Protein AF-0000000066162170 (afdb_homodimer)

Foldseek 3Di:
DKKKWAAAFADDDQDPRAFGWIWIDDPLEIEIEFFAACSCVSCVVLVNDLLSYAEYEFFADPRSRHVRPLVSQQVNQVVPRAEEHEYEYDPCNVVVNVVVCVVVVHDHPYHYHYDQWDDDPFWIKHWFFAFFPDGGIKIKIKTAKDKDFQVVVCVVVVNDDVVVRVCLVVQHWDDDPNDIDGSVVGIDIQGIAMEMEGPFAEQDVRLLQVCAAHQEYEAFAAAQDDPCQVVRGHYHLLSQLQSCVSSVYNAYEYGNYYNVDPDCVSSQVNSCVSPVRYDYDGHRDMDDDDRDD/DKKKWAAAFADDDQDPRAFGWIWIDDPLEIEIEFFAACSCVSCVVLVNDLLSHAEYEFFADPRSRHVRPLVSQQVNQVVPRAEEHEYEYDPCNVVVNVVVCVVVVHDHPYHYHYDQWDDDPFWIKHWFFAFFPDGGIKIKIKTAKDKDFQVVVCVVVVNDDVVVRVCLVVQHWDDDPNDIDGSVVGIDIQGIAMEMEGPFAEQDPRLLVVCAAHQEYEAFAAAQDDPCQVVRGHYHLLSQLQSCVSSVYNAYEYGNYYNVDPDCVSSQVNSCVSPVRYDYDGHRDMDDDDRDD

InterPro domains:
  IPR001279 Metallo-beta-lactamase [PF12706] (186-257)
  IPR013471 Ribonuclease Z/BN [MF_01818] (2-289)
  IPR013471 Ribonuclease Z/BN [TIGR02651] (4-287)
  IPR013471 Ribonuclease Z/BN [cd07717] (4-282)
  IPR036866 Ribonuclease Z/Hydroxyacylglutathione hydrolase-like [G3DSA:3.60.15.10] (2-287)
  IPR036866 Ribonuclease Z/Hydroxyacylglutathione hydrolase-like [SSF56281] (4-283)

Organism: Sulfurisphaera tokodaii (strain DSM 16993 / JCM 10545 / NBRC 100140 / 7) (NCBI:txid273063)

Secondary structure (DSSP, 8-state):
-EEEEEEE-B-SS--TT-SSEEEEEETTEEEEE---TTHHHHHHHTT--GGGEEEEE-----HHHHTTHHHHHHHHHHTT--S-EEEE--TTHHHHHHHHHHHTT---SS-EEE-S-EE-SSEEEEEEE---SS--EEEEEEEPPEEEE-HHHHHHTT---HHHHHHHHTT--EEETTEEEPGGGGEEEEPPPEEEE--S--S-HHHHHHTTT-SEEEEE--BSS-THHHHTT--BHHHHHHHHHHHT-S-EEEESB-TT-S--HHHHHHHHHH-SSEEEPPTTEEEEE----/-EEEEEEE-B-SS--TT-SSEEEEEETTEEEEE---TTHHHHHHHTT--GGGEEEEE-----HHHHTTHHHHHHHHHHTT--S-EEEE--TTHHHHHHHHHHHTT---SS-EEE-S-EE-SSEEEEEEE---SS--EEEEEEEPPEEEE-HHHHHHTT---HHHHHHHHTT--EEETTEEEPGGGGEEEEPPPEEEE--S--S-HHHHHHTTT-SEEEEE--BSS-THHHHTT--BHHHHHHHHHHHT-S-EEEESB-TT-S--HHHHHHHHHH-SSEEEPPTTEEEEE----

Solvent-accessible surface area (backbone atoms only — not comparable to full-atom values): 29412 Å² total; per-residue (Å²): 105,36,38,37,34,30,58,12,23,12,33,74,47,84,47,99,34,28,23,29,22,36,34,42,36,43,94,82,44,29,35,31,40,29,26,4,58,44,45,63,56,54,28,55,76,64,74,41,69,73,83,56,42,42,32,40,36,33,32,33,51,43,50,34,26,38,54,19,41,64,60,45,53,51,39,39,36,77,70,60,42,62,67,58,35,37,34,31,55,51,90,59,48,61,60,52,49,52,52,50,27,60,65,27,73,52,75,72,70,38,50,75,43,81,46,83,61,47,73,63,95,54,38,36,39,40,66,43,61,40,39,37,84,54,81,34,28,19,41,36,43,31,37,47,66,39,80,38,68,33,59,65,61,34,48,74,72,67,50,75,55,64,70,58,53,50,38,29,68,70,64,33,72,44,78,51,98,89,42,75,44,52,26,78,79,36,51,38,78,42,71,39,58,29,39,32,36,35,46,61,19,21,87,39,72,62,41,31,65,70,43,48,58,20,50,33,37,39,29,25,18,36,31,60,83,50,80,61,29,57,80,66,15,27,12,24,22,43,51,36,18,46,40,38,52,76,15,52,36,62,30,35,31,40,25,35,32,38,73,87,53,89,66,60,61,69,34,47,53,54,13,29,75,68,25,67,56,50,48,73,56,46,50,72,36,73,48,80,47,64,69,80,129,104,36,39,38,33,29,58,12,25,12,33,75,45,85,48,97,33,27,22,28,22,37,35,42,37,43,94,82,45,28,35,33,40,28,26,4,57,45,46,62,56,54,28,54,76,66,75,42,67,74,82,56,44,42,32,40,35,34,32,33,51,42,51,35,27,37,54,19,41,63,60,45,51,50,39,38,36,76,69,61,40,64,68,58,36,36,34,33,54,50,87,59,48,62,60,52,50,52,54,48,28,60,65,28,73,50,75,72,71,37,52,74,44,81,46,82,62,47,74,62,94,53,38,37,38,39,68,43,60,40,40,36,83,52,80,33,28,20,40,36,44,32,36,49,66,39,80,38,68,34,58,64,61,34,48,76,71,67,51,75,55,64,72,56,55,51,37,29,66,72,63,33,72,43,77,52,100,89,42,75,45,53,25,77,80,34,52,38,79,43,71,39,58,29,37,32,36,35,46,60,18,22,85,40,72,61,40,30,66,69,42,49,59,19,52,34,35,38,30,26,18,37,31,59,83,50,80,62,29,56,81,66,15,27,12,24,21,43,50,37,18,47,41,35,53,77,16,51,36,65,28,36,31,38,26,35,32,37,74,87,52,90,65,60,60,67,34,47,53,54,13,29,75,66,24,66,57,51,48,72,55,46,51,70,35,71,48,80,50,66,69,81,128

Nearest PDB structures (foldseek):
  2fk6-assembly1_A-2  TM=8.852E-01  e=1.004E-33  Bacillus subtilis
  4gcw-assembly1_A  TM=8.892E-01  e=8.182E-33  Bacillus subtilis subsp. subtilis str. 168
  1y44-assembly1_A  TM=8.952E-01  e=1.155E-29  Bacillus subtilis
  1y44-assembly1_B  TM=8.238E-01  e=4.067E-29  Bacillus subtilis
  3zwf-assembly1_A  TM=8.082E-01  e=4.341E-22  Homo sapiens

Structure (mmCIF, N/CA/C/O backbone):
data_AF-0000000066162170-model_v1
#
loop_
_entity.id
_entity.type
_entity.pdbx_description
1 polymer 'Ribonuclease Z'
#
loop_
_atom_site.group_PDB
_atom_site.id
_atom_site.type_symbol
_atom_site.label_atom_id
_atom_site.label_alt_id
_atom_site.label_comp_id
_atom_site.label_asym_id
_atom_site.label_entity_id
_atom_site.label_seq_id
_atom_site.pdbx_PDB_ins_code
_atom_site.Cartn_x
_atom_site.Cartn_y
_atom_site.Cartn_z
_atom_site.occupancy
_atom_site.B_iso_or_equiv
_atom_site.auth_seq_id
_atom_site.auth_comp_id
_atom_site.auth_asym_id
_atom_site.auth_atom_id
_atom_site.pdbx_PDB_model_num
ATOM 1 N N . MET A 1 1 ? 10.641 -29.281 -6.016 1 90 1 MET A N 1
ATOM 2 C CA . MET A 1 1 ? 9.812 -28.734 -4.941 1 90 1 MET A CA 1
ATOM 3 C C . MET A 1 1 ? 9.352 -27.328 -5.266 1 90 1 MET A C 1
ATOM 5 O O . MET A 1 1 ? 10.141 -26.5 -5.75 1 90 1 MET A O 1
ATOM 9 N N . ILE A 1 2 ? 8.055 -27.125 -5.074 1 96.69 2 ILE A N 1
ATOM 10 C CA . ILE A 1 2 ? 7.473 -25.797 -5.32 1 96.69 2 ILE A CA 1
ATOM 11 C C . ILE A 1 2 ? 6.809 -25.281 -4.043 1 96.69 2 ILE A C 1
ATOM 13 O O . ILE A 1 2 ? 6.137 -26.047 -3.338 1 96.69 2 ILE A O 1
ATOM 17 N N . THR A 1 3 ? 7.141 -24.047 -3.707 1 97.62 3 THR A N 1
ATOM 18 C CA . THR A 1 3 ? 6.516 -23.422 -2.547 1 97.62 3 THR A CA 1
ATOM 19 C C . THR A 1 3 ? 5.59 -22.281 -2.98 1 97.62 3 THR A C 1
ATOM 21 O O . THR A 1 3 ? 5.98 -21.422 -3.768 1 97.62 3 THR A O 1
ATOM 24 N N . VAL A 1 4 ? 4.367 -22.328 -2.492 1 98.56 4 VAL A N 1
ATOM 25 C CA . VAL A 1 4 ? 3.412 -21.234 -2.713 1 98.56 4 VAL A CA 1
ATOM 26 C C . VAL A 1 4 ? 3.293 -20.391 -1.45 1 98.56 4 VAL A C 1
ATOM 28 O O . VAL A 1 4 ? 2.904 -20.891 -0.392 1 98.56 4 VAL A O 1
ATOM 31 N N . TYR A 1 5 ? 3.635 -19.109 -1.579 1 98.31 5 TYR A N 1
ATOM 32 C CA . TYR A 1 5 ? 3.49 -18.156 -0.477 1 98.31 5 TYR A CA 1
ATOM 33 C C . TYR A 1 5 ? 2.211 -17.344 -0.621 1 98.31 5 TYR A C 1
ATOM 35 O O . TYR A 1 5 ? 2.01 -16.656 -1.631 1 98.31 5 TYR A O 1
ATOM 43 N N . PHE A 1 6 ? 1.352 -17.484 0.378 1 98.62 6 PHE A N 1
ATOM 44 C CA . PHE A 1 6 ? 0.149 -16.656 0.422 1 98.62 6 PHE A CA 1
ATOM 45 C C . PHE A 1 6 ? 0.415 -15.344 1.155 1 98.62 6 PHE A C 1
ATOM 47 O O . PHE A 1 6 ? 0.161 -15.242 2.357 1 98.62 6 PHE A O 1
ATOM 54 N N . ILE A 1 7 ? 0.792 -14.305 0.428 1 98.38 7 ILE A N 1
ATOM 55 C CA . ILE A 1 7 ? 1.204 -13.039 1.021 1 98.38 7 ILE A CA 1
ATOM 56 C C . ILE A 1 7 ? -0.023 -12.281 1.521 1 98.38 7 ILE A C 1
ATOM 58 O O . ILE A 1 7 ? -0.054 -11.828 2.668 1 98.38 7 ILE A O 1
ATOM 62 N N . GLY A 1 8 ? -0.968 -12.117 0.676 1 98.31 8 GLY A N 1
ATOM 63 C CA . GLY A 1 8 ? -2.279 -11.586 1.015 1 98.31 8 GLY A CA 1
ATOM 64 C C . GLY A 1 8 ? -3.42 -12.406 0.435 1 98.31 8 GLY A C 1
ATOM 65 O O . GLY A 1 8 ? -3.393 -12.773 -0.742 1 98.31 8 GLY A O 1
ATOM 66 N N . THR A 1 9 ? -4.473 -12.719 1.29 1 98.44 9 THR A N 1
ATOM 67 C CA . THR A 1 9 ? -5.48 -13.688 0.877 1 98.44 9 THR A CA 1
ATOM 68 C C . THR A 1 9 ? -6.875 -13.078 0.924 1 98.44 9 THR A C 1
ATOM 70 O O . THR A 1 9 ? -7.867 -13.758 0.64 1 98.44 9 THR A O 1
ATOM 73 N N . GLY A 1 10 ? -6.938 -11.805 1.313 1 97.44 10 GLY A N 1
ATOM 74 C CA . GLY A 1 10 ? -8.211 -11.102 1.324 1 97.44 10 GLY A CA 1
ATOM 75 C C . GLY A 1 10 ? -8.508 -10.391 0.019 1 97.44 10 GLY A C 1
ATOM 76 O O . GLY A 1 10 ? -7.781 -10.547 -0.962 1 97.44 10 GLY A O 1
ATOM 77 N N . GLY A 1 11 ? -9.625 -9.695 0.005 1 95.81 11 GLY A N 1
ATOM 78 C CA . GLY A 1 11 ? -10.008 -8.953 -1.184 1 95.81 11 GLY A CA 1
ATOM 79 C C . GLY A 1 11 ? -10.781 -7.688 -0.871 1 95.81 11 GLY A C 1
ATOM 80 O O . GLY A 1 11 ? -11.18 -7.461 0.275 1 95.81 11 GLY A O 1
ATOM 81 N N . GLY A 1 12 ? -10.891 -6.879 -1.89 1 93.31 12 GLY A N 1
ATOM 82 C CA . GLY A 1 12 ? -11.633 -5.637 -1.741 1 93.31 12 GLY A CA 1
ATOM 83 C C . GLY A 1 12 ? -10.805 -4.508 -1.165 1 93.31 12 GLY A C 1
ATOM 84 O O . GLY A 1 12 ? -10.039 -3.865 -1.885 1 93.31 12 GLY A O 1
ATOM 85 N N . ALA A 1 13 ? -10.953 -4.332 0.134 1 91.19 13 ALA A N 1
ATOM 86 C CA . ALA A 1 13 ? -10.195 -3.316 0.859 1 91.19 13 ALA A CA 1
ATOM 87 C C . ALA A 1 13 ? -9.234 -3.959 1.853 1 91.19 13 ALA A C 1
ATOM 89 O O . ALA A 1 13 ? -9.453 -5.086 2.303 1 91.19 13 ALA A O 1
ATOM 90 N N . PRO A 1 14 ? -8.195 -3.225 2.08 1 89.75 14 PRO A N 1
ATOM 91 C CA . PRO A 1 14 ? -7.23 -3.775 3.037 1 89.75 14 PRO A CA 1
ATOM 92 C C . PRO A 1 14 ? -7.887 -4.238 4.336 1 89.75 14 PRO A C 1
ATOM 94 O O . PRO A 1 14 ? -8.789 -3.568 4.848 1 89.75 14 PRO A O 1
ATOM 97 N N . ASN A 1 15 ? -7.473 -5.395 4.805 1 90.25 15 ASN A N 1
ATOM 98 C CA . ASN A 1 15 ? -7.945 -6.023 6.035 1 90.25 15 ASN A CA 1
ATOM 99 C C . ASN A 1 15 ? -6.883 -6.945 6.633 1 90.25 15 ASN A C 1
ATOM 101 O O . ASN A 1 15 ? -5.738 -6.953 6.184 1 90.25 15 ASN A O 1
ATOM 105 N N . LYS A 1 16 ? -7.215 -7.656 7.609 1 91.31 16 LYS A N 1
ATOM 106 C CA . LYS A 1 16 ? -6.238 -8.461 8.336 1 91.31 16 LYS A CA 1
ATOM 107 C C . LYS A 1 16 ? -5.637 -9.539 7.434 1 91.31 16 LYS A C 1
ATOM 109 O O . LYS A 1 16 ? -4.531 -10.023 7.688 1 91.31 16 LYS A O 1
ATOM 114 N N . ARG A 1 17 ? -6.254 -9.883 6.348 1 95.94 17 ARG A N 1
ATOM 115 C CA . ARG A 1 17 ? -5.773 -10.93 5.449 1 95.94 17 ARG A CA 1
ATOM 116 C C . ARG A 1 17 ? -4.906 -10.336 4.336 1 95.94 17 ARG A C 1
ATOM 118 O O . ARG A 1 17 ? -4.301 -11.078 3.559 1 95.94 17 ARG A O 1
ATOM 125 N N . GLY A 1 18 ? -4.852 -8.961 4.297 1 96.06 18 GLY A N 1
ATOM 126 C CA . GLY A 1 18 ? -4.133 -8.336 3.197 1 96.06 18 GLY A CA 1
ATOM 127 C C . GLY A 1 18 ? -4.922 -8.32 1.9 1 96.06 18 GLY A C 1
ATOM 128 O O . GLY A 1 18 ? -6.121 -8.609 1.893 1 96.06 18 GLY A O 1
ATOM 129 N N . LEU A 1 19 ? -4.262 -7.879 0.896 1 98.38 19 LEU A N 1
ATOM 130 C CA . LEU A 1 19 ? -4.848 -7.875 -0.441 1 98.38 19 LEU A CA 1
ATOM 131 C C . LEU A 1 19 ? -4.211 -8.953 -1.312 1 98.38 19 LEU A C 1
ATOM 133 O O . LEU A 1 19 ? -3.18 -9.523 -0.95 1 98.38 19 LEU A O 1
ATOM 137 N N . PRO A 1 20 ? -4.805 -9.289 -2.383 1 98.81 20 PRO A N 1
ATOM 138 C CA . PRO A 1 20 ? -4.391 -10.453 -3.164 1 98.81 20 PRO A CA 1
ATOM 139 C C . PRO A 1 20 ? -2.938 -10.367 -3.627 1 98.81 20 PRO A C 1
ATOM 141 O O . PRO A 1 20 ? -2.555 -9.406 -4.297 1 98.81 20 PRO A O 1
ATOM 144 N N . ALA A 1 21 ? -2.189 -11.297 -3.264 1 98.88 21 ALA A N 1
ATOM 145 C CA . ALA A 1 21 ? -0.8 -11.5 -3.668 1 98.88 21 ALA A CA 1
ATOM 146 C C . ALA A 1 21 ? -0.321 -12.906 -3.32 1 98.88 21 ALA A C 1
ATOM 148 O O . ALA A 1 21 ? -0.288 -13.281 -2.146 1 98.88 21 ALA A O 1
ATOM 149 N N . ILE A 1 22 ? 0.084 -13.695 -4.316 1 98.62 22 ILE A N 1
ATOM 150 C CA . ILE A 1 22 ? 0.612 -15.039 -4.129 1 98.62 22 ILE A CA 1
ATOM 151 C C . ILE A 1 22 ? 1.953 -15.172 -4.848 1 98.62 22 ILE A C 1
ATOM 153 O O . ILE A 1 22 ? 2.102 -14.719 -5.988 1 98.62 22 ILE A O 1
ATOM 157 N N . MET A 1 23 ? 2.9 -15.75 -4.199 1 98.69 23 MET A N 1
ATOM 158 C CA . MET A 1 23 ? 4.203 -15.961 -4.828 1 98.69 23 MET A CA 1
ATOM 159 C C . MET A 1 23 ? 4.504 -17.453 -4.965 1 98.69 23 MET A C 1
ATOM 161 O O . MET A 1 23 ? 4.371 -18.203 -4.004 1 98.69 23 MET A O 1
ATOM 165 N N . VAL A 1 24 ? 4.746 -17.891 -6.141 1 98.69 24 VAL A N 1
ATOM 166 C CA . VAL A 1 24 ? 5.172 -19.266 -6.41 1 98.69 24 VAL A CA 1
ATOM 167 C C . VAL A 1 24 ? 6.684 -19.297 -6.605 1 98.69 24 VAL A C 1
ATOM 169 O O . VAL A 1 24 ? 7.223 -18.641 -7.492 1 98.69 24 VAL A O 1
ATOM 172 N N . ARG A 1 25 ? 7.355 -20.109 -5.801 1 97.69 25 ARG A N 1
ATOM 173 C CA . ARG A 1 25 ? 8.812 -20.219 -5.848 1 97.69 25 ARG A CA 1
ATOM 174 C C . ARG A 1 25 ? 9.227 -21.625 -6.281 1 97.69 25 ARG A C 1
ATOM 176 O O . ARG A 1 25 ? 8.82 -22.625 -5.672 1 97.69 25 ARG A O 1
ATOM 183 N N . ARG A 1 26 ? 9.938 -21.656 -7.344 1 95.69 26 ARG A N 1
ATOM 184 C CA . ARG A 1 26 ? 10.578 -22.875 -7.793 1 95.69 26 ARG A CA 1
ATOM 185 C C . ARG A 1 26 ? 12.078 -22.672 -8.008 1 95.69 26 ARG A C 1
ATOM 187 O O . ARG A 1 26 ? 12.484 -22 -8.961 1 95.69 26 ARG A O 1
ATOM 194 N N . GLU A 1 27 ? 12.969 -23.328 -7.258 1 89.44 27 GLU A N 1
ATOM 195 C CA . GLU A 1 27 ? 14.422 -23.359 -7.418 1 89.44 27 GLU A CA 1
ATOM 196 C C . GLU A 1 27 ? 14.969 -21.984 -7.746 1 89.44 27 GLU A C 1
ATOM 198 O O . GLU A 1 27 ? 15.734 -21.812 -8.703 1 89.44 27 GLU A O 1
ATOM 203 N N . GLY A 1 28 ? 14.539 -20.891 -7.129 1 87.12 28 GLY A N 1
ATOM 204 C CA . GLY A 1 28 ? 15.086 -19.547 -7.289 1 87.12 28 GLY A CA 1
ATOM 205 C C . GLY A 1 28 ? 14.25 -18.672 -8.211 1 87.12 28 GLY A C 1
ATOM 206 O O . GLY A 1 28 ? 14.594 -17.516 -8.445 1 87.12 28 GLY A O 1
ATOM 207 N N . PHE A 1 29 ? 13.32 -19.328 -8.914 1 95.62 29 PHE A N 1
ATOM 208 C CA . PHE A 1 29 ? 12.375 -18.562 -9.719 1 95.62 29 PHE A CA 1
ATOM 209 C C . PHE A 1 29 ? 11.156 -18.172 -8.883 1 95.62 29 PHE A C 1
ATOM 211 O O . PHE A 1 29 ? 10.422 -19.031 -8.398 1 95.62 29 PHE A O 1
ATOM 218 N N . ASP A 1 30 ? 10.992 -16.844 -8.727 1 98 30 ASP A N 1
ATOM 219 C CA . ASP A 1 30 ? 9.836 -16.328 -8.008 1 98 30 ASP A CA 1
ATOM 220 C C . ASP A 1 30 ? 8.859 -15.633 -8.953 1 98 30 ASP A C 1
ATOM 222 O O . ASP A 1 30 ? 9.234 -14.711 -9.68 1 98 30 ASP A O 1
ATOM 226 N N . ALA A 1 31 ? 7.656 -16.141 -8.984 1 98.81 31 ALA A N 1
ATOM 227 C CA . ALA A 1 31 ? 6.559 -15.5 -9.703 1 98.81 31 ALA A CA 1
ATOM 228 C C . ALA A 1 31 ? 5.488 -15 -8.734 1 98.81 31 ALA A C 1
ATOM 230 O O . ALA A 1 31 ? 5.008 -15.758 -7.891 1 98.81 31 ALA A O 1
ATOM 231 N N . LEU A 1 32 ? 5.219 -13.727 -8.875 1 98.94 32 LEU A N 1
ATOM 232 C CA . LEU A 1 32 ? 4.168 -13.117 -8.062 1 98.94 32 LEU A CA 1
ATOM 233 C C . LEU A 1 32 ? 2.893 -12.938 -8.883 1 98.94 32 LEU A C 1
ATOM 235 O O . LEU A 1 32 ? 2.938 -12.445 -10.008 1 98.94 32 LEU A O 1
ATOM 239 N N . PHE A 1 33 ? 1.771 -13.398 -8.305 1 98.94 33 PHE A N 1
ATOM 240 C CA . PHE A 1 33 ? 0.484 -13.195 -8.961 1 98.94 33 PHE A CA 1
ATOM 241 C C . PHE A 1 33 ? -0.388 -12.234 -8.156 1 98.94 33 PHE A C 1
ATOM 243 O O . PHE A 1 33 ? -0.737 -12.523 -7.012 1 98.94 33 PHE A O 1
ATOM 250 N N . ASP A 1 34 ? -0.756 -11.102 -8.82 1 98.94 34 ASP A N 1
ATOM 251 C CA . ASP A 1 34 ? -1.429 -9.938 -8.258 1 98.94 34 ASP A CA 1
ATOM 252 C C . ASP A 1 34 ? -0.542 -9.227 -7.238 1 98.94 34 ASP A C 1
ATOM 254 O O . ASP A 1 34 ? 0.43 -9.805 -6.746 1 98.94 34 ASP A O 1
ATOM 258 N N . CYS A 1 35 ? -0.83 -8.008 -7.074 1 98.88 35 CYS A N 1
ATOM 259 C CA . CYS A 1 35 ? -0.04 -7.125 -6.223 1 98.88 35 CYS A CA 1
ATOM 260 C C . CYS A 1 35 ? -0.904 -6.016 -5.637 1 98.88 35 CYS A C 1
ATOM 262 O O . CYS A 1 35 ? -0.89 -4.887 -6.129 1 98.88 35 CYS A O 1
ATOM 264 N N . GLY A 1 36 ? -1.625 -6.359 -4.609 1 98.56 36 GLY A N 1
ATOM 265 C CA . GLY A 1 36 ? -2.41 -5.348 -3.926 1 98.56 36 GLY A CA 1
ATOM 266 C C . GLY A 1 36 ? -1.569 -4.41 -3.08 1 98.56 36 GLY A C 1
ATOM 267 O O . GLY A 1 36 ? -0.412 -4.707 -2.777 1 98.56 36 GLY A O 1
ATOM 268 N N . GLU A 1 37 ? -2.129 -3.318 -2.779 1 97.75 37 GLU A N 1
ATOM 269 C CA . GLU A 1 37 ? -1.44 -2.355 -1.925 1 97.75 37 GLU A CA 1
ATOM 270 C C . GLU A 1 37 ? -0.89 -3.027 -0.669 1 97.75 37 GLU A C 1
ATOM 272 O O . GLU A 1 37 ? -1.595 -3.795 -0.009 1 97.75 37 GLU A O 1
ATOM 277 N N . GLY A 1 38 ? 0.395 -2.715 -0.35 1 95.88 38 GLY A N 1
ATOM 278 C CA . GLY A 1 38 ? 0.985 -3.229 0.875 1 95.88 38 GLY A CA 1
ATOM 279 C C . GLY A 1 38 ? 1.703 -4.551 0.681 1 95.88 38 GLY A C 1
ATOM 280 O O . GLY A 1 38 ? 2.33 -5.066 1.609 1 95.88 38 GLY A O 1
ATOM 281 N N . THR A 1 39 ? 1.675 -5.113 -0.534 1 97.81 39 THR A N 1
ATOM 282 C CA . THR A 1 39 ? 2.305 -6.402 -0.806 1 97.81 39 THR A CA 1
ATOM 283 C C . THR A 1 39 ? 3.791 -6.363 -0.459 1 97.81 39 THR A C 1
ATOM 285 O O . THR A 1 39 ? 4.297 -7.246 0.236 1 97.81 39 THR A O 1
ATOM 288 N N . GLN A 1 40 ? 4.465 -5.281 -0.9 1 97 40 GLN A N 1
ATOM 289 C CA . GLN A 1 40 ? 5.902 -5.227 -0.649 1 97 40 GLN A CA 1
ATOM 290 C C . GLN A 1 40 ? 6.195 -5.113 0.845 1 97 40 GLN A C 1
ATOM 292 O O . GLN A 1 40 ? 7.195 -5.648 1.328 1 97 40 GLN A O 1
ATOM 297 N N . TRP A 1 41 ? 5.324 -4.453 1.588 1 93.62 41 TRP A N 1
ATOM 298 C CA . TRP A 1 41 ? 5.488 -4.34 3.033 1 93.62 41 TRP A CA 1
ATOM 299 C C . TRP A 1 41 ? 5.395 -5.707 3.699 1 93.62 41 TRP A C 1
ATOM 301 O O . TRP A 1 41 ? 6.223 -6.051 4.547 1 93.62 41 TRP A O 1
ATOM 311 N N . ARG A 1 42 ? 4.438 -6.43 3.301 1 94.88 42 ARG A N 1
ATOM 312 C CA . ARG A 1 42 ? 4.227 -7.758 3.869 1 94.88 42 ARG A CA 1
ATOM 313 C C . ARG A 1 42 ? 5.383 -8.688 3.525 1 94.88 42 ARG A C 1
ATOM 315 O O . ARG A 1 42 ? 5.824 -9.477 4.367 1 94.88 42 ARG A O 1
ATOM 322 N N . MET A 1 43 ? 5.84 -8.562 2.316 1 96.75 43 MET A N 1
ATOM 323 C CA . MET A 1 43 ? 6.984 -9.367 1.909 1 96.75 43 MET A CA 1
ATOM 324 C C . MET A 1 43 ? 8.211 -9.031 2.752 1 96.75 43 MET A C 1
ATOM 326 O O . MET A 1 43 ? 8.891 -9.93 3.252 1 96.75 43 MET A O 1
ATOM 330 N N . MET A 1 44 ? 8.422 -7.727 2.951 1 92.31 44 MET A N 1
ATOM 331 C CA . MET A 1 44 ? 9.57 -7.277 3.74 1 92.31 44 MET A CA 1
ATOM 332 C C . MET A 1 44 ? 9.469 -7.781 5.176 1 92.31 44 MET A C 1
ATOM 334 O O . MET A 1 44 ? 10.445 -8.297 5.727 1 92.31 44 MET A O 1
ATOM 338 N N . GLU A 1 45 ? 8.336 -7.66 5.695 1 89.12 45 GLU A N 1
ATOM 339 C CA . GLU A 1 45 ? 8.125 -8.039 7.09 1 89.12 45 GLU A CA 1
ATOM 340 C C . GLU A 1 45 ? 8.281 -9.539 7.289 1 89.12 45 GLU A C 1
ATOM 342 O O . GLU A 1 45 ? 8.57 -10 8.398 1 89.12 45 GLU A O 1
ATOM 347 N N . HIS A 1 46 ? 8.164 -10.266 6.219 1 92.31 46 HIS A N 1
ATOM 348 C CA . HIS A 1 46 ? 8.219 -11.719 6.332 1 92.31 46 HIS A CA 1
ATOM 349 C C . HIS A 1 46 ? 9.461 -12.273 5.637 1 92.31 46 HIS A C 1
ATOM 351 O O . HIS A 1 46 ? 9.484 -13.453 5.262 1 92.31 46 HIS A O 1
ATOM 357 N N . ASN A 1 47 ? 10.375 -11.438 5.336 1 93.12 47 ASN A N 1
ATOM 358 C CA . ASN A 1 47 ? 11.688 -11.781 4.809 1 93.12 47 ASN A CA 1
ATOM 359 C C . ASN A 1 47 ? 11.594 -12.453 3.441 1 93.12 47 ASN A C 1
ATOM 361 O O . ASN A 1 47 ? 12.297 -13.422 3.17 1 93.12 47 ASN A O 1
ATOM 365 N N . LEU A 1 48 ? 10.586 -12.094 2.693 1 94.88 48 LEU A N 1
ATOM 366 C CA . LEU A 1 48 ? 10.484 -12.438 1.28 1 94.88 48 LEU A CA 1
ATOM 367 C C . LEU A 1 48 ? 11.016 -11.312 0.403 1 94.88 48 LEU A C 1
ATOM 369 O O . LEU A 1 48 ? 10.531 -10.18 0.474 1 94.88 48 LEU A O 1
ATOM 373 N N . SER A 1 49 ? 11.984 -11.578 -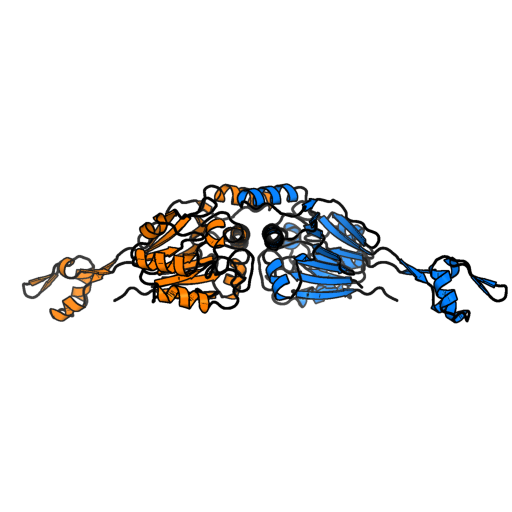0.343 1 93.38 49 SER A N 1
ATOM 374 C CA . SER A 1 49 ? 12.617 -10.523 -1.136 1 93.38 49 SER A CA 1
ATOM 375 C C . SER A 1 49 ? 11.836 -10.25 -2.414 1 93.38 49 SER A C 1
ATOM 377 O O . SER A 1 49 ? 11.641 -11.148 -3.234 1 93.38 49 SER A O 1
ATOM 379 N N . PHE A 1 50 ? 11.469 -9.062 -2.557 1 94.31 50 PHE A N 1
ATOM 380 C CA . PHE A 1 50 ? 10.82 -8.68 -3.807 1 94.31 50 PHE A CA 1
ATOM 381 C C . PHE A 1 50 ? 11.844 -8.453 -4.906 1 94.31 50 PHE A C 1
ATOM 383 O O . PHE A 1 50 ? 11.5 -8.398 -6.086 1 94.31 50 PHE A O 1
ATOM 390 N N . MET A 1 51 ? 13.141 -8.375 -4.559 1 95.19 51 MET A N 1
ATOM 391 C CA . MET A 1 51 ? 14.203 -8.156 -5.539 1 95.19 51 MET A CA 1
ATOM 392 C C . MET A 1 51 ? 14.438 -9.406 -6.375 1 95.19 51 MET A C 1
ATOM 394 O O . MET A 1 51 ? 15.008 -9.336 -7.465 1 95.19 51 MET A O 1
ATOM 398 N N . LYS A 1 52 ? 13.961 -10.555 -5.914 1 94.81 52 LYS A N 1
ATOM 399 C CA . LYS A 1 52 ? 14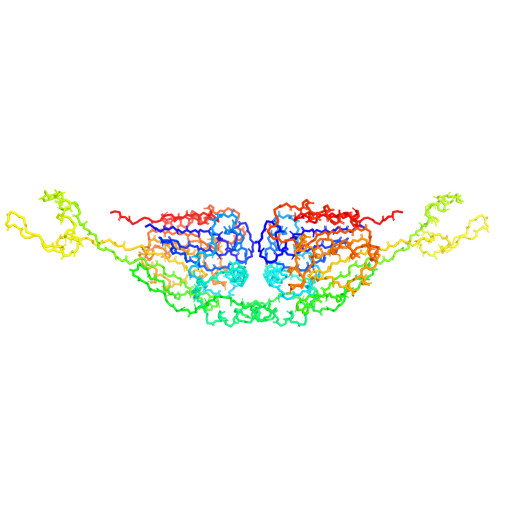.203 -11.836 -6.578 1 94.81 52 LYS A CA 1
ATOM 400 C C . LYS A 1 52 ? 13.062 -12.188 -7.523 1 94.81 52 LYS A C 1
ATOM 402 O O . LYS A 1 52 ? 13.164 -13.141 -8.305 1 94.81 52 LYS A O 1
ATOM 407 N N . ILE A 1 53 ? 12.031 -11.43 -7.504 1 98.38 53 ILE A N 1
ATOM 408 C CA . ILE A 1 53 ? 10.875 -11.719 -8.344 1 98.38 53 ILE A CA 1
ATOM 409 C C . ILE A 1 53 ? 11.25 -11.57 -9.812 1 98.38 53 ILE A C 1
ATOM 411 O O . ILE A 1 53 ? 11.766 -10.531 -10.227 1 98.38 53 ILE A O 1
ATOM 415 N N . LYS A 1 54 ? 11 -12.609 -10.531 1 98.38 54 LYS A N 1
ATOM 416 C CA . LYS A 1 54 ? 11.32 -12.594 -11.961 1 98.38 54 LYS A CA 1
ATOM 417 C C . LYS A 1 54 ? 10.109 -12.18 -12.789 1 98.38 54 LYS A C 1
ATOM 419 O O . LYS A 1 54 ? 10.25 -11.562 -13.852 1 98.38 54 LYS A O 1
ATOM 424 N N . LEU A 1 55 ? 8.961 -12.57 -12.328 1 98.88 55 LEU A N 1
ATOM 425 C CA . LEU A 1 55 ? 7.727 -12.367 -13.086 1 98.88 55 LEU A CA 1
ATOM 426 C C . LEU A 1 55 ? 6.59 -11.945 -12.156 1 98.88 55 LEU A C 1
ATOM 428 O O . LEU A 1 55 ? 6.438 -12.5 -11.062 1 98.88 55 LEU A O 1
ATOM 432 N N . ILE A 1 56 ? 5.855 -10.914 -12.562 1 98.94 56 ILE A N 1
ATOM 433 C CA . ILE A 1 56 ? 4.613 -10.555 -11.891 1 98.94 56 ILE A CA 1
ATOM 434 C C . ILE A 1 56 ? 3.445 -10.664 -12.867 1 98.94 56 ILE A C 1
ATOM 436 O O . ILE A 1 56 ? 3.494 -10.109 -13.969 1 98.94 56 ILE A O 1
ATOM 440 N N . GLY A 1 57 ? 2.467 -11.461 -12.516 1 98.94 57 GLY A N 1
ATOM 441 C CA . GLY A 1 57 ? 1.244 -11.57 -13.297 1 98.94 57 GLY A CA 1
ATOM 442 C C . GLY A 1 57 ? 0.043 -10.945 -12.609 1 98.94 57 GLY A C 1
ATOM 443 O O . GLY A 1 57 ? -0.301 -11.312 -11.484 1 98.94 57 GLY A O 1
ATOM 444 N N . ILE A 1 58 ? -0.622 -9.992 -13.273 1 98.94 58 ILE A N 1
ATOM 445 C CA . ILE A 1 58 ? -1.812 -9.336 -12.758 1 98.94 58 ILE A CA 1
ATOM 446 C C . ILE A 1 58 ? -3.061 -9.938 -13.391 1 98.94 58 ILE A C 1
ATOM 448 O O . ILE A 1 58 ? -3.168 -10.008 -14.617 1 98.94 58 ILE A O 1
ATOM 452 N N . THR A 1 59 ? -3.992 -10.344 -12.555 1 98.88 59 THR A N 1
ATOM 453 C CA . THR A 1 59 ? -5.176 -11.023 -13.07 1 98.88 59 THR A CA 1
ATOM 454 C C . THR A 1 59 ? -6.113 -10.039 -13.758 1 98.88 59 THR A C 1
ATOM 456 O O . THR A 1 59 ? -6.625 -10.32 -14.844 1 98.88 59 THR A O 1
ATOM 459 N N . HIS A 1 60 ? -6.375 -8.953 -13.102 1 98.88 60 HIS A N 1
ATOM 460 C CA . HIS A 1 60 ? -7.25 -7.922 -13.656 1 98.88 60 HIS A CA 1
ATOM 461 C C . HIS A 1 60 ? -7 -6.57 -12.992 1 98.88 60 HIS A C 1
ATOM 463 O O . HIS A 1 60 ? -6.191 -6.473 -12.07 1 98.88 60 HIS A O 1
ATOM 469 N N . MET A 1 61 ? -7.75 -5.527 -13.422 1 98.81 61 MET A N 1
ATOM 470 C CA . MET A 1 61 ? -7.289 -4.168 -13.148 1 98.81 61 MET A CA 1
ATOM 471 C C . MET A 1 61 ? -7.969 -3.607 -11.898 1 98.81 61 MET A C 1
ATOM 473 O O . MET A 1 61 ? -7.695 -2.475 -11.5 1 98.81 61 MET A O 1
ATOM 477 N N . HIS A 1 62 ? -8.797 -4.387 -11.195 1 98.75 62 HIS A N 1
ATOM 478 C CA . HIS A 1 62 ? -9.336 -3.844 -9.953 1 98.75 62 HIS A CA 1
ATOM 479 C C . HIS A 1 62 ? -8.227 -3.469 -8.984 1 98.75 62 HIS A C 1
ATOM 481 O O . HIS A 1 62 ? -7.188 -4.137 -8.938 1 98.75 62 HIS A O 1
ATOM 487 N N . GLY A 1 63 ? -8.5 -2.479 -8.219 1 98.56 63 GLY A N 1
ATOM 488 C CA . GLY A 1 63 ? -7.484 -1.837 -7.395 1 98.56 63 GLY A CA 1
ATOM 489 C C . GLY A 1 63 ? -6.828 -2.783 -6.41 1 98.56 63 GLY A C 1
ATOM 490 O O . GLY A 1 63 ? -5.617 -2.721 -6.191 1 98.56 63 GLY A O 1
ATOM 491 N N . ASP A 1 64 ? -7.617 -3.666 -5.816 1 98.44 64 ASP A N 1
ATOM 492 C CA . ASP A 1 64 ? -7.07 -4.539 -4.781 1 98.44 64 ASP A CA 1
ATOM 493 C C . ASP A 1 64 ? -6.133 -5.586 -5.387 1 98.44 64 ASP A C 1
ATOM 495 O O . ASP A 1 64 ? -5.445 -6.301 -4.66 1 98.44 64 ASP A O 1
ATOM 499 N N . HIS A 1 65 ? -5.992 -5.629 -6.699 1 98.88 65 HIS A N 1
ATOM 500 C CA . HIS A 1 65 ? -5.105 -6.586 -7.352 1 98.88 65 HIS A CA 1
ATOM 501 C C . HIS A 1 65 ? -3.902 -5.891 -7.973 1 98.88 65 HIS A C 1
ATOM 503 O O . HIS A 1 65 ? -2.908 -6.539 -8.305 1 98.88 65 HIS A O 1
ATOM 509 N N . VAL A 1 66 ? -3.975 -4.531 -8.125 1 98.88 66 VAL A N 1
ATOM 510 C CA . VAL A 1 66 ? -2.957 -3.961 -9 1 98.88 66 VAL A CA 1
ATOM 511 C C . VAL A 1 66 ? -2.324 -2.742 -8.336 1 98.88 66 VAL A C 1
ATOM 513 O O . VAL A 1 66 ? -1.217 -2.336 -8.695 1 98.88 66 VAL A O 1
ATOM 516 N N . LEU A 1 67 ? -2.908 -2.129 -7.371 1 98.81 67 LEU A N 1
ATOM 517 C CA . LEU A 1 67 ? -2.512 -0.8 -6.922 1 98.81 67 LEU A CA 1
ATOM 518 C C . LEU A 1 67 ? -1.237 -0.867 -6.086 1 98.81 67 LEU A C 1
ATOM 520 O O . LEU A 1 67 ? -0.62 0.162 -5.805 1 98.81 67 LEU A O 1
ATOM 524 N N . GLY A 1 68 ? -0.813 -2.029 -5.707 1 98.56 68 GLY A N 1
ATOM 525 C CA . GLY A 1 68 ? 0.478 -2.164 -5.055 1 98.56 68 GLY A CA 1
ATOM 526 C C . GLY A 1 68 ? 1.634 -2.273 -6.031 1 98.56 68 GLY A C 1
ATOM 527 O O . GLY A 1 68 ? 2.795 -2.131 -5.645 1 98.56 68 GLY A O 1
ATOM 528 N N . LEU A 1 69 ? 1.375 -2.463 -7.293 1 98.81 69 LEU A N 1
ATOM 529 C CA . LEU A 1 69 ? 2.383 -2.799 -8.297 1 98.81 69 LEU A CA 1
ATOM 530 C C . LEU A 1 69 ? 3.283 -1.603 -8.586 1 98.81 69 LEU A C 1
ATOM 532 O O . LEU A 1 69 ? 4.508 -1.734 -8.609 1 98.81 69 LEU A O 1
ATOM 536 N N . PRO A 1 70 ? 2.703 -0.355 -8.805 1 98.75 70 PRO A N 1
ATOM 537 C CA . PRO A 1 70 ? 3.592 0.773 -9.094 1 98.75 70 PRO A CA 1
ATOM 538 C C . PRO A 1 70 ? 4.613 1.018 -7.98 1 98.75 70 PRO A C 1
ATOM 540 O O . PRO A 1 70 ? 5.801 1.208 -8.258 1 98.75 70 PRO A O 1
ATOM 543 N N . GLY A 1 71 ? 4.086 0.994 -6.734 1 98.38 71 GLY A N 1
ATOM 544 C CA . GLY A 1 71 ? 4.992 1.183 -5.613 1 98.38 71 GLY A CA 1
ATOM 545 C C . GLY A 1 71 ? 6.078 0.125 -5.543 1 98.38 71 GLY A C 1
ATOM 546 O O . GLY A 1 71 ? 7.234 0.435 -5.246 1 98.38 71 GLY A O 1
ATOM 547 N N . MET A 1 72 ? 5.742 -1.097 -5.812 1 98.25 72 MET A N 1
ATOM 548 C CA . MET A 1 72 ? 6.699 -2.197 -5.793 1 98.25 72 MET A CA 1
ATOM 549 C C . MET A 1 72 ? 7.797 -1.979 -6.836 1 98.25 72 MET A C 1
ATOM 551 O O . MET A 1 72 ? 8.977 -2.141 -6.539 1 98.25 72 MET A O 1
ATOM 555 N N . ILE A 1 73 ? 7.402 -1.648 -8.039 1 98.62 73 ILE A N 1
ATOM 556 C CA . ILE A 1 73 ? 8.352 -1.454 -9.125 1 98.62 73 ILE A CA 1
ATOM 557 C C . ILE A 1 73 ? 9.258 -0.264 -8.82 1 98.62 73 ILE A C 1
ATOM 559 O O . ILE A 1 73 ? 10.469 -0.321 -9.047 1 98.62 73 ILE A O 1
ATOM 563 N N . GLU A 1 74 ? 8.664 0.818 -8.281 1 98.12 74 GLU A N 1
ATOM 564 C CA . GLU A 1 74 ? 9.484 1.966 -7.898 1 98.12 74 GLU A CA 1
ATOM 565 C C . GLU A 1 74 ? 10.508 1.584 -6.836 1 98.12 74 GLU A C 1
ATOM 567 O O . GLU A 1 74 ? 11.664 2.02 -6.895 1 98.12 74 GLU A O 1
ATOM 572 N N . THR A 1 75 ? 10.07 0.798 -5.902 1 97.5 75 THR A N 1
ATOM 573 C CA . THR A 1 75 ? 10.969 0.331 -4.852 1 97.5 75 THR A CA 1
ATOM 574 C C . THR A 1 75 ? 12.109 -0.492 -5.445 1 97.5 75 THR A C 1
ATOM 576 O O . THR A 1 75 ? 13.273 -0.314 -5.066 1 97.5 75 THR A O 1
ATOM 579 N N . MET A 1 76 ? 11.789 -1.386 -6.402 1 97.81 76 MET A N 1
ATOM 580 C CA . MET A 1 76 ? 12.82 -2.178 -7.074 1 97.81 76 MET A CA 1
ATOM 581 C C . MET A 1 76 ? 13.859 -1.274 -7.73 1 97.81 76 MET A C 1
ATOM 583 O O . MET A 1 76 ? 15.055 -1.548 -7.66 1 97.81 76 MET A O 1
ATOM 587 N N . GLY A 1 77 ? 13.352 -0.253 -8.383 1 97 77 GLY A N 1
ATOM 588 C CA . GLY A 1 77 ? 14.258 0.704 -8.992 1 97 77 GLY A CA 1
ATOM 589 C C . GLY A 1 77 ? 15.148 1.408 -7.988 1 97 77 GLY A C 1
ATOM 590 O O . GLY A 1 77 ? 16.344 1.552 -8.211 1 97 77 GLY A O 1
ATOM 591 N N . MET A 1 78 ? 14.578 1.88 -6.918 1 94.19 78 MET A N 1
ATOM 592 C CA . MET A 1 78 ? 15.305 2.604 -5.883 1 94.19 78 MET A CA 1
ATOM 593 C C . MET A 1 78 ? 16.406 1.729 -5.273 1 94.19 78 MET A C 1
ATOM 595 O O . MET A 1 78 ? 17.453 2.23 -4.867 1 94.19 78 MET A O 1
ATOM 599 N N . TYR A 1 79 ? 16.125 0.434 -5.25 1 94.25 79 TYR A N 1
ATOM 600 C CA . TYR A 1 79 ? 17.094 -0.5 -4.699 1 94.25 79 TYR A CA 1
ATOM 601 C C . TYR A 1 79 ? 18.031 -1.024 -5.785 1 94.25 79 TYR A C 1
ATOM 603 O O . TYR A 1 79 ? 18.703 -2.035 -5.598 1 94.25 79 TYR A O 1
ATOM 611 N N . SER A 1 80 ? 17.984 -0.451 -6.945 1 95.06 80 SER A N 1
ATOM 612 C CA . SER A 1 80 ? 18.953 -0.624 -8.031 1 95.06 80 SER A CA 1
ATOM 613 C C . SER A 1 80 ? 18.828 -2.006 -8.664 1 95.06 80 SER A C 1
ATOM 615 O O . SER A 1 80 ? 19.828 -2.678 -8.906 1 95.06 80 SER A O 1
ATOM 617 N N . ARG A 1 81 ? 17.562 -2.463 -8.805 1 96.62 81 ARG A N 1
ATOM 618 C CA . ARG A 1 81 ? 17.359 -3.668 -9.602 1 96.62 81 ARG A CA 1
ATOM 619 C C . ARG A 1 81 ? 18 -3.518 -10.977 1 96.62 81 ARG A C 1
ATOM 621 O O . ARG A 1 81 ? 17.891 -2.461 -11.602 1 96.62 81 ARG A O 1
ATOM 628 N N . LYS A 1 82 ? 18.641 -4.57 -11.43 1 95.81 82 LYS A N 1
ATOM 629 C CA . LYS A 1 82 ? 19.25 -4.57 -12.75 1 95.81 82 LYS A CA 1
ATOM 630 C C . LYS A 1 82 ? 18.578 -5.578 -13.672 1 95.81 82 LYS A C 1
ATOM 632 O O . LYS A 1 82 ? 18.438 -5.34 -14.875 1 95.81 82 LYS A O 1
ATOM 637 N N . GLU A 1 83 ? 18.141 -6.672 -13.117 1 96.38 83 GLU A N 1
ATOM 638 C CA . GLU A 1 83 ? 17.5 -7.723 -13.906 1 96.38 83 GLU A CA 1
ATOM 639 C C . GLU A 1 83 ? 16.172 -7.258 -14.469 1 96.38 83 GLU A C 1
ATOM 641 O O . GLU A 1 83 ? 15.445 -6.492 -13.82 1 96.38 83 GLU A O 1
ATOM 646 N N . SER A 1 84 ? 15.867 -7.773 -15.586 1 98.06 84 SER A N 1
ATOM 647 C CA . SER A 1 84 ? 14.578 -7.461 -16.203 1 98.06 84 SER A CA 1
ATOM 648 C C . SER A 1 84 ? 13.43 -8.016 -15.367 1 98.06 84 SER A C 1
ATOM 650 O O . SER A 1 84 ? 13.57 -9.055 -14.711 1 98.06 84 SER A O 1
ATOM 652 N N . LEU A 1 85 ? 12.375 -7.281 -15.336 1 98.69 85 LEU A N 1
ATOM 653 C CA . LEU A 1 85 ? 11.133 -7.738 -14.727 1 98.69 85 LEU A CA 1
ATOM 654 C C . LEU A 1 85 ? 10.102 -8.094 -15.805 1 98.69 85 LEU A C 1
ATOM 656 O O . LEU A 1 85 ? 9.812 -7.281 -16.688 1 98.69 85 LEU A O 1
ATOM 660 N N . LEU A 1 86 ? 9.633 -9.359 -15.773 1 98.88 86 LEU A N 1
ATOM 661 C CA . LEU A 1 86 ? 8.586 -9.789 -16.688 1 98.88 86 LEU A CA 1
ATOM 662 C C . LEU A 1 86 ? 7.203 -9.523 -16.109 1 98.88 86 LEU A C 1
ATOM 664 O O . LEU A 1 86 ? 6.938 -9.828 -14.953 1 98.88 86 LEU A O 1
ATOM 668 N N . LEU A 1 87 ? 6.363 -8.891 -16.922 1 98.81 87 LEU A N 1
ATOM 669 C CA . LEU A 1 87 ? 5 -8.602 -16.516 1 98.81 87 LEU A CA 1
ATOM 670 C C . LEU A 1 87 ? 3.99 -9.281 -17.422 1 98.81 87 LEU A C 1
ATOM 672 O O . LEU A 1 87 ? 4.168 -9.297 -18.656 1 98.81 87 LEU A O 1
ATOM 676 N N . MET A 1 88 ? 3.061 -9.891 -16.797 1 98.81 88 MET A N 1
ATOM 677 C CA . MET A 1 88 ? 1.868 -10.375 -17.484 1 98.81 88 MET A CA 1
ATOM 678 C C . MET A 1 88 ? 0.612 -9.711 -16.938 1 98.81 88 MET A C 1
ATOM 680 O O . MET A 1 88 ? 0.532 -9.414 -15.742 1 98.81 88 MET A O 1
ATOM 684 N N . GLY A 1 89 ? -0.346 -9.43 -17.766 1 98.38 89 GLY A N 1
ATOM 685 C CA . GLY A 1 89 ? -1.567 -8.812 -17.266 1 98.38 89 GLY A CA 1
ATOM 686 C C . GLY A 1 89 ? -2.479 -8.328 -18.375 1 98.38 89 GLY A C 1
ATOM 687 O O . GLY A 1 89 ? -2.213 -8.57 -19.562 1 98.38 89 GLY A O 1
ATOM 688 N N . PRO A 1 90 ? -3.623 -7.723 -18.031 1 97.25 90 PRO A N 1
ATOM 689 C CA . PRO A 1 90 ? -4.57 -7.211 -19.016 1 97.25 90 PRO A CA 1
ATOM 690 C C . PRO A 1 90 ? -3.953 -6.148 -19.938 1 97.25 90 PRO A C 1
ATOM 692 O O . PRO A 1 90 ? -2.848 -5.668 -19.656 1 97.25 90 PRO A O 1
ATOM 695 N N . LYS A 1 91 ? -4.625 -5.859 -20.969 1 94.31 91 LYS A N 1
ATOM 696 C CA . LYS A 1 91 ? -4.125 -4.961 -22.016 1 94.31 91 LYS A CA 1
ATOM 697 C C . LYS A 1 91 ? -3.861 -3.566 -21.453 1 94.31 91 LYS A C 1
ATOM 699 O O . LYS A 1 91 ? -2.99 -2.85 -21.953 1 94.31 91 LYS A O 1
ATOM 704 N N . GLU A 1 92 ? -4.508 -3.188 -20.391 1 96.5 92 GLU A N 1
ATOM 705 C CA . GLU A 1 92 ? -4.426 -1.837 -19.828 1 96.5 92 GLU A CA 1
ATOM 706 C C . GLU A 1 92 ? -3.205 -1.679 -18.938 1 96.5 92 GLU A C 1
ATOM 708 O O . GLU A 1 92 ? -2.818 -0.558 -18.594 1 96.5 92 GLU A O 1
ATOM 713 N N . LEU A 1 93 ? -2.574 -2.762 -18.641 1 98.19 93 LEU A N 1
ATOM 714 C CA . LEU A 1 93 ? -1.555 -2.754 -17.594 1 98.19 93 LEU A CA 1
ATOM 715 C C . LEU A 1 93 ? -0.373 -1.878 -18 1 98.19 93 LEU A C 1
ATOM 717 O O . LEU A 1 93 ? 0.126 -1.092 -17.188 1 98.19 93 LEU A O 1
ATOM 721 N N . LYS A 1 94 ? 0.084 -2.002 -19.188 1 97.69 94 LYS A N 1
ATOM 722 C CA . LYS A 1 94 ? 1.236 -1.239 -19.672 1 97.69 94 LYS A CA 1
ATOM 723 C C . LYS A 1 94 ? 0.983 0.262 -19.562 1 97.69 94 LYS A C 1
ATOM 725 O O . LYS A 1 94 ? 1.785 0.994 -18.984 1 97.69 94 LYS A O 1
ATOM 730 N N . GLU A 1 95 ? -0.096 0.691 -20.156 1 97.88 95 GLU A N 1
ATOM 731 C CA . GLU A 1 95 ? -0.437 2.109 -20.141 1 97.88 95 GLU A CA 1
ATOM 732 C C . GLU A 1 95 ? -0.653 2.607 -18.719 1 97.88 95 GLU A C 1
ATOM 734 O O . GLU A 1 95 ? -0.273 3.732 -18.375 1 97.88 95 GLU A O 1
ATOM 739 N N . PHE A 1 96 ? -1.282 1.767 -17.938 1 98.38 96 PHE A N 1
ATOM 740 C CA . PHE A 1 96 ? -1.498 2.064 -16.531 1 98.38 96 PHE A CA 1
ATOM 741 C C . PHE A 1 96 ? -0.182 2.4 -15.844 1 98.38 96 PHE A C 1
ATOM 743 O O . PHE A 1 96 ? -0.06 3.447 -15.203 1 98.38 96 PHE A O 1
ATOM 750 N N . LEU A 1 97 ? 0.816 1.585 -16.016 1 98.56 97 LEU A N 1
ATOM 751 C CA . LEU A 1 97 ? 2.115 1.774 -15.383 1 98.56 97 LEU A CA 1
ATOM 752 C C . LEU A 1 97 ? 2.842 2.977 -15.977 1 98.56 97 LEU A C 1
ATOM 754 O O . LEU A 1 97 ? 3.428 3.777 -15.242 1 98.56 97 LEU A O 1
ATOM 758 N N . GLU A 1 98 ? 2.809 3.111 -17.266 1 97.88 98 GLU A N 1
ATOM 759 C CA . GLU A 1 98 ? 3.479 4.223 -17.938 1 97.88 98 GLU A CA 1
ATOM 760 C C . GLU A 1 98 ? 2.934 5.566 -17.453 1 97.88 98 GLU A C 1
ATOM 762 O O . GLU A 1 98 ? 3.703 6.492 -17.172 1 97.88 98 GLU A O 1
ATOM 767 N N . ASP A 1 99 ? 1.623 5.648 -17.344 1 97.94 99 ASP A N 1
ATOM 768 C CA . ASP A 1 99 ? 0.983 6.883 -16.891 1 97.94 99 ASP A CA 1
ATOM 769 C C . ASP A 1 99 ? 1.389 7.219 -15.461 1 97.94 99 ASP A C 1
ATOM 771 O O . ASP A 1 99 ? 1.706 8.367 -15.156 1 97.94 99 ASP A O 1
ATOM 775 N N . ILE A 1 100 ? 1.375 6.234 -14.656 1 98.38 100 ILE A N 1
ATOM 776 C CA . ILE A 1 100 ? 1.7 6.453 -13.25 1 98.38 100 ILE A CA 1
ATOM 777 C C . ILE A 1 100 ? 3.166 6.863 -13.117 1 98.38 100 ILE A C 1
ATOM 779 O O . ILE A 1 100 ? 3.49 7.809 -12.398 1 98.38 100 ILE A O 1
ATOM 783 N N . PHE A 1 101 ? 4.039 6.152 -13.812 1 98.31 101 PHE A N 1
ATOM 784 C CA . PHE A 1 101 ? 5.465 6.449 -13.727 1 98.31 101 PHE A CA 1
ATOM 785 C C . PHE A 1 101 ? 5.754 7.855 -14.242 1 98.31 101 PHE A C 1
ATOM 787 O O . PHE A 1 101 ? 6.562 8.578 -13.656 1 98.31 101 PHE A O 1
ATOM 794 N N . LYS A 1 102 ? 5.098 8.203 -15.289 1 98 102 LYS A N 1
ATOM 795 C CA . LYS A 1 102 ? 5.254 9.555 -15.82 1 98 102 LYS A CA 1
ATOM 796 C C . LYS A 1 102 ? 4.82 10.602 -14.805 1 98 102 LYS A C 1
ATOM 798 O O . LYS A 1 102 ? 5.539 11.57 -14.562 1 98 102 LYS A O 1
ATOM 803 N N . LYS A 1 103 ? 3.73 10.406 -14.148 1 98 103 LYS A N 1
ATOM 804 C CA . LYS A 1 103 ? 3.137 11.391 -13.258 1 98 103 LYS A CA 1
ATOM 805 C C . LYS A 1 103 ? 3.865 11.43 -11.914 1 98 103 LYS A C 1
ATOM 807 O O . LYS A 1 103 ? 3.809 12.43 -11.203 1 98 103 LYS A O 1
ATOM 812 N N . THR A 1 104 ? 4.539 10.352 -11.586 1 97.94 104 THR A N 1
ATOM 813 C CA . THR A 1 104 ? 5.285 10.32 -10.328 1 97.94 104 THR A CA 1
ATOM 814 C C . THR A 1 104 ? 6.766 10.586 -10.578 1 97.94 104 THR A C 1
ATOM 816 O O . THR A 1 104 ? 7.586 10.453 -9.664 1 97.94 104 THR A O 1
ATOM 819 N N . TYR A 1 105 ? 7.125 10.828 -11.859 1 97.5 105 TYR A N 1
ATOM 820 C CA . TYR A 1 105 ? 8.492 11.172 -12.25 1 97.5 105 TYR A CA 1
ATOM 821 C C . TYR A 1 105 ? 9.445 10.016 -11.961 1 97.5 105 TYR A C 1
ATOM 823 O O . TYR A 1 105 ? 10.555 10.227 -11.477 1 97.5 105 TYR A O 1
ATOM 831 N N . PHE A 1 106 ? 8.914 8.828 -12.172 1 97.38 106 PHE A N 1
ATOM 832 C CA . PHE A 1 106 ? 9.727 7.629 -12 1 97.38 106 PHE A CA 1
ATOM 833 C C . PHE A 1 106 ? 10.156 7.059 -13.344 1 97.38 106 PHE A C 1
ATOM 835 O O . PHE A 1 106 ? 9.336 6.957 -14.266 1 97.38 106 PHE A O 1
ATOM 842 N N . TYR A 1 107 ? 11.406 6.723 -13.453 1 95.25 107 TYR A N 1
ATOM 843 C CA . TYR A 1 107 ? 11.969 6.035 -14.602 1 95.25 107 TYR A CA 1
ATOM 844 C C . TYR A 1 107 ? 12.719 4.773 -14.172 1 95.25 107 TYR A C 1
ATOM 846 O O . TYR A 1 107 ? 13.789 4.855 -13.57 1 95.25 107 TYR A O 1
ATOM 854 N N . PRO A 1 108 ? 12.164 3.646 -14.539 1 94.19 108 PRO A N 1
ATOM 855 C CA . PRO A 1 108 ? 12.836 2.414 -14.133 1 94.19 108 PRO A CA 1
ATOM 856 C C . PRO A 1 108 ? 14.266 2.314 -14.68 1 94.19 108 PRO A C 1
ATOM 858 O O . PRO A 1 108 ? 14.508 2.66 -15.836 1 94.19 108 PRO A O 1
ATOM 861 N N . ASN A 1 109 ? 15.211 1.891 -13.844 1 95.94 109 ASN A N 1
ATOM 862 C CA . ASN A 1 109 ? 16.594 1.675 -14.25 1 95.94 109 ASN A CA 1
ATOM 863 C C . ASN A 1 109 ? 16.844 0.23 -14.68 1 95.94 109 ASN A C 1
ATOM 865 O O . ASN A 1 109 ? 17.984 -0.226 -14.719 1 95.94 109 ASN A O 1
ATOM 869 N N . PHE A 1 110 ? 15.828 -0.561 -14.836 1 97.75 110 PHE A N 1
ATOM 870 C CA . PHE A 1 110 ? 15.836 -1.927 -15.344 1 97.75 110 PHE A CA 1
ATOM 871 C C . PHE A 1 110 ? 14.742 -2.115 -16.391 1 97.75 110 PHE A C 1
ATOM 873 O O . PHE A 1 110 ? 13.812 -1.31 -16.484 1 97.75 110 PHE A O 1
ATOM 880 N N . GLU A 1 111 ? 14.844 -3.156 -17.141 1 98 111 GLU A N 1
ATOM 881 C CA . GLU A 1 111 ? 13.898 -3.396 -18.234 1 98 111 GLU A CA 1
ATOM 882 C C . GLU A 1 111 ? 12.625 -4.062 -17.719 1 98 111 GLU A C 1
ATOM 884 O O . GLU A 1 111 ? 12.68 -4.996 -16.922 1 98 111 GLU A O 1
ATOM 889 N N . ILE A 1 112 ? 11.5 -3.539 -18.094 1 98.19 112 ILE A N 1
ATOM 890 C CA . ILE A 1 112 ? 10.203 -4.164 -17.859 1 98.19 112 ILE A CA 1
ATOM 891 C C . ILE A 1 112 ? 9.664 -4.723 -19.172 1 98.19 112 ILE A C 1
ATOM 893 O O . ILE A 1 112 ? 9.484 -3.979 -20.141 1 98.19 112 ILE A O 1
ATOM 897 N N . GLN A 1 113 ? 9.461 -5.984 -19.219 1 98.31 113 GLN A N 1
ATOM 898 C CA . GLN A 1 113 ? 8.969 -6.637 -20.422 1 98.31 113 GLN A CA 1
ATOM 899 C C . GLN A 1 113 ? 7.566 -7.199 -20.219 1 98.31 113 GLN A C 1
ATOM 901 O O . GLN A 1 113 ? 7.344 -8 -19.312 1 98.31 113 GLN A O 1
ATOM 906 N N . ILE A 1 114 ? 6.664 -6.766 -21.031 1 98.19 114 ILE A N 1
ATOM 907 C CA . ILE A 1 114 ? 5.312 -7.32 -21 1 98.19 114 ILE A CA 1
ATOM 908 C C . ILE A 1 114 ? 5.246 -8.547 -21.906 1 98.19 114 ILE A C 1
ATOM 910 O O . ILE A 1 114 ? 5.57 -8.469 -23.094 1 98.19 114 ILE A O 1
ATOM 914 N N . ILE A 1 115 ? 4.848 -9.664 -21.328 1 98.44 115 ILE A N 1
ATOM 915 C CA . ILE A 1 115 ? 4.805 -10.898 -22.094 1 98.44 115 ILE A CA 1
ATOM 916 C C . ILE A 1 115 ? 3.443 -11.57 -21.922 1 98.44 115 ILE A C 1
ATOM 918 O O . ILE A 1 115 ? 2.727 -11.289 -20.953 1 98.44 115 ILE A O 1
ATOM 922 N N . ASP A 1 116 ? 3.104 -12.438 -22.844 1 97.75 116 ASP A N 1
ATOM 923 C CA . ASP A 1 116 ? 1.821 -13.133 -22.812 1 97.75 116 ASP A CA 1
ATOM 924 C C . ASP A 1 116 ? 1.954 -14.492 -22.125 1 97.75 116 ASP A C 1
ATOM 926 O O . ASP A 1 116 ? 0.986 -15 -21.562 1 97.75 116 ASP A O 1
ATOM 930 N N . LYS A 1 117 ? 3.111 -15.055 -22.266 1 98.38 117 LYS A N 1
ATOM 931 C CA . LYS A 1 117 ? 3.426 -16.375 -21.719 1 98.38 117 LYS A CA 1
ATOM 932 C C . LYS A 1 117 ? 4.91 -16.5 -21.391 1 98.38 117 LYS A C 1
ATOM 934 O O . LYS A 1 117 ? 5.742 -15.812 -22 1 98.38 117 LYS A O 1
ATOM 939 N N . TYR A 1 118 ? 5.184 -17.234 -20.359 1 98.69 118 TYR A N 1
ATOM 940 C CA . TYR A 1 118 ? 6.574 -17.5 -19.984 1 98.69 118 TYR A CA 1
ATOM 941 C C . TYR A 1 118 ? 6.891 -18.984 -20.109 1 98.69 118 TYR A C 1
ATOM 943 O O . TYR A 1 118 ? 6.074 -19.828 -19.719 1 98.69 118 TYR A O 1
ATOM 951 N N . GLU A 1 119 ? 8.008 -19.297 -20.719 1 98.25 119 GLU A N 1
ATOM 952 C CA . GLU A 1 119 ? 8.445 -20.688 -20.812 1 98.25 119 GLU A CA 1
ATOM 953 C C . GLU A 1 119 ? 9.969 -20.797 -20.797 1 98.25 119 GLU A C 1
ATOM 955 O O . GLU A 1 119 ? 10.656 -20.031 -21.469 1 98.25 119 GLU A O 1
ATOM 960 N N . ASP A 1 120 ? 10.516 -21.625 -19.953 1 96.5 120 ASP A N 1
ATOM 961 C CA . ASP A 1 120 ? 11.922 -22 -19.969 1 96.5 120 ASP A CA 1
ATOM 962 C C . ASP A 1 120 ? 12.086 -23.516 -19.906 1 96.5 120 ASP A C 1
ATOM 964 O O . ASP A 1 120 ? 11.188 -24.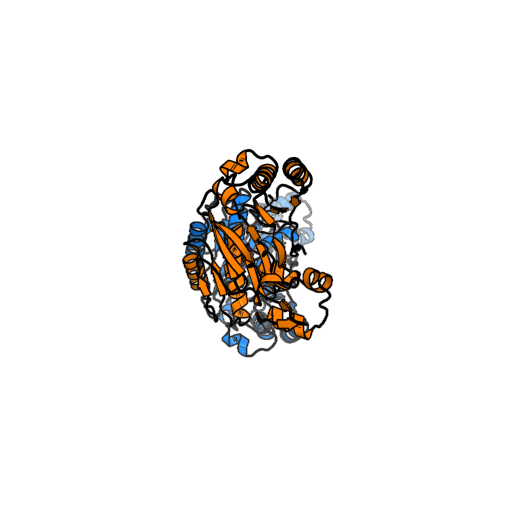266 -20.312 1 96.5 120 ASP A O 1
ATOM 968 N N . GLU A 1 121 ? 13.219 -24.031 -19.594 1 94.5 121 GLU A N 1
ATOM 969 C CA . GLU A 1 121 ? 13.484 -25.469 -19.641 1 94.5 121 GLU A CA 1
ATOM 970 C C . GLU A 1 121 ? 12.727 -26.203 -18.531 1 94.5 121 GLU A C 1
ATOM 972 O O . GLU A 1 121 ? 12.5 -27.406 -18.625 1 94.5 121 GLU A O 1
ATOM 977 N N . ASN A 1 122 ? 12.266 -25.406 -17.562 1 94.81 122 ASN A N 1
ATOM 978 C CA . ASN A 1 122 ? 11.766 -26.078 -16.375 1 94.81 122 ASN A CA 1
ATOM 979 C C . ASN A 1 122 ? 10.289 -25.781 -16.141 1 94.81 122 ASN A C 1
ATOM 981 O O . ASN A 1 122 ? 9.57 -26.594 -15.547 1 94.81 122 ASN A O 1
ATOM 985 N N . ILE A 1 123 ? 9.82 -24.562 -16.578 1 97.38 123 ILE A N 1
ATOM 986 C CA . ILE A 1 123 ? 8.461 -24.172 -16.219 1 97.38 123 ILE A CA 1
ATOM 987 C C . ILE A 1 123 ? 7.801 -23.453 -17.375 1 97.38 123 ILE A C 1
ATOM 989 O O . ILE A 1 123 ? 8.484 -22.938 -18.266 1 97.38 123 ILE A O 1
ATOM 993 N N . LYS A 1 124 ? 6.512 -23.484 -17.375 1 98.44 124 LYS A N 1
ATOM 994 C CA . LYS A 1 124 ? 5.633 -22.703 -18.25 1 98.44 124 LYS A CA 1
ATOM 995 C C . LYS A 1 124 ? 4.574 -21.969 -17.438 1 98.44 124 LYS A C 1
ATOM 997 O O . LYS A 1 124 ? 3.967 -22.531 -16.531 1 98.44 124 LYS A O 1
ATOM 1002 N N . ILE A 1 125 ? 4.434 -20.625 -17.672 1 98.88 125 ILE A N 1
ATOM 1003 C CA . ILE A 1 125 ? 3.377 -19.828 -17.078 1 98.88 125 ILE A CA 1
ATOM 1004 C C . ILE A 1 125 ? 2.469 -19.266 -18.172 1 98.88 125 ILE A C 1
ATOM 1006 O O . ILE A 1 125 ? 2.93 -18.562 -19.078 1 98.88 125 ILE A O 1
ATOM 1010 N N . SER A 1 126 ? 1.259 -19.656 -18.125 1 98.81 126 SER A N 1
ATOM 1011 C CA . SER A 1 126 ? 0.275 -19.219 -19.125 1 98.81 126 SER A CA 1
ATOM 1012 C C . SER A 1 126 ? -0.981 -18.672 -18.453 1 98.81 126 SER A C 1
ATOM 1014 O O . SER A 1 126 ? -1.091 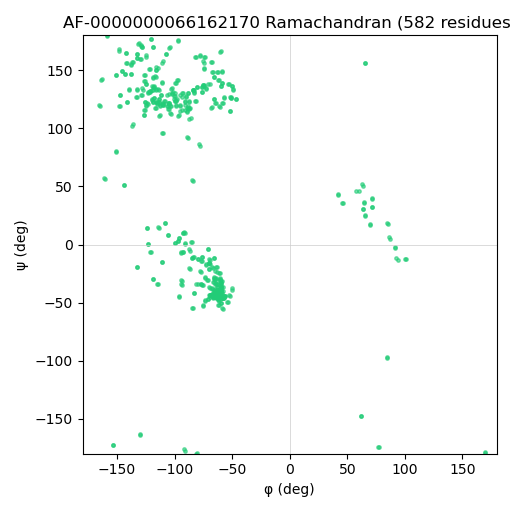-18.688 -17.219 1 98.81 126 SER A O 1
ATOM 1016 N N . THR A 1 127 ? -1.844 -18.094 -19.281 1 98.81 127 THR A N 1
ATOM 1017 C CA . THR A 1 127 ? -3.086 -17.531 -18.766 1 98.81 127 THR A CA 1
ATOM 1018 C C . THR A 1 127 ? -4.285 -18.359 -19.219 1 98.81 127 THR A C 1
ATOM 1020 O O . THR A 1 127 ? -4.176 -19.141 -20.156 1 98.81 127 THR A O 1
ATOM 1023 N N . PHE A 1 128 ? -5.367 -18.266 -18.516 1 98.62 128 PHE A N 1
ATOM 1024 C CA . PHE A 1 128 ? -6.664 -18.766 -18.953 1 98.62 128 PHE A CA 1
ATOM 1025 C C . PHE A 1 128 ? -7.766 -17.766 -18.625 1 98.62 128 PHE A C 1
ATOM 1027 O O . PHE A 1 128 ? -7.609 -16.938 -17.734 1 98.62 128 PHE A O 1
ATOM 1034 N N . GLU A 1 129 ? -8.836 -17.844 -19.328 1 98.06 129 GLU A N 1
ATOM 1035 C CA . GLU A 1 129 ? -9.945 -16.906 -19.156 1 98.06 129 GLU A CA 1
ATOM 1036 C C . GLU A 1 129 ? -10.742 -17.219 -17.891 1 98.06 129 GLU A C 1
ATOM 1038 O O . GLU A 1 129 ? -10.984 -18.391 -17.578 1 98.06 129 GLU A O 1
ATOM 1043 N N . THR A 1 130 ? -11.102 -16.188 -17.156 1 98.56 130 THR A N 1
ATOM 1044 C CA . THR A 1 130 ? -12 -16.312 -16 1 98.56 130 THR A CA 1
ATOM 1045 C C . THR A 1 130 ? -13.266 -15.484 -16.234 1 98.56 130 THR A C 1
ATOM 1047 O O . THR A 1 130 ? -13.398 -14.805 -17.25 1 98.56 130 THR A O 1
ATOM 1050 N N . CYS A 1 131 ? -14.266 -15.648 -15.375 1 98.31 131 CYS A N 1
ATOM 1051 C CA . CYS A 1 131 ? -15.539 -14.953 -15.508 1 98.31 131 CYS A CA 1
ATOM 1052 C C . CYS A 1 131 ? -15.711 -13.914 -14.398 1 98.31 131 CYS A C 1
ATOM 1054 O O . CYS A 1 131 ? -16.141 -14.242 -13.297 1 98.31 131 CYS A O 1
ATOM 1056 N N . HIS A 1 132 ? -15.391 -12.688 -14.664 1 98.19 132 HIS A N 1
ATOM 1057 C CA . HIS A 1 132 ? -15.492 -11.562 -13.742 1 98.19 132 HIS A CA 1
ATOM 1058 C C . HIS A 1 132 ? -16.188 -10.383 -14.391 1 98.19 132 HIS A C 1
ATOM 1060 O O . HIS A 1 132 ? -16.609 -10.461 -15.547 1 98.19 132 HIS A O 1
ATOM 1066 N N . THR A 1 133 ? -16.484 -9.336 -13.664 1 97.44 133 THR A N 1
ATOM 1067 C CA . THR A 1 133 ? -17.266 -8.203 -14.141 1 97.44 133 THR A CA 1
ATOM 1068 C C . THR A 1 133 ? -16.484 -7.387 -15.164 1 97.44 133 THR A C 1
ATOM 1070 O O . THR A 1 133 ? -17.062 -6.656 -15.961 1 97.44 133 THR A O 1
ATOM 1073 N N . ILE A 1 134 ? -15.164 -7.512 -15.156 1 97.56 134 ILE A N 1
ATOM 1074 C CA . ILE A 1 134 ? -14.297 -6.906 -16.156 1 97.56 134 ILE A CA 1
ATOM 1075 C C . ILE A 1 134 ? -13.359 -7.969 -16.734 1 97.56 134 ILE A C 1
ATOM 1077 O O . ILE A 1 134 ? -13.344 -9.109 -16.266 1 97.56 134 ILE A O 1
ATOM 1081 N N . GLU A 1 135 ? -12.656 -7.594 -17.797 1 96.94 135 GLU A N 1
ATOM 1082 C CA . GLU A 1 135 ? -11.688 -8.531 -18.359 1 96.94 135 GLU A CA 1
ATOM 1083 C C . GLU A 1 135 ? -10.758 -9.07 -17.281 1 96.94 135 GLU A C 1
ATOM 1085 O O . GLU A 1 135 ? -10.195 -8.297 -16.5 1 96.94 135 GLU A O 1
ATOM 1090 N N . SER A 1 136 ? -10.688 -10.344 -17.188 1 98 136 SER A N 1
ATOM 1091 C CA . SER A 1 136 ? -9.898 -11 -16.141 1 98 136 SER A CA 1
ATOM 1092 C C . SER A 1 136 ? -9.281 -12.297 -16.656 1 98 136 SER A C 1
ATOM 1094 O O . SER A 1 136 ? -9.805 -12.906 -17.594 1 98 136 SER A O 1
ATOM 1096 N N . GLN A 1 137 ? -8.18 -12.648 -16.156 1 98.69 137 GLN A N 1
ATOM 1097 C CA . GLN A 1 137 ? -7.473 -13.875 -16.5 1 98.69 137 GLN A CA 1
ATOM 1098 C C . GLN A 1 137 ? -6.895 -14.547 -15.266 1 98.69 137 GLN A C 1
ATOM 1100 O O . GLN A 1 137 ? -6.586 -13.875 -14.273 1 98.69 137 GLN A O 1
ATOM 1105 N N . GLY A 1 138 ? -6.844 -15.891 -15.281 1 98.81 138 GLY A N 1
ATOM 1106 C CA . GLY A 1 138 ? -6.094 -16.656 -14.297 1 98.81 138 GLY A CA 1
ATOM 1107 C C . GLY A 1 138 ? -4.715 -17.062 -14.781 1 98.81 138 GLY A C 1
ATOM 1108 O O . GLY A 1 138 ? -4.332 -16.75 -15.914 1 98.81 138 GLY A O 1
ATOM 1109 N N . TYR A 1 139 ? -3.979 -17.656 -13.914 1 98.94 139 TYR A N 1
ATOM 1110 C CA . TYR A 1 139 ? -2.623 -18.062 -14.258 1 98.94 139 TYR A CA 1
ATOM 1111 C C . TYR A 1 139 ? -2.426 -19.562 -13.992 1 98.94 139 TYR A C 1
ATOM 1113 O O . TYR A 1 139 ? -2.92 -20.094 -12.992 1 98.94 139 TYR A O 1
ATOM 1121 N N . LEU A 1 140 ? -1.763 -20.219 -14.906 1 98.88 140 LEU A N 1
ATOM 1122 C CA . LEU A 1 140 ? -1.332 -21.609 -14.773 1 98.88 140 LEU A CA 1
ATOM 1123 C C . LEU A 1 140 ? 0.189 -21.703 -14.711 1 98.88 140 LEU A C 1
ATOM 1125 O O . LEU A 1 140 ? 0.878 -21.312 -15.664 1 98.88 140 LEU A O 1
ATOM 1129 N N . PHE A 1 141 ? 0.721 -22.047 -13.578 1 98.81 141 PHE A N 1
ATOM 1130 C CA . PHE A 1 141 ? 2.137 -22.344 -13.383 1 98.81 141 PHE A CA 1
ATOM 1131 C C . PHE A 1 141 ? 2.406 -23.844 -13.516 1 98.81 141 PHE A C 1
ATOM 1133 O O . PHE A 1 141 ? 1.957 -24.641 -12.688 1 98.81 141 PHE A O 1
ATOM 1140 N N . GLU A 1 142 ? 3.188 -24.203 -14.539 1 98.12 142 GLU A N 1
ATOM 1141 C CA . GLU A 1 142 ? 3.373 -25.625 -14.836 1 98.12 142 GLU A CA 1
ATOM 1142 C C . GLU A 1 142 ? 4.852 -26 -14.844 1 98.12 142 GLU A C 1
ATOM 1144 O O . GLU A 1 142 ? 5.625 -25.484 -15.656 1 98.12 142 GLU A O 1
ATOM 1149 N N . GLU A 1 143 ? 5.211 -26.875 -14 1 96.69 143 GLU A N 1
ATOM 1150 C CA . GLU A 1 143 ? 6.52 -27.516 -14.07 1 96.69 143 GLU A CA 1
ATOM 1151 C C . GLU A 1 143 ? 6.551 -28.562 -15.18 1 96.69 143 GLU A C 1
ATOM 1153 O O . GLU A 1 143 ? 5.613 -29.359 -15.328 1 96.69 143 GLU A O 1
ATOM 1158 N N . LYS A 1 144 ? 7.613 -28.547 -15.945 1 94.62 144 LYS A N 1
ATOM 1159 C CA . LYS A 1 144 ? 7.73 -29.531 -17.016 1 94.62 144 LYS A CA 1
ATOM 1160 C C . LYS A 1 144 ? 8.07 -30.906 -16.469 1 94.62 144 LYS A C 1
ATOM 1162 O O . LYS A 1 144 ? 8.742 -31.016 -15.438 1 94.62 144 LYS A O 1
ATOM 1167 N N . ASP A 1 145 ? 7.609 -31.891 -17.234 1 92.75 145 ASP A N 1
ATOM 1168 C CA . ASP A 1 145 ? 7.965 -33.25 -16.891 1 92.75 145 ASP A CA 1
ATOM 1169 C C . ASP A 1 145 ? 9.477 -33.469 -16.969 1 92.75 145 ASP A C 1
ATOM 1171 O O . ASP A 1 145 ? 10.156 -32.812 -17.75 1 92.75 145 ASP A O 1
ATOM 1175 N N . ARG A 1 146 ? 9.93 -34.344 -16.125 1 88.31 146 ARG A N 1
ATOM 1176 C CA . ARG A 1 146 ? 11.344 -34.719 -16.156 1 88.31 146 ARG A CA 1
ATOM 1177 C C . ARG A 1 146 ? 11.516 -36.219 -16.266 1 88.31 146 ARG A C 1
ATOM 1179 O O . ARG A 1 146 ? 10.641 -36.969 -15.859 1 88.31 146 ARG A O 1
ATOM 1186 N N . LEU A 1 147 ? 12.547 -36.5 -16.969 1 84.19 147 LEU A N 1
ATOM 1187 C CA . LEU A 1 147 ? 12.914 -37.938 -17.047 1 84.19 147 LEU A CA 1
ATOM 1188 C C . LEU A 1 147 ? 13.875 -38.312 -15.93 1 84.19 147 LEU A C 1
ATOM 1190 O O . LEU A 1 147 ? 14.812 -37.562 -15.641 1 84.19 147 LEU A O 1
ATOM 1194 N N . LYS A 1 148 ? 13.492 -39.281 -15.266 1 83.44 148 LYS A N 1
ATOM 1195 C CA . LYS A 1 148 ? 14.367 -39.781 -14.211 1 83.44 148 LYS A CA 1
ATOM 1196 C C . LYS A 1 148 ? 14.719 -41.25 -14.453 1 83.44 148 LYS A C 1
ATOM 1198 O O . LYS A 1 148 ? 13.992 -41.969 -15.141 1 83.44 148 LYS A O 1
ATOM 1203 N N . ILE A 1 149 ? 15.875 -41.656 -13.984 1 85.62 149 ILE A N 1
ATOM 1204 C CA . ILE A 1 149 ? 16.281 -43.031 -14.078 1 85.62 149 ILE A CA 1
ATOM 1205 C C . ILE A 1 149 ? 15.469 -43.875 -13.086 1 85.62 149 ILE A C 1
ATOM 1207 O O . ILE A 1 149 ? 15.219 -43.438 -11.961 1 85.62 149 ILE A O 1
ATOM 1211 N N . ASP A 1 150 ? 15.016 -44.938 -13.562 1 87.38 150 ASP A N 1
ATOM 1212 C CA . ASP A 1 150 ? 14.281 -45.875 -12.727 1 87.38 150 ASP A CA 1
ATOM 1213 C C . ASP A 1 150 ? 15.227 -46.688 -11.867 1 87.38 150 ASP A C 1
ATOM 1215 O O . ASP A 1 150 ? 15.516 -47.844 -12.203 1 87.38 150 ASP A O 1
ATOM 1219 N N . ILE A 1 151 ? 15.578 -46.156 -10.805 1 85.62 151 ILE A N 1
ATOM 1220 C CA . ILE A 1 151 ? 16.562 -46.781 -9.938 1 85.62 151 ILE A CA 1
ATOM 1221 C C . ILE A 1 151 ? 15.992 -48.094 -9.391 1 85.62 151 ILE A C 1
ATOM 1223 O O . ILE A 1 151 ? 16.734 -49.062 -9.203 1 85.62 151 ILE A O 1
ATOM 1227 N N . ASP A 1 152 ? 14.75 -48.094 -9.086 1 88.5 152 ASP A N 1
ATOM 1228 C CA . ASP A 1 152 ? 14.125 -49.312 -8.547 1 88.5 152 ASP A CA 1
ATOM 1229 C C . ASP A 1 152 ? 14.211 -50.469 -9.547 1 88.5 152 ASP A C 1
ATOM 1231 O O . ASP A 1 152 ? 14.508 -51.594 -9.164 1 88.5 152 ASP A O 1
ATOM 1235 N N . LYS A 1 153 ? 13.906 -50.062 -10.75 1 89.38 153 LYS A N 1
ATOM 1236 C CA . LYS A 1 153 ? 14.016 -51.094 -11.789 1 89.38 153 LYS A CA 1
ATOM 1237 C C . LYS A 1 153 ? 15.445 -51.594 -11.914 1 89.38 153 LYS A C 1
ATOM 1239 O O . LYS A 1 153 ? 15.68 -52.781 -12.07 1 89.38 153 LYS A O 1
ATOM 1244 N N . LEU A 1 154 ? 16.375 -50.719 -11.828 1 88.06 154 LEU A N 1
ATOM 1245 C CA . LEU A 1 154 ? 17.781 -51.094 -11.922 1 88.06 154 LEU A CA 1
ATOM 1246 C C . LEU A 1 154 ? 18.172 -52 -10.758 1 88.06 154 LEU A C 1
ATOM 1248 O O . LEU A 1 154 ? 18.844 -53.031 -10.961 1 88.06 154 LEU A O 1
ATOM 1252 N N . ARG A 1 155 ? 17.734 -51.625 -9.594 1 88.31 155 ARG A N 1
ATOM 1253 C CA . ARG A 1 155 ? 18.031 -52.438 -8.406 1 88.31 155 ARG A CA 1
ATOM 1254 C C . ARG A 1 155 ? 17.422 -53.812 -8.516 1 88.31 155 ARG A C 1
ATOM 1256 O O . ARG A 1 155 ? 18.062 -54.812 -8.133 1 88.31 155 ARG A O 1
ATOM 1263 N N . LYS A 1 156 ? 16.219 -53.844 -8.984 1 90.88 156 LYS A N 1
ATOM 1264 C CA . LYS A 1 156 ? 15.547 -55.125 -9.156 1 90.88 156 LYS A CA 1
ATOM 1265 C C . LYS A 1 156 ? 16.297 -56.031 -10.125 1 90.88 156 LYS A C 1
ATOM 1267 O O . LYS A 1 156 ? 16.281 -57.25 -9.992 1 90.88 156 LYS A O 1
ATOM 1272 N N . GLU A 1 157 ? 16.969 -55.438 -11.062 1 87.81 157 GLU A N 1
ATOM 1273 C CA . GLU A 1 157 ? 17.734 -56.188 -12.055 1 87.81 157 GLU A CA 1
ATOM 1274 C C . GLU A 1 157 ? 19.172 -56.406 -11.586 1 87.81 157 GLU A C 1
ATOM 1276 O O . GLU A 1 157 ? 20 -56.938 -12.352 1 87.81 157 GLU A O 1
ATOM 1281 N N . GLY A 1 158 ? 19.469 -55.906 -10.359 1 86.19 158 GLY A N 1
ATOM 1282 C CA . GLY A 1 158 ? 20.75 -56.188 -9.75 1 86.19 158 GLY A CA 1
ATOM 1283 C C . GLY A 1 158 ? 21.828 -55.188 -10.172 1 86.19 158 GLY A C 1
ATOM 1284 O O . GLY A 1 158 ? 23.016 -55.469 -10.008 1 86.19 158 GLY A O 1
ATOM 1285 N N . ILE A 1 159 ? 21.344 -54.312 -10.859 1 85.25 159 ILE A N 1
ATOM 1286 C CA . ILE A 1 159 ? 22.297 -53.312 -11.32 1 85.25 159 ILE A CA 1
ATOM 1287 C C . ILE A 1 159 ? 22.469 -52.219 -10.258 1 85.25 159 ILE A C 1
ATOM 1289 O O . ILE A 1 159 ? 21.547 -51.438 -10.023 1 85.25 159 ILE A O 1
ATOM 1293 N N . LYS A 1 160 ? 23.656 -52.156 -9.555 1 84.94 160 LYS A N 1
ATOM 1294 C CA . LYS A 1 160 ? 23.875 -51.219 -8.461 1 84.94 160 LYS A CA 1
ATOM 1295 C C . LYS A 1 160 ? 25.062 -50.312 -8.742 1 84.94 160 LYS A C 1
ATOM 1297 O O . LYS A 1 160 ? 25.297 -49.344 -8.008 1 84.94 160 LYS A O 1
ATOM 1302 N N . ASP A 1 161 ? 25.719 -50.625 -9.797 1 86.38 161 ASP A N 1
ATOM 1303 C CA . ASP A 1 161 ? 26.922 -49.875 -10.117 1 86.38 161 ASP A CA 1
ATOM 1304 C C . ASP A 1 161 ? 26.578 -48.438 -10.523 1 86.38 161 ASP A C 1
ATOM 1306 O O . ASP A 1 161 ? 25.859 -48.219 -11.508 1 86.38 161 ASP A O 1
ATOM 1310 N N . TRP A 1 162 ? 27.062 -47.5 -9.742 1 85.25 162 TRP A N 1
ATOM 1311 C CA . TRP A 1 162 ? 26.75 -46.094 -9.953 1 85.25 162 TRP A CA 1
ATOM 1312 C C . TRP A 1 162 ? 27.234 -45.625 -11.32 1 85.25 162 TRP A C 1
ATOM 1314 O O . TRP A 1 162 ? 26.656 -44.719 -11.914 1 85.25 162 TRP A O 1
ATOM 1324 N N . ARG A 1 163 ? 28.328 -46.156 -11.836 1 83.5 163 ARG A N 1
ATOM 1325 C CA . ARG A 1 163 ? 28.891 -45.812 -13.141 1 83.5 163 ARG A CA 1
ATOM 1326 C C . ARG A 1 163 ? 27.891 -46.156 -14.258 1 83.5 163 ARG A C 1
ATOM 1328 O O . ARG A 1 163 ? 27.75 -45.375 -15.211 1 83.5 163 ARG A O 1
ATOM 1335 N N . ILE A 1 164 ? 27.188 -47.344 -14.062 1 86.38 164 ILE A N 1
ATOM 1336 C CA . ILE A 1 164 ? 26.203 -47.781 -15.039 1 86.38 164 ILE A CA 1
ATOM 1337 C C . ILE A 1 164 ? 24.984 -46.875 -15 1 86.38 164 ILE A C 1
ATOM 1339 O O . ILE A 1 164 ? 24.484 -46.469 -16.047 1 86.38 164 ILE A O 1
ATOM 1343 N N . ILE A 1 165 ? 24.562 -46.562 -13.766 1 86.69 165 ILE A N 1
ATOM 1344 C CA . ILE A 1 165 ? 23.422 -45.688 -13.555 1 86.69 165 ILE A CA 1
ATOM 1345 C C . ILE A 1 165 ? 23.672 -44.344 -14.203 1 86.69 165 ILE A C 1
ATOM 1347 O O . ILE A 1 165 ? 22.797 -43.781 -14.875 1 86.69 165 ILE A O 1
ATOM 1351 N N . ARG A 1 166 ? 24.812 -43.812 -14.102 1 86.94 166 ARG A N 1
ATOM 1352 C CA . ARG A 1 166 ? 25.188 -42.531 -14.68 1 86.94 166 ARG A CA 1
ATOM 1353 C C . ARG A 1 166 ? 25.172 -42.594 -16.203 1 86.94 166 ARG A C 1
ATOM 1355 O O . ARG A 1 166 ? 24.672 -41.656 -16.859 1 86.94 166 ARG A O 1
ATOM 1362 N N . MET A 1 167 ? 25.672 -43.656 -16.703 1 87.69 167 MET A N 1
ATOM 1363 C CA . MET A 1 167 ? 25.719 -43.812 -18.156 1 87.69 167 MET A CA 1
ATOM 1364 C C . MET A 1 167 ? 24.312 -43.875 -18.75 1 87.69 167 MET A C 1
ATOM 1366 O O . MET A 1 167 ? 24.031 -43.25 -19.766 1 87.69 167 MET A O 1
ATOM 1370 N N . LEU A 1 168 ? 23.5 -44.562 -18.047 1 87.44 168 LEU A N 1
ATOM 1371 C CA . LEU A 1 168 ? 22.109 -44.688 -18.5 1 87.44 168 LEU A CA 1
ATOM 1372 C C . LEU A 1 168 ? 21.406 -43.344 -18.422 1 87.44 168 LEU A C 1
ATOM 1374 O O . LEU A 1 168 ? 20.656 -42.969 -19.328 1 87.44 168 LEU A O 1
ATOM 1378 N N . LYS A 1 169 ? 21.688 -42.594 -17.422 1 81.56 169 LYS A N 1
ATOM 1379 C CA . LYS A 1 169 ? 21.094 -41.281 -17.234 1 81.56 169 LYS A CA 1
ATOM 1380 C C . LYS A 1 169 ? 21.531 -40.312 -18.344 1 81.56 169 LYS A C 1
ATOM 1382 O O . LYS A 1 169 ? 20.75 -39.438 -18.75 1 81.56 169 LYS A O 1
ATOM 1387 N N . GLU A 1 170 ? 22.688 -40.594 -18.828 1 84.88 170 GLU A N 1
ATOM 1388 C CA . GLU A 1 170 ? 23.234 -39.75 -19.875 1 84.88 170 GLU A CA 1
ATOM 1389 C C . GLU A 1 170 ? 22.75 -40.188 -21.266 1 84.88 170 GLU A C 1
ATOM 1391 O O . GLU A 1 170 ? 23.141 -39.594 -22.281 1 84.88 170 GLU A O 1
ATOM 1396 N N . GLY A 1 171 ? 21.906 -41.188 -21.266 1 83.69 171 GLY A N 1
ATOM 1397 C CA . GLY A 1 171 ? 21.328 -41.656 -22.516 1 83.69 171 GLY A CA 1
ATOM 1398 C C . GLY A 1 171 ? 22.203 -42.625 -23.25 1 83.69 171 GLY A C 1
ATOM 1399 O O . GLY A 1 171 ? 21.984 -42.906 -24.438 1 83.69 171 GLY A O 1
ATOM 1400 N N . LYS A 1 172 ? 23.156 -43.188 -22.469 1 89.5 172 LYS A N 1
ATOM 1401 C CA . LYS A 1 172 ? 24.094 -44.094 -23.125 1 89.5 172 LYS A CA 1
ATOM 1402 C C . LYS A 1 172 ? 23.672 -45.562 -22.938 1 89.5 172 LYS A C 1
ATOM 1404 O O . LYS A 1 172 ? 23.219 -45.938 -21.859 1 89.5 172 LYS A O 1
ATOM 1409 N N . ARG A 1 173 ? 23.859 -46.312 -23.984 1 90.94 173 ARG A N 1
ATOM 1410 C CA . ARG A 1 173 ? 23.641 -47.75 -23.859 1 90.94 173 ARG A CA 1
ATOM 1411 C C . ARG A 1 173 ? 24.781 -48.406 -23.094 1 90.94 173 ARG A C 1
ATOM 1413 O O . ARG A 1 173 ? 25.938 -47.969 -23.219 1 90.94 173 ARG A O 1
ATOM 1420 N N . VAL A 1 174 ? 24.422 -49.281 -22.234 1 90.19 174 VAL A N 1
ATOM 1421 C CA . VAL A 1 174 ? 25.438 -49.969 -21.438 1 90.19 174 VAL A CA 1
ATOM 1422 C C . VAL A 1 174 ? 25.312 -51.469 -21.641 1 90.19 174 VAL A C 1
ATOM 1424 O O . VAL A 1 174 ? 24.203 -52 -21.688 1 90.19 174 VAL A O 1
ATOM 1427 N N . GLU A 1 175 ? 26.406 -52.125 -21.922 1 89.56 175 GLU A N 1
ATOM 1428 C CA . GLU A 1 175 ? 26.438 -53.562 -22.031 1 89.56 175 GLU A CA 1
ATOM 1429 C C . GLU A 1 175 ? 26.984 -54.219 -20.766 1 89.56 175 GLU A C 1
ATOM 1431 O O . GLU A 1 175 ? 28.094 -53.875 -20.328 1 89.56 175 GLU A O 1
ATOM 1436 N N . ILE A 1 176 ? 26.203 -55.094 -20.203 1 82.31 176 ILE A N 1
ATOM 1437 C CA . ILE A 1 176 ? 26.625 -55.812 -19.016 1 82.31 176 ILE A CA 1
ATOM 1438 C C . ILE A 1 176 ? 26.344 -57.312 -19.188 1 82.31 176 ILE A C 1
ATOM 1440 O O . ILE A 1 176 ? 25.203 -57.719 -19.391 1 82.31 176 ILE A O 1
ATOM 1444 N N . ASN A 1 177 ? 27.453 -58.188 -18.969 1 82.88 177 ASN A N 1
ATOM 1445 C CA . ASN A 1 177 ? 27.344 -59.625 -19.016 1 82.88 177 ASN A CA 1
ATOM 1446 C C . ASN A 1 177 ? 26.547 -60.094 -20.234 1 82.88 177 ASN A C 1
ATOM 1448 O O . ASN A 1 177 ? 25.656 -60.938 -20.109 1 82.88 177 ASN A O 1
ATOM 1452 N N . GLY A 1 178 ? 26.656 -59.438 -21.344 1 84.19 178 GLY A N 1
ATOM 1453 C CA . GLY A 1 178 ? 26.031 -59.844 -22.594 1 84.19 178 GLY A CA 1
ATO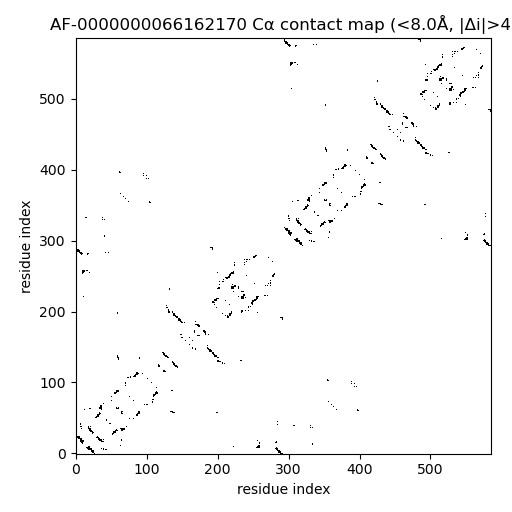M 1454 C C . GLY A 1 178 ? 24.672 -59.188 -22.812 1 84.19 178 GLY A C 1
ATOM 1455 O O . GLY A 1 178 ? 24.047 -59.375 -23.859 1 84.19 178 GLY A O 1
ATOM 1456 N N . LYS A 1 179 ? 24.156 -58.594 -21.75 1 86.25 179 LYS A N 1
ATOM 1457 C CA . LYS A 1 179 ? 22.875 -57.906 -21.859 1 86.25 179 LYS A CA 1
ATOM 1458 C C . LYS A 1 179 ? 23.062 -56.406 -22.156 1 86.25 179 LYS A C 1
ATOM 1460 O O . LYS A 1 179 ? 23.875 -55.75 -21.5 1 86.25 179 LYS A O 1
ATOM 1465 N N . VAL A 1 180 ? 22.422 -55.938 -23.188 1 91.31 180 VAL A N 1
ATOM 1466 C CA . VAL A 1 180 ? 22.484 -54.531 -23.516 1 91.31 180 VAL A CA 1
ATOM 1467 C C . VAL A 1 180 ? 21.375 -53.781 -22.797 1 91.31 180 VAL A C 1
ATOM 1469 O O . VAL A 1 180 ? 20.203 -54.094 -22.938 1 91.31 180 VAL A O 1
ATOM 1472 N N . LEU A 1 181 ? 21.719 -52.844 -21.906 1 88.94 181 LEU A N 1
ATOM 1473 C CA . LEU A 1 181 ? 20.766 -52 -21.219 1 88.94 181 LEU A CA 1
ATOM 1474 C C . LEU A 1 181 ? 20.531 -50.719 -22 1 88.94 181 LEU A C 1
ATOM 1476 O O . LEU A 1 181 ? 21.469 -49.938 -22.234 1 88.94 181 LEU A O 1
ATOM 1480 N N . LEU A 1 182 ? 19.25 -50.5 -22.406 1 91.31 182 LEU A N 1
ATOM 1481 C CA . LEU A 1 182 ? 18.891 -49.281 -23.094 1 91.31 182 LEU A CA 1
ATOM 1482 C C . LEU A 1 182 ? 18.375 -48.219 -22.109 1 91.31 182 LEU A C 1
ATOM 1484 O O . LEU A 1 182 ? 17.562 -48.531 -21.234 1 91.31 182 LEU A O 1
ATOM 1488 N N . PRO A 1 183 ? 18.906 -46.969 -22.172 1 87.69 183 PRO A N 1
ATOM 1489 C CA . PRO A 1 183 ? 18.453 -45.938 -21.266 1 87.69 183 PRO A CA 1
ATOM 1490 C C . PRO A 1 183 ? 16.938 -45.781 -21.203 1 87.69 183 PRO A C 1
ATOM 1492 O O . PRO A 1 183 ? 16.359 -45.594 -20.141 1 87.69 183 PRO A O 1
ATOM 1495 N N . GLU A 1 184 ? 16.344 -45.938 -22.344 1 87.69 184 GLU A N 1
ATOM 1496 C CA . GLU A 1 184 ? 14.898 -45.719 -22.453 1 87.69 184 GLU A CA 1
ATOM 1497 C C . GLU A 1 184 ? 14.125 -46.75 -21.609 1 87.69 184 GLU A C 1
ATOM 1499 O O . GLU A 1 184 ? 13 -46.469 -21.188 1 87.69 184 GLU A O 1
ATOM 1504 N N . ASP A 1 185 ? 14.805 -47.875 -21.359 1 86.81 185 ASP A N 1
ATOM 1505 C CA . ASP A 1 185 ? 14.156 -48.938 -20.594 1 86.81 185 ASP A CA 1
ATOM 1506 C C . ASP A 1 185 ? 14.148 -48.594 -19.094 1 86.81 185 ASP A C 1
ATOM 1508 O O . ASP A 1 185 ? 13.414 -49.219 -18.328 1 86.81 185 ASP A O 1
ATOM 1512 N N . TYR A 1 186 ? 14.938 -47.625 -18.734 1 87.75 186 TYR A N 1
ATOM 1513 C CA . TYR A 1 186 ? 15.102 -47.344 -17.312 1 87.75 186 TYR A CA 1
ATOM 1514 C C . TYR A 1 186 ? 14.766 -45.906 -16.984 1 87.75 186 TYR A C 1
ATOM 1516 O O . TYR A 1 186 ? 15.203 -45.375 -15.961 1 87.75 186 TYR A O 1
ATOM 1524 N N . LEU A 1 187 ? 14.141 -45.281 -17.922 1 86.31 187 LEU A N 1
ATOM 1525 C CA . LEU A 1 187 ? 13.734 -43.906 -17.688 1 86.31 187 LEU A CA 1
ATOM 1526 C C . LEU A 1 187 ? 12.258 -43.812 -17.312 1 86.31 187 LEU A C 1
ATOM 1528 O O . LEU A 1 187 ? 11.43 -44.531 -17.875 1 86.31 187 LEU A O 1
ATOM 1532 N N . ILE A 1 188 ? 12 -43.062 -16.203 1 86.44 188 ILE A N 1
ATOM 1533 C CA . ILE A 1 188 ? 10.617 -42.812 -15.805 1 86.44 188 ILE A CA 1
ATOM 1534 C C . ILE A 1 188 ? 10.32 -41.312 -15.883 1 86.44 188 ILE A C 1
ATOM 1536 O O . ILE A 1 188 ? 11.203 -40.5 -15.656 1 86.44 188 ILE A O 1
ATOM 1540 N N . VAL A 1 189 ? 9.109 -41.094 -16.25 1 87.38 189 VAL A N 1
ATOM 1541 C CA . VAL A 1 189 ? 8.688 -39.719 -16.359 1 87.38 189 VAL A CA 1
ATOM 1542 C C . VAL A 1 189 ? 8.18 -39.219 -15.008 1 87.38 189 VAL A C 1
ATOM 1544 O O . VAL A 1 189 ? 7.289 -39.844 -14.414 1 87.38 189 VAL A O 1
ATOM 1547 N N . LYS A 1 190 ? 8.852 -38.281 -14.516 1 88.44 190 LYS A N 1
ATOM 1548 C CA . LYS A 1 190 ? 8.336 -37.562 -13.359 1 88.44 190 LYS A CA 1
ATOM 1549 C C . LYS A 1 190 ? 7.465 -36.375 -13.789 1 88.44 190 LYS A C 1
ATOM 1551 O O . LYS A 1 190 ? 7.969 -35.406 -14.359 1 88.44 190 LYS A O 1
ATOM 1556 N N . LYS A 1 191 ? 6.199 -36.5 -13.461 1 92.38 191 LYS A N 1
ATOM 1557 C CA . LYS A 1 191 ? 5.262 -35.469 -13.891 1 92.38 191 LYS A CA 1
ATOM 1558 C C . LYS A 1 191 ? 5.512 -34.156 -13.141 1 92.38 191 LYS A C 1
ATOM 1560 O O . LYS A 1 191 ? 5.777 -34.156 -11.938 1 92.38 191 LYS A O 1
ATOM 1565 N N . GLY A 1 192 ? 5.453 -33.062 -13.852 1 95.5 192 GLY A N 1
ATOM 1566 C CA . GLY A 1 192 ? 5.633 -31.734 -13.25 1 95.5 192 GLY A CA 1
ATOM 1567 C C . GLY A 1 192 ? 4.434 -31.281 -12.438 1 95.5 192 GLY A C 1
ATOM 1568 O O . GLY A 1 192 ? 3.314 -31.75 -12.672 1 95.5 192 GLY A O 1
ATOM 1569 N N . ILE A 1 193 ? 4.656 -30.391 -11.516 1 97.25 193 ILE A N 1
ATOM 1570 C CA . ILE A 1 193 ? 3.613 -29.828 -10.672 1 97.25 193 ILE A CA 1
ATOM 1571 C C . ILE A 1 193 ? 2.875 -28.719 -11.43 1 97.25 193 ILE A C 1
ATOM 1573 O O . ILE A 1 193 ? 3.498 -27.906 -12.125 1 97.25 193 ILE A O 1
ATOM 1577 N N . ARG A 1 194 ? 1.583 -28.734 -11.328 1 98.19 194 ARG A N 1
ATOM 1578 C CA . ARG A 1 194 ? 0.745 -27.719 -11.961 1 98.19 194 ARG A CA 1
ATOM 1579 C C . ARG A 1 194 ? -0.076 -26.953 -10.914 1 98.19 194 ARG A C 1
ATOM 1581 O O . ARG A 1 194 ? -0.786 -27.578 -10.117 1 98.19 194 ARG A O 1
ATOM 1588 N N . ILE A 1 195 ? 0.031 -25.625 -10.883 1 98.81 195 ILE A N 1
ATOM 1589 C CA . ILE A 1 195 ? -0.683 -24.75 -9.953 1 98.81 195 ILE A CA 1
ATOM 1590 C C . ILE A 1 195 ? -1.533 -23.75 -10.734 1 98.81 195 ILE A C 1
ATOM 1592 O O . ILE A 1 195 ? -1.059 -23.141 -11.695 1 98.81 195 ILE A O 1
ATOM 1596 N N . ALA A 1 196 ? -2.783 -23.594 -10.352 1 98.94 196 ALA A N 1
ATOM 1597 C CA . ALA A 1 196 ? -3.668 -22.641 -11 1 98.94 196 ALA A CA 1
ATOM 1598 C C . ALA A 1 196 ? -4.164 -21.594 -10.008 1 98.94 196 ALA A C 1
ATOM 1600 O O . ALA A 1 196 ? -4.52 -21.922 -8.875 1 98.94 196 ALA A O 1
ATOM 1601 N N . TYR A 1 197 ? -4.164 -20.391 -10.398 1 98.94 197 TYR A N 1
ATOM 1602 C CA . TYR A 1 197 ? -4.688 -19.25 -9.656 1 98.94 197 TYR A CA 1
ATOM 1603 C C . TYR A 1 197 ? -5.734 -18.5 -10.469 1 98.94 197 TYR A C 1
ATOM 1605 O O . TYR A 1 197 ? -5.426 -17.953 -11.539 1 98.94 197 TYR A O 1
ATOM 1613 N N . THR A 1 198 ? -6.887 -18.406 -9.93 1 98.94 198 THR A N 1
ATOM 1614 C CA . THR A 1 198 ? -7.98 -17.922 -10.766 1 98.94 198 THR A CA 1
ATOM 1615 C C . THR A 1 198 ? -8.055 -16.406 -10.727 1 98.94 198 THR A C 1
ATOM 1617 O O . THR A 1 198 ? -8.625 -15.781 -11.625 1 98.94 198 THR A O 1
ATOM 1620 N N . GLY A 1 199 ? -7.488 -15.766 -9.711 1 98.69 199 GLY A N 1
ATOM 1621 C CA . GLY A 1 199 ? -7.949 -14.414 -9.445 1 98.69 199 GLY A CA 1
ATOM 1622 C C . GLY A 1 199 ? -9.422 -14.344 -9.086 1 98.69 199 GLY A C 1
ATOM 1623 O O . GLY A 1 199 ? -9.938 -15.227 -8.398 1 98.69 199 GLY A O 1
ATOM 1624 N N . ASP A 1 200 ? -10.039 -13.234 -9.484 1 98.81 200 ASP A N 1
ATOM 1625 C CA . ASP A 1 200 ? -11.469 -13.109 -9.242 1 98.81 200 ASP A CA 1
ATOM 1626 C C . ASP A 1 200 ? -12.281 -13.797 -10.344 1 98.81 200 ASP A C 1
ATOM 1628 O O . ASP A 1 200 ? -11.992 -13.625 -11.523 1 98.81 200 ASP A O 1
ATOM 1632 N N . THR A 1 201 ? -13.234 -14.562 -9.922 1 98.81 201 THR A N 1
ATOM 1633 C CA . THR A 1 201 ? -14.094 -15.234 -10.891 1 98.81 201 THR A CA 1
ATOM 1634 C C . THR A 1 201 ? -15.367 -15.742 -10.219 1 98.81 201 THR A C 1
ATOM 1636 O O . THR A 1 201 ? -15.344 -16.156 -9.055 1 98.81 201 THR A O 1
ATOM 1639 N N . GLY A 1 202 ? -16.484 -15.641 -10.93 1 98.06 202 GLY A N 1
ATOM 1640 C CA . GLY A 1 202 ? -17.641 -16.453 -10.578 1 98.06 202 GLY A CA 1
ATOM 1641 C C . GLY A 1 202 ? -17.562 -17.875 -11.102 1 98.06 202 GLY A C 1
ATOM 1642 O O . GLY A 1 202 ? -16.531 -18.281 -11.648 1 98.06 202 GLY A O 1
ATOM 1643 N N . PRO A 1 203 ? -18.641 -18.656 -10.789 1 95.69 203 PRO A N 1
ATOM 1644 C CA . PRO A 1 203 ? -18.672 -19.969 -11.445 1 95.69 203 PRO A CA 1
ATOM 1645 C C . PRO A 1 203 ? -18.484 -19.875 -12.961 1 95.69 203 PRO A C 1
ATOM 1647 O O . PRO A 1 203 ? -19.156 -19.078 -13.625 1 95.69 203 PRO A O 1
ATOM 1650 N N . CYS A 1 204 ? -17.531 -20.625 -13.461 1 96.44 204 CYS A N 1
ATOM 1651 C CA . CYS A 1 204 ? -17.109 -20.453 -14.844 1 96.44 204 CYS A CA 1
ATOM 1652 C C . CYS A 1 204 ? -16.656 -21.766 -15.445 1 96.44 204 CYS A C 1
ATOM 1654 O O . CYS A 1 204 ? -15.664 -22.359 -15 1 96.44 204 CYS A O 1
ATOM 1656 N N . GLU A 1 205 ? -17.312 -22.25 -16.531 1 97.38 205 GLU A N 1
ATOM 1657 C CA . GLU A 1 205 ? -16.953 -23.5 -17.188 1 97.38 205 GLU A CA 1
ATOM 1658 C C . GLU A 1 205 ? -15.547 -23.422 -17.781 1 97.38 205 GLU A C 1
ATOM 1660 O O . GLU A 1 205 ? -14.82 -24.406 -17.797 1 97.38 205 GLU A O 1
ATOM 1665 N N . LYS A 1 206 ? -15.203 -22.266 -18.281 1 97.94 206 LYS A N 1
ATOM 1666 C CA . LYS A 1 206 ? -13.867 -22.078 -18.828 1 97.94 206 LYS A CA 1
ATOM 1667 C C . LYS A 1 206 ? -12.789 -22.359 -17.781 1 97.94 206 LYS A C 1
ATOM 1669 O O . LYS A 1 206 ? -11.719 -22.875 -18.109 1 97.94 206 LYS A O 1
ATOM 1674 N N . VAL A 1 207 ? -13.109 -21.984 -16.562 1 98.69 207 VAL A N 1
ATOM 1675 C CA . VAL A 1 207 ? -12.164 -22.219 -15.477 1 98.69 207 VAL A CA 1
ATOM 1676 C C . VAL A 1 207 ? -12.047 -23.719 -15.211 1 98.69 207 VAL A C 1
ATOM 1678 O O . VAL A 1 207 ? -10.938 -24.25 -15.078 1 98.69 207 VAL A O 1
ATOM 1681 N N . ILE A 1 208 ? -13.164 -24.422 -15.188 1 98.69 208 ILE A N 1
ATOM 1682 C CA . ILE A 1 208 ? -13.164 -25.859 -14.938 1 98.69 208 ILE A CA 1
ATOM 1683 C C . ILE A 1 208 ? -12.258 -26.562 -15.953 1 98.69 208 ILE A C 1
ATOM 1685 O O . ILE A 1 208 ? -11.43 -27.391 -15.578 1 98.69 208 ILE A O 1
ATOM 1689 N N . ASN A 1 209 ? -12.383 -26.172 -17.188 1 98.5 209 ASN A N 1
ATOM 1690 C CA . ASN A 1 209 ? -11.609 -26.797 -18.25 1 98.5 209 ASN A CA 1
ATOM 1691 C C . ASN A 1 209 ? -10.125 -26.438 -18.156 1 98.5 209 ASN A C 1
ATOM 1693 O O . ASN A 1 209 ? -9.266 -27.281 -18.391 1 98.5 209 ASN A O 1
ATOM 1697 N N . ALA A 1 210 ? -9.852 -25.266 -17.781 1 98.62 210 ALA A N 1
ATOM 1698 C CA . ALA A 1 210 ? -8.484 -24.766 -17.766 1 98.62 210 ALA A CA 1
ATOM 1699 C C . ALA A 1 210 ? -7.684 -25.375 -16.625 1 98.62 210 ALA A C 1
ATOM 1701 O O . ALA A 1 210 ? -6.469 -25.547 -16.719 1 98.62 210 ALA A O 1
ATOM 1702 N N . VAL A 1 211 ? -8.367 -25.75 -15.523 1 98.75 211 VAL A N 1
ATOM 1703 C CA . VAL A 1 211 ? -7.625 -26.109 -14.32 1 98.75 211 VAL A CA 1
ATOM 1704 C C . VAL A 1 211 ? -7.723 -27.625 -14.094 1 98.75 211 VAL A C 1
ATOM 1706 O O . VAL A 1 211 ? -7.48 -28.109 -12.984 1 98.75 211 VAL A O 1
ATOM 1709 N N . LYS A 1 212 ? -8.086 -28.312 -15.148 1 98.69 212 LYS A N 1
ATOM 1710 C CA . LYS A 1 212 ? -8.25 -29.766 -15.047 1 98.69 212 LYS A CA 1
ATOM 1711 C C . LYS A 1 212 ? -6.965 -30.422 -14.555 1 98.69 212 LYS A C 1
ATOM 1713 O O . LYS A 1 212 ? -5.879 -30.141 -15.062 1 98.69 212 LYS A O 1
ATOM 1718 N N . ASP A 1 213 ? -7.047 -31.234 -13.477 1 98.38 213 ASP A N 1
ATOM 1719 C CA . ASP A 1 213 ? -6.047 -32.156 -12.961 1 98.38 213 ASP A CA 1
ATOM 1720 C C . ASP A 1 213 ? -4.859 -31.406 -12.359 1 98.38 213 ASP A C 1
ATOM 1722 O O . ASP A 1 213 ? -3.773 -31.969 -12.211 1 98.38 213 ASP A O 1
ATOM 1726 N N . VAL A 1 214 ? -5.008 -30.109 -12.055 1 98.5 214 VAL A N 1
ATOM 1727 C CA . VAL A 1 214 ? -3.891 -29.406 -11.445 1 98.5 214 VAL A CA 1
ATOM 1728 C C . VAL A 1 214 ? -3.635 -29.938 -10.039 1 98.5 214 VAL A C 1
ATOM 1730 O O . VAL A 1 214 ? -4.52 -30.547 -9.43 1 98.5 214 VAL A O 1
ATOM 1733 N N . ASP A 1 215 ? -2.396 -29.719 -9.594 1 98.31 215 ASP A N 1
ATOM 1734 C CA . ASP A 1 215 ? -2.008 -30.188 -8.266 1 98.31 215 ASP A CA 1
ATOM 1735 C C . ASP A 1 215 ? -2.561 -29.266 -7.176 1 98.31 215 ASP A C 1
ATOM 1737 O O . ASP A 1 215 ? -2.883 -29.734 -6.078 1 98.31 215 ASP A O 1
ATOM 1741 N N . LEU A 1 216 ? -2.65 -28 -7.445 1 98.81 216 LEU A N 1
ATOM 1742 C CA . LEU A 1 216 ? -3.205 -27.016 -6.523 1 98.81 216 LEU A CA 1
ATOM 1743 C C . LEU A 1 216 ? -4.023 -25.969 -7.273 1 98.81 216 LEU A C 1
ATOM 1745 O O . LEU A 1 216 ? -3.521 -25.344 -8.211 1 98.81 216 LEU A O 1
ATOM 1749 N N . LEU A 1 217 ? -5.238 -25.859 -6.895 1 98.94 217 LEU A N 1
ATOM 1750 C CA . LEU A 1 217 ? -6.102 -24.797 -7.379 1 98.94 217 LEU A CA 1
ATOM 1751 C C . LEU A 1 217 ? -6.305 -23.734 -6.309 1 98.94 217 LEU A C 1
ATOM 1753 O O . LEU A 1 217 ? -6.781 -24.031 -5.211 1 98.94 217 LEU A O 1
ATOM 1757 N N . ILE A 1 218 ? -5.859 -22.547 -6.562 1 98.94 218 ILE A N 1
ATOM 1758 C CA . ILE A 1 218 ? -6.16 -21.375 -5.742 1 98.94 218 ILE A CA 1
ATOM 1759 C C . ILE A 1 218 ? -7.328 -20.609 -6.355 1 98.94 218 ILE A C 1
ATOM 1761 O O . ILE A 1 218 ? -7.184 -19.984 -7.41 1 98.94 218 ILE A O 1
ATOM 1765 N N . HIS A 1 219 ? -8.453 -20.594 -5.734 1 98.94 219 HIS A N 1
ATOM 1766 C CA . HIS A 1 219 ? -9.688 -20.172 -6.391 1 98.94 219 HIS A CA 1
ATOM 1767 C C . HIS A 1 219 ? -10.383 -19.078 -5.598 1 98.94 219 HIS A C 1
ATOM 1769 O O . HIS A 1 219 ? -10.438 -19.125 -4.367 1 98.94 219 HIS A O 1
ATOM 1775 N N . ASP A 1 220 ? -10.914 -18.156 -6.246 1 98.88 220 ASP A N 1
ATOM 1776 C CA . ASP A 1 220 ? -11.812 -17.156 -5.668 1 98.88 220 ASP A CA 1
ATOM 1777 C C . ASP A 1 220 ? -12.859 -17.828 -4.781 1 98.88 220 ASP A C 1
ATOM 1779 O O . ASP A 1 220 ? -13.539 -18.766 -5.203 1 98.88 220 ASP A O 1
ATOM 1783 N N . SER A 1 221 ? -12.914 -17.391 -3.633 1 98.62 221 SER A N 1
ATOM 1784 C CA . SER A 1 221 ? -13.875 -17.812 -2.617 1 98.62 221 SER A CA 1
ATOM 1785 C C . SER A 1 221 ? -14.297 -16.656 -1.729 1 98.62 221 SER A C 1
ATOM 1787 O O . SER A 1 221 ? -14.281 -16.766 -0.502 1 98.62 221 SER A O 1
ATOM 1789 N N . THR A 1 222 ? -14.688 -15.641 -2.33 1 98.38 222 THR A N 1
ATOM 1790 C CA . THR A 1 222 ? -14.938 -14.367 -1.667 1 98.38 222 THR A CA 1
ATOM 1791 C C . THR A 1 222 ? -16.016 -14.516 -0.598 1 98.38 222 THR A C 1
ATOM 1793 O O . THR A 1 222 ? -15.922 -13.922 0.479 1 98.38 222 THR A O 1
ATOM 1796 N N . PHE A 1 223 ? -17.016 -15.375 -0.92 1 98.25 223 PHE A N 1
ATOM 1797 C CA . PHE A 1 223 ? -18.172 -15.438 -0.018 1 98.25 223 PHE A CA 1
ATOM 1798 C C . PHE A 1 223 ? -18.406 -16.875 0.453 1 98.25 223 PHE A C 1
ATOM 1800 O O . PHE A 1 223 ? -17.828 -17.812 -0.099 1 98.25 223 PHE A O 1
ATOM 1807 N N . ILE A 1 224 ? -19.172 -16.969 1.552 1 97.25 224 ILE A N 1
ATOM 1808 C CA . ILE A 1 224 ? -19.562 -18.266 2.076 1 97.25 224 ILE A CA 1
ATOM 1809 C C . ILE A 1 224 ? -20.812 -18.766 1.331 1 97.25 224 ILE A C 1
ATOM 1811 O O . ILE A 1 224 ? -20.797 -19.859 0.758 1 97.25 224 ILE A O 1
ATOM 1815 N N . ASP A 1 225 ? -21.828 -17.953 1.33 1 94.81 225 ASP A N 1
ATOM 1816 C CA . ASP A 1 225 ? -23.109 -18.297 0.726 1 94.81 225 ASP A CA 1
ATOM 1817 C C . ASP A 1 225 ? -23.938 -17.047 0.459 1 94.81 225 ASP A C 1
ATOM 1819 O O . ASP A 1 225 ? -25.078 -16.938 0.929 1 94.81 225 ASP A O 1
ATOM 1823 N N . GLU A 1 226 ? -23.344 -16.141 -0.323 1 96.19 226 GLU A N 1
ATOM 1824 C CA . GLU A 1 226 ? -24.016 -14.891 -0.65 1 96.19 226 GLU A CA 1
ATOM 1825 C C . GLU A 1 226 ? -24.516 -14.883 -2.094 1 96.19 226 GLU A C 1
ATOM 1827 O O . GLU A 1 226 ? -23.766 -15.219 -3.012 1 96.19 226 GLU A O 1
ATOM 1832 N N . LYS A 1 227 ? -25.75 -14.562 -2.264 1 92.19 227 LYS A N 1
ATOM 1833 C CA . LYS A 1 227 ? -26.312 -14.5 -3.613 1 92.19 227 LYS A CA 1
ATOM 1834 C C . LYS A 1 227 ? -25.641 -13.398 -4.43 1 92.19 227 LYS A C 1
ATOM 1836 O O . LYS A 1 227 ? -25.5 -13.523 -5.648 1 92.19 227 LYS A O 1
ATOM 1841 N N . GLU A 1 228 ? -25.188 -12.359 -3.771 1 93.19 228 GLU A N 1
ATOM 1842 C CA . GLU A 1 228 ? -24.562 -11.203 -4.422 1 93.19 228 GLU A CA 1
ATOM 1843 C C . GLU A 1 228 ? -23.203 -11.57 -5.02 1 93.19 228 GLU A C 1
ATOM 1845 O O . GLU A 1 228 ? -22.672 -10.82 -5.832 1 93.19 228 GLU A O 1
ATOM 1850 N N . ALA A 1 229 ? -22.719 -12.703 -4.648 1 96.19 229 ALA A N 1
ATOM 1851 C CA . ALA A 1 229 ? -21.422 -13.133 -5.156 1 96.19 229 ALA A CA 1
ATOM 1852 C C . ALA A 1 229 ? -21.375 -13.062 -6.68 1 96.19 229 ALA A C 1
ATOM 1854 O O . ALA A 1 229 ? -20.438 -12.508 -7.258 1 96.19 229 ALA A O 1
ATOM 1855 N N . TYR A 1 230 ? -22.406 -13.523 -7.293 1 96.12 230 TYR A N 1
ATOM 1856 C CA . TYR A 1 230 ? -22.438 -13.656 -8.742 1 96.12 230 TYR A CA 1
ATOM 1857 C C . TYR A 1 230 ? -22.625 -12.297 -9.414 1 96.12 230 TYR A C 1
ATOM 1859 O O . TYR A 1 230 ? -22.047 -12.039 -10.477 1 96.12 230 TYR A O 1
ATOM 1867 N N . LYS A 1 231 ? -23.391 -11.43 -8.789 1 95.25 231 LYS A N 1
ATOM 1868 C CA . LYS A 1 231 ? -23.562 -10.07 -9.281 1 95.25 231 LYS A CA 1
ATOM 1869 C C . LYS A 1 231 ? -22.219 -9.336 -9.336 1 95.25 231 LYS A C 1
ATOM 1871 O O . LYS A 1 231 ? -21.984 -8.547 -10.25 1 95.25 231 LYS A O 1
ATOM 1876 N N . TYR A 1 232 ? -21.375 -9.664 -8.414 1 95.31 232 TYR A N 1
ATOM 1877 C CA . TYR A 1 232 ? -20.078 -8.977 -8.312 1 95.31 232 TYR A CA 1
ATOM 1878 C C . TYR A 1 232 ? -18.984 -9.773 -9.016 1 95.31 232 TYR A C 1
ATOM 1880 O O . TYR A 1 232 ? -17.812 -9.406 -8.961 1 95.31 232 TYR A O 1
ATOM 1888 N N . GLY A 1 233 ? -19.375 -10.844 -9.68 1 97.88 233 GLY A N 1
ATOM 1889 C CA . GLY A 1 233 ? -18.406 -11.641 -10.438 1 97.88 233 GLY A CA 1
ATOM 1890 C C . GLY A 1 233 ? -17.469 -12.438 -9.555 1 97.88 233 GLY A C 1
ATOM 1891 O O . GLY A 1 233 ? -16.281 -12.586 -9.867 1 97.88 233 GLY A O 1
ATOM 1892 N N . HIS A 1 234 ? -17.984 -12.867 -8.383 1 98.62 234 HIS A N 1
ATOM 1893 C CA . HIS A 1 234 ? -17.172 -13.648 -7.445 1 98.62 234 HIS A CA 1
ATOM 1894 C C . HIS A 1 234 ? -17.797 -15.016 -7.18 1 98.62 234 HIS A C 1
ATOM 1896 O O . HIS A 1 234 ? -18.859 -15.328 -7.723 1 98.62 234 HIS A O 1
ATOM 1902 N N . SER A 1 235 ? -17.141 -15.828 -6.414 1 98.69 235 SER A N 1
ATOM 1903 C CA . SER A 1 235 ? -17.594 -17.172 -6.062 1 98.69 235 SER A CA 1
ATOM 1904 C C . SER A 1 235 ? -17.844 -17.281 -4.562 1 98.69 235 SER A C 1
ATOM 1906 O O . SER A 1 235 ? -17.219 -16.578 -3.766 1 98.69 235 SER A O 1
ATOM 1908 N N . ASN A 1 236 ? -18.766 -18.141 -4.25 1 98.5 236 ASN A N 1
ATOM 1909 C CA . ASN A 1 236 ? -18.844 -18.703 -2.904 1 98.5 236 ASN A CA 1
ATOM 1910 C C . ASN A 1 236 ? -17.875 -19.859 -2.713 1 98.5 236 ASN A C 1
ATOM 1912 O O . ASN A 1 236 ? -17.375 -20.422 -3.689 1 98.5 236 ASN A O 1
ATOM 1916 N N . SER A 1 237 ? -17.609 -20.156 -1.444 1 98.5 237 SER A N 1
ATOM 1917 C CA . SER A 1 237 ? -16.656 -21.219 -1.17 1 98.5 237 SER A CA 1
ATOM 1918 C C . SER A 1 237 ? -17.109 -22.547 -1.778 1 98.5 237 SER A C 1
ATOM 1920 O O . SER A 1 237 ? -16.281 -23.328 -2.262 1 98.5 237 SER A O 1
ATOM 1922 N N . TYR A 1 238 ? -18.359 -22.828 -1.786 1 97.69 238 TYR A N 1
ATOM 1923 C CA . TYR A 1 238 ? -18.844 -24.094 -2.342 1 97.69 238 TYR A CA 1
ATOM 1924 C C . TYR A 1 238 ? -18.719 -24.094 -3.861 1 97.69 238 TYR A C 1
ATOM 1926 O O . TYR A 1 238 ? -18.562 -25.156 -4.473 1 97.69 238 TYR A O 1
ATOM 1934 N N . ASP A 1 239 ? -18.828 -22.891 -4.523 1 98.56 239 ASP A N 1
ATOM 1935 C CA . ASP A 1 239 ? -18.562 -22.812 -5.957 1 98.56 239 ASP A CA 1
ATOM 1936 C C . ASP A 1 239 ? -17.141 -23.25 -6.285 1 98.56 239 ASP A C 1
ATOM 1938 O O . ASP A 1 239 ? -16.922 -24 -7.238 1 98.56 239 ASP A O 1
ATOM 1942 N N . ALA A 1 240 ? -16.219 -22.766 -5.504 1 98.81 240 ALA A N 1
ATOM 1943 C CA . ALA A 1 240 ? -14.812 -23.141 -5.676 1 98.81 240 ALA A CA 1
ATOM 1944 C C . ALA A 1 240 ? -14.633 -24.641 -5.543 1 98.81 240 ALA A C 1
ATOM 1946 O O . ALA A 1 240 ? -13.914 -25.266 -6.332 1 98.81 240 ALA A O 1
ATOM 1947 N N . ALA A 1 241 ? -15.266 -25.188 -4.551 1 98.88 241 ALA A N 1
ATOM 1948 C CA . ALA A 1 241 ? -15.188 -26.625 -4.305 1 98.88 241 ALA A CA 1
ATOM 1949 C C . ALA A 1 241 ? -15.789 -27.422 -5.461 1 98.88 241 ALA A C 1
ATOM 1951 O O . ALA A 1 241 ? -15.281 -28.469 -5.836 1 98.88 241 ALA A O 1
ATOM 1952 N N . TYR A 1 242 ? -16.844 -26.906 -5.957 1 98.75 242 TYR A N 1
ATOM 1953 C CA . TYR A 1 242 ? -17.469 -27.547 -7.105 1 98.75 242 TYR A CA 1
ATOM 1954 C C . TYR A 1 242 ? -16.531 -27.562 -8.305 1 98.75 242 TYR A C 1
ATOM 1956 O O . TYR A 1 242 ? -16.406 -28.578 -9 1 98.75 242 TYR A O 1
ATOM 1964 N N . VAL A 1 243 ? -15.914 -26.453 -8.578 1 98.88 243 VAL A N 1
ATOM 1965 C CA . VAL A 1 243 ? -14.93 -26.375 -9.656 1 98.88 243 VAL A CA 1
ATOM 1966 C C . VAL A 1 243 ? -13.812 -27.391 -9.414 1 98.88 243 VAL A C 1
ATOM 1968 O O . VAL A 1 243 ? -13.406 -28.094 -10.328 1 98.88 243 VAL A O 1
ATOM 1971 N N . ALA A 1 244 ? -13.359 -27.422 -8.195 1 98.88 244 ALA A N 1
ATOM 1972 C CA . ALA A 1 244 ? -12.289 -28.344 -7.832 1 98.88 244 ALA A CA 1
ATOM 1973 C C . ALA A 1 244 ? -12.695 -29.797 -8.109 1 98.88 244 ALA A C 1
ATOM 1975 O O . ALA A 1 244 ? -11.914 -30.562 -8.68 1 98.88 244 ALA A O 1
ATOM 1976 N N . LEU A 1 245 ? -13.875 -30.125 -7.703 1 98.81 245 LEU A N 1
ATOM 1977 C CA . LEU A 1 245 ? -14.398 -31.469 -7.902 1 98.81 245 LEU A CA 1
ATOM 1978 C C . LEU A 1 245 ? -14.5 -31.797 -9.391 1 98.81 245 LEU A C 1
ATOM 1980 O O . LEU A 1 245 ? -14 -32.844 -9.836 1 98.81 245 LEU A O 1
ATOM 1984 N N . LYS A 1 246 ? -15.141 -30.922 -10.133 1 98.81 246 LYS A N 1
ATOM 1985 C CA . LYS A 1 246 ? -15.391 -31.156 -11.555 1 98.81 246 LYS A CA 1
ATOM 1986 C C . LYS A 1 246 ? -14.086 -31.203 -12.336 1 98.81 246 LYS A C 1
ATOM 1988 O O . LYS A 1 246 ? -13.969 -31.938 -13.32 1 98.81 246 LYS A O 1
ATOM 1993 N N . ALA A 1 247 ? -13.109 -30.422 -11.938 1 98.81 247 ALA A N 1
ATOM 1994 C CA . ALA A 1 247 ? -11.836 -30.328 -12.656 1 98.81 247 ALA A CA 1
ATOM 1995 C C . ALA A 1 247 ? -10.867 -31.406 -12.188 1 98.81 247 ALA A C 1
ATOM 1997 O O . ALA A 1 247 ? -9.766 -31.531 -12.742 1 98.81 247 ALA A O 1
ATOM 1998 N N . ASN A 1 248 ? -11.203 -32.156 -11.195 1 98.5 248 ASN A N 1
ATOM 1999 C CA . ASN A 1 248 ? -10.383 -33.25 -10.664 1 98.5 248 ASN A CA 1
ATOM 2000 C C . ASN A 1 248 ? -9.023 -32.719 -10.18 1 98.5 248 ASN A C 1
ATOM 2002 O O . ASN A 1 248 ? -7.98 -33.25 -10.57 1 98.5 248 ASN A O 1
ATOM 2006 N N . VAL A 1 249 ? -9.039 -31.609 -9.43 1 98.62 249 VAL A N 1
ATOM 2007 C CA . VAL A 1 249 ? -7.781 -31.062 -8.922 1 98.62 249 VAL A CA 1
ATOM 2008 C C . VAL A 1 249 ? -7.324 -31.875 -7.711 1 98.62 249 VAL A C 1
ATOM 2010 O O . VAL A 1 249 ? -8.102 -32.656 -7.137 1 98.62 249 VAL A O 1
ATOM 2013 N N . LYS A 1 250 ? -6.074 -31.781 -7.312 1 98.31 250 LYS A N 1
ATOM 2014 C CA . LYS A 1 250 ? -5.566 -32.531 -6.172 1 98.31 250 LYS A CA 1
ATOM 2015 C C . LYS A 1 250 ? -5.883 -31.828 -4.859 1 98.31 250 LYS A C 1
ATOM 2017 O O . LYS A 1 250 ? -6.223 -32.469 -3.865 1 98.31 250 LYS A O 1
ATOM 2022 N N . ARG A 1 251 ? -5.723 -30.516 -4.844 1 98.69 251 ARG A N 1
ATOM 2023 C CA . ARG A 1 251 ? -5.988 -29.719 -3.654 1 98.69 251 ARG A CA 1
ATOM 2024 C C . ARG A 1 251 ? -6.598 -28.375 -4.027 1 98.69 251 ARG A C 1
ATOM 2026 O O . ARG A 1 251 ? -6.297 -27.828 -5.09 1 98.69 251 ARG A O 1
ATOM 2033 N N . LEU A 1 252 ? -7.484 -27.891 -3.135 1 98.88 252 LEU A N 1
ATOM 2034 C CA . LEU A 1 252 ? -8.133 -26.594 -3.324 1 98.88 252 LEU A CA 1
ATOM 2035 C C . LEU A 1 252 ? -7.773 -25.641 -2.193 1 98.88 252 LEU A C 1
ATOM 2037 O O . LEU A 1 252 ? -7.887 -26 -1.017 1 98.88 252 LEU A O 1
ATOM 2041 N N . ALA A 1 253 ? -7.277 -24.5 -2.545 1 98.94 253 ALA A N 1
ATOM 2042 C CA . ALA A 1 253 ? -7.09 -23.406 -1.6 1 98.94 253 ALA A CA 1
ATOM 2043 C C . ALA A 1 253 ? -8.156 -22.328 -1.794 1 98.94 253 ALA A C 1
ATOM 2045 O O . ALA A 1 253 ? -8.289 -21.766 -2.887 1 98.94 253 ALA A O 1
ATOM 2046 N N . LEU A 1 254 ? -8.906 -22.094 -0.727 1 98.88 254 LEU A N 1
ATOM 2047 C CA . LEU A 1 254 ? -9.859 -20.984 -0.743 1 98.88 254 LEU A CA 1
ATOM 2048 C C . LEU A 1 254 ? -9.133 -19.641 -0.567 1 98.88 254 LEU A C 1
ATOM 2050 O O . LEU A 1 254 ? -8.328 -19.484 0.352 1 98.88 254 LEU A O 1
ATOM 2054 N N . PHE A 1 255 ? -9.453 -18.656 -1.445 1 98.62 255 PHE A N 1
ATOM 2055 C CA . PHE A 1 255 ? -8.688 -17.438 -1.549 1 98.62 255 PHE A CA 1
ATOM 2056 C C . PHE A 1 255 ? -9.602 -16.234 -1.801 1 98.62 255 PHE A C 1
ATOM 2058 O O . PHE A 1 255 ? -10.781 -16.406 -2.104 1 98.62 255 PHE A O 1
ATOM 2065 N N . HIS A 1 256 ? -9.078 -15.008 -1.602 1 98.69 256 HIS A N 1
ATOM 2066 C CA . HIS A 1 256 ? -9.797 -13.75 -1.835 1 98.69 256 HIS A CA 1
ATOM 2067 C C . HIS A 1 256 ? -11.008 -13.633 -0.917 1 98.69 256 HIS A C 1
ATOM 2069 O O . HIS A 1 256 ? -12.125 -13.406 -1.384 1 98.69 256 HIS A O 1
ATOM 2075 N N . ILE A 1 257 ? -10.82 -13.805 0.33 1 98.12 257 ILE A N 1
ATOM 2076 C CA . ILE A 1 257 ? -11.883 -13.922 1.319 1 98.12 257 ILE A CA 1
ATOM 2077 C C . ILE A 1 257 ? -12.328 -12.523 1.758 1 98.12 257 ILE A C 1
ATOM 2079 O O . ILE A 1 257 ? -11.5 -11.695 2.131 1 98.12 257 ILE A O 1
ATOM 2083 N N . SER A 1 258 ? -13.578 -12.32 1.788 1 96.5 258 SER A N 1
ATOM 2084 C CA . SER A 1 258 ? -14.156 -11.039 2.166 1 96.5 258 SER A CA 1
ATOM 2085 C C . SER A 1 258 ? -13.797 -10.672 3.604 1 96.5 258 SER A C 1
ATOM 2087 O O . SER A 1 258 ? -13.805 -11.523 4.488 1 96.5 258 SER A O 1
ATOM 2089 N N . PRO A 1 259 ? -13.539 -9.391 3.797 1 92.56 259 PRO A N 1
ATOM 2090 C CA . PRO A 1 259 ? -13.219 -8.953 5.156 1 92.56 259 PRO A CA 1
ATOM 2091 C C . PRO A 1 259 ? -14.391 -9.102 6.121 1 92.56 259 PRO A C 1
ATOM 2093 O O . PRO A 1 259 ? -14.211 -8.977 7.336 1 92.56 259 PRO A O 1
ATOM 2096 N N . ARG A 1 260 ? -15.539 -9.352 5.629 1 92.75 260 ARG A N 1
ATOM 2097 C CA . ARG A 1 260 ? -16.719 -9.461 6.48 1 92.75 260 ARG A CA 1
ATOM 2098 C C . ARG A 1 260 ? -16.656 -10.719 7.336 1 92.75 260 ARG A C 1
ATOM 2100 O O . ARG A 1 260 ? -17.406 -10.859 8.305 1 92.75 260 ARG A O 1
ATOM 2107 N N . TYR A 1 261 ? -15.773 -11.609 6.938 1 93.81 261 TYR A N 1
ATOM 2108 C CA . TYR A 1 261 ? -15.688 -12.875 7.66 1 93.81 261 TYR A CA 1
ATOM 2109 C C . TYR A 1 261 ? -14.469 -12.898 8.578 1 93.81 261 TYR A C 1
ATOM 2111 O O . TYR A 1 261 ? -13.328 -12.953 8.109 1 93.81 261 TYR A O 1
ATOM 2119 N N . ASP A 1 262 ? -14.688 -12.922 9.828 1 89.94 262 ASP A N 1
ATOM 2120 C CA . ASP A 1 262 ? -13.594 -13.047 10.797 1 89.94 262 ASP A CA 1
ATOM 2121 C C . ASP A 1 262 ? -13.164 -14.508 10.945 1 89.94 262 ASP A C 1
ATOM 2123 O O . ASP A 1 262 ? -11.984 -14.781 11.195 1 89.94 262 ASP A O 1
ATOM 2127 N N . ASP A 1 263 ? -14.125 -15.312 10.82 1 93.75 263 ASP A N 1
ATOM 2128 C CA . ASP A 1 263 ? -13.922 -16.75 10.938 1 93.75 263 ASP A CA 1
ATOM 2129 C C . ASP A 1 263 ? -14.195 -17.453 9.609 1 93.75 263 ASP A C 1
ATOM 2131 O O . ASP A 1 263 ? -15.18 -17.156 8.938 1 93.75 263 ASP A O 1
ATOM 2135 N N . THR A 1 264 ? -13.273 -18.344 9.266 1 96.44 264 THR A N 1
ATOM 2136 C CA . THR A 1 264 ? -13.391 -18.984 7.965 1 96.44 264 THR A CA 1
ATOM 2137 C C . THR A 1 264 ? -13.859 -20.422 8.117 1 96.44 264 THR A C 1
ATOM 2139 O O . THR A 1 264 ? -13.844 -21.203 7.156 1 96.44 264 THR A O 1
ATOM 2142 N N . TYR A 1 265 ? -14.227 -20.797 9.273 1 97.5 265 TYR A N 1
ATOM 2143 C CA . TYR A 1 265 ? -14.609 -22.172 9.555 1 97.5 265 TYR A CA 1
ATOM 2144 C C . TYR A 1 265 ? -15.789 -22.609 8.703 1 97.5 265 TYR A C 1
ATOM 2146 O O . TYR A 1 265 ? -15.758 -23.656 8.062 1 97.5 265 TYR A O 1
ATOM 2154 N N . GLU A 1 266 ? -16.812 -21.812 8.695 1 97.69 266 GLU A N 1
ATOM 2155 C CA . GLU A 1 266 ? -18 -22.141 7.926 1 97.69 266 GLU A CA 1
ATOM 2156 C C . GLU A 1 266 ? -17.688 -22.281 6.441 1 97.69 266 GLU A C 1
ATOM 2158 O O . GLU A 1 266 ? -18.203 -23.172 5.773 1 97.69 266 GLU A O 1
ATOM 2163 N N . MET A 1 267 ? -16.875 -21.406 5.977 1 97.75 267 MET A N 1
ATOM 2164 C CA . MET A 1 267 ? -16.438 -21.438 4.578 1 97.75 267 MET A CA 1
ATOM 2165 C C . MET A 1 267 ? -15.75 -22.766 4.258 1 97.75 267 MET A C 1
ATOM 2167 O O . MET A 1 267 ? -16.016 -23.375 3.219 1 97.75 267 MET A O 1
ATOM 2171 N N . LEU A 1 268 ? -14.906 -23.125 5.121 1 98.62 268 LEU A N 1
ATOM 2172 C CA . LEU A 1 268 ? -14.133 -24.344 4.93 1 98.62 268 LEU A CA 1
ATOM 2173 C C . LEU A 1 268 ? -15.039 -25.562 4.961 1 98.62 268 LEU A C 1
ATOM 2175 O O . LEU A 1 268 ? -14.93 -26.453 4.105 1 98.62 268 LEU A O 1
ATOM 2179 N N . ILE A 1 269 ? -15.938 -25.609 5.906 1 98.31 269 ILE A N 1
ATOM 2180 C CA . ILE A 1 269 ? -16.797 -26.781 6.078 1 98.31 269 ILE A CA 1
ATOM 2181 C C . ILE A 1 269 ? -17.719 -26.922 4.867 1 98.31 269 ILE A C 1
ATOM 2183 O O . ILE A 1 269 ? -17.906 -28.031 4.363 1 98.31 269 ILE A O 1
ATOM 2187 N N . LYS A 1 270 ? -18.219 -25.875 4.438 1 98.25 270 LYS A N 1
ATOM 2188 C CA . LYS A 1 270 ? -19.094 -25.922 3.275 1 98.25 270 LYS A CA 1
ATOM 2189 C C . LYS A 1 270 ? -18.344 -26.406 2.035 1 98.25 270 LYS A C 1
ATOM 2191 O O . LYS A 1 270 ? -18.891 -27.188 1.243 1 98.25 270 LYS A O 1
ATOM 2196 N N . ALA A 1 271 ? -17.188 -25.922 1.861 1 98.81 271 ALA A N 1
ATOM 2197 C CA . ALA A 1 271 ? -16.375 -26.344 0.72 1 98.81 271 ALA A CA 1
ATOM 2198 C C . ALA A 1 271 ? -15.969 -27.812 0.843 1 98.81 271 ALA A C 1
ATOM 2200 O O . ALA A 1 271 ? -16.047 -28.562 -0.128 1 98.81 271 ALA A O 1
ATOM 2201 N N . LYS A 1 272 ? -15.562 -28.266 2.029 1 98.75 272 LYS A N 1
ATOM 2202 C CA . LYS A 1 272 ? -15.078 -29.625 2.258 1 98.75 272 LYS A CA 1
ATOM 2203 C C . LYS A 1 272 ? -16.188 -30.656 2.023 1 98.75 272 LYS A C 1
ATOM 2205 O O . LYS A 1 272 ? -15.906 -31.797 1.646 1 98.75 272 LYS A O 1
ATOM 2210 N N . ARG A 1 273 ? -17.406 -30.281 2.254 1 98.56 273 ARG A N 1
ATOM 2211 C CA . ARG A 1 273 ? -18.531 -31.172 2 1 98.56 273 ARG A CA 1
ATOM 2212 C C . ARG A 1 273 ? -18.594 -31.562 0.529 1 98.56 273 ARG A C 1
ATOM 2214 O O . ARG A 1 273 ? -19.031 -32.656 0.197 1 98.56 273 ARG A O 1
ATOM 2221 N N . ILE A 1 274 ? -18.141 -30.734 -0.273 1 98.69 274 ILE A N 1
ATOM 2222 C CA . ILE A 1 274 ? -18.172 -30.969 -1.713 1 98.69 274 ILE A CA 1
ATOM 2223 C C . ILE A 1 274 ? -16.844 -31.531 -2.184 1 98.69 274 ILE A C 1
ATOM 2225 O O . ILE A 1 274 ? -16.797 -32.5 -2.967 1 98.69 274 ILE A O 1
ATOM 2229 N N . PHE A 1 275 ? -15.773 -30.953 -1.697 1 98.81 275 PHE A N 1
ATOM 2230 C CA . PHE A 1 275 ? -14.422 -31.359 -2.047 1 98.81 275 PHE A CA 1
ATOM 2231 C C . PHE A 1 275 ? -13.531 -31.406 -0.808 1 98.81 275 PHE A C 1
ATOM 2233 O O . PHE A 1 275 ? -12.969 -30.391 -0.404 1 98.81 275 PHE A O 1
ATOM 2240 N N . GLU A 1 276 ? -13.281 -32.562 -0.299 1 98.75 276 GLU A N 1
ATOM 2241 C CA . GLU A 1 276 ? -12.68 -32.812 1.01 1 98.75 276 GLU A CA 1
ATOM 2242 C C . GLU A 1 276 ? -11.266 -32.25 1.067 1 98.75 276 GLU A C 1
ATOM 2244 O O . GLU A 1 276 ? -10.836 -31.719 2.104 1 98.75 276 GLU A O 1
ATOM 2249 N N . LYS A 1 277 ? -10.5 -32.25 -0.022 1 98.69 277 LYS A N 1
ATOM 2250 C CA . LYS A 1 277 ? -9.109 -31.812 -0.046 1 98.69 277 LYS A CA 1
ATOM 2251 C C . LYS A 1 277 ? -9.016 -30.297 -0.222 1 98.69 277 LYS A C 1
ATOM 2253 O O . LYS A 1 277 ? -8.344 -29.812 -1.136 1 98.69 277 LYS A O 1
ATOM 2258 N N . THR A 1 278 ? -9.695 -29.625 0.705 1 98.81 278 THR A N 1
ATOM 2259 C CA . THR A 1 278 ? -9.805 -28.172 0.672 1 98.81 278 THR A CA 1
ATOM 2260 C C . THR A 1 278 ? -9.172 -27.547 1.916 1 98.81 278 THR A C 1
ATOM 2262 O O . THR A 1 278 ? -9.328 -28.078 3.021 1 98.81 278 THR A O 1
ATOM 2265 N N . PHE A 1 279 ? -8.391 -26.469 1.755 1 98.75 279 PHE A N 1
ATOM 2266 C CA . PHE A 1 279 ? -7.941 -25.672 2.889 1 98.75 279 PHE A CA 1
ATOM 2267 C C . PHE A 1 279 ? -8.148 -24.188 2.623 1 98.75 279 PHE A C 1
ATOM 2269 O O . PHE A 1 279 ? -8.375 -23.781 1.48 1 98.75 279 PHE A O 1
ATOM 2276 N N . VAL A 1 280 ? -8.172 -23.391 3.662 1 98.69 280 VAL A N 1
ATOM 2277 C CA . VAL A 1 280 ? -8.234 -21.938 3.553 1 98.69 280 VAL A CA 1
ATOM 2278 C C . VAL A 1 280 ? -6.824 -21.359 3.516 1 98.69 280 VAL A C 1
ATOM 2280 O O . VAL A 1 280 ? -6.016 -21.625 4.406 1 98.69 280 VAL A O 1
ATOM 2283 N N . ALA A 1 281 ? -6.535 -20.594 2.416 1 98.19 281 ALA A N 1
ATOM 2284 C CA . ALA A 1 281 ? -5.254 -19.891 2.381 1 98.19 281 ALA A CA 1
ATOM 2285 C C . ALA A 1 281 ? -5.176 -18.844 3.479 1 98.19 281 ALA A C 1
ATOM 2287 O O . ALA A 1 281 ? -6.023 -17.953 3.551 1 98.19 281 ALA A O 1
ATOM 2288 N N . GLU A 1 282 ? -4.215 -18.938 4.32 1 97.31 282 GLU A N 1
AT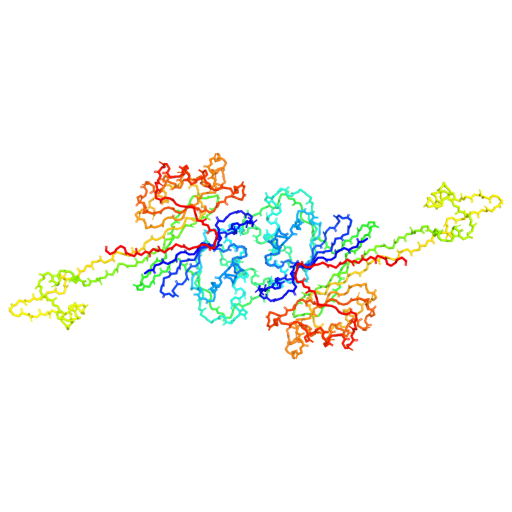OM 2289 C CA . GLU A 1 282 ? -4.012 -17.953 5.379 1 97.31 282 GLU A CA 1
ATOM 2290 C C . GLU A 1 282 ? -2.918 -16.953 5.004 1 97.31 282 GLU A C 1
ATOM 2292 O O . GLU A 1 282 ? -1.908 -17.328 4.402 1 97.31 282 GLU A O 1
ATOM 2297 N N . PRO A 1 283 ? -3.195 -15.719 5.336 1 96.5 283 PRO A N 1
ATOM 2298 C CA . PRO A 1 283 ? -2.168 -14.734 4.984 1 96.5 283 PRO A CA 1
ATOM 2299 C C . PRO A 1 283 ? -0.816 -15.039 5.625 1 96.5 283 PRO A C 1
ATOM 2301 O O . PRO A 1 283 ? -0.759 -15.477 6.773 1 96.5 283 PRO A O 1
ATOM 2304 N N . LEU A 1 284 ? 0.241 -14.836 4.824 1 96 284 LEU A N 1
ATOM 2305 C CA . LEU A 1 284 ? 1.634 -14.969 5.238 1 96 284 LEU A CA 1
ATOM 2306 C C . LEU A 1 284 ? 1.958 -16.422 5.594 1 96 284 LEU A C 1
ATOM 2308 O O . LEU A 1 284 ? 2.836 -16.672 6.422 1 96 284 LEU A O 1
ATOM 2312 N N . SER A 1 285 ? 1.215 -17.297 5.043 1 97.06 285 SER A N 1
ATOM 2313 C CA . SER A 1 285 ? 1.5 -18.719 5.129 1 97.06 285 SER A CA 1
ATOM 2314 C C . SER A 1 285 ? 2.084 -19.25 3.82 1 97.06 285 SER A C 1
ATOM 2316 O O . SER A 1 285 ? 2.221 -18.5 2.85 1 97.06 285 SER A O 1
ATOM 2318 N N . TYR A 1 286 ? 2.559 -20.484 3.896 1 97.38 286 TYR A N 1
ATOM 2319 C CA . TYR A 1 286 ? 3.061 -21.094 2.668 1 97.38 286 TYR A CA 1
ATOM 2320 C C . TYR A 1 286 ? 2.619 -22.547 2.559 1 97.38 286 TYR A C 1
ATOM 2322 O O . TYR A 1 286 ? 2.203 -23.156 3.549 1 97.38 286 TYR A O 1
ATOM 2330 N N . TYR A 1 287 ? 2.551 -23.031 1.354 1 97.5 287 TYR A N 1
ATOM 2331 C CA . TYR A 1 287 ? 2.186 -24.406 1 1 97.5 287 TYR A CA 1
ATOM 2332 C C . TYR A 1 287 ? 3.256 -25.031 0.123 1 97.5 287 TYR A C 1
ATOM 2334 O O . TYR A 1 287 ? 3.58 -24.516 -0.948 1 97.5 287 TYR A O 1
ATOM 2342 N N . ILE A 1 288 ? 3.807 -26.188 0.616 1 97.25 288 ILE A N 1
ATOM 2343 C CA . ILE A 1 288 ? 4.867 -26.875 -0.114 1 97.25 288 ILE A CA 1
ATOM 2344 C C . ILE A 1 288 ? 4.277 -28.031 -0.918 1 97.25 288 ILE A C 1
ATOM 2346 O O . ILE A 1 288 ? 3.533 -28.859 -0.379 1 97.25 288 ILE A O 1
ATOM 2350 N N . ILE A 1 289 ? 4.539 -28.016 -2.209 1 95.88 289 ILE A N 1
ATOM 2351 C CA . ILE A 1 289 ? 4.109 -29.094 -3.092 1 95.88 289 ILE A CA 1
ATOM 2352 C C . ILE A 1 289 ? 5.32 -29.891 -3.555 1 95.88 289 ILE A C 1
ATOM 2354 O O . ILE A 1 289 ? 6.258 -29.344 -4.133 1 95.88 289 ILE A O 1
ATOM 2358 N N . ARG A 1 290 ? 5.293 -31.172 -3.232 1 88.62 290 ARG A N 1
ATOM 2359 C CA . ARG A 1 290 ? 6.363 -32.062 -3.643 1 88.62 290 ARG A CA 1
ATOM 2360 C C . ARG A 1 290 ? 5.871 -33.062 -4.695 1 88.62 290 ARG A C 1
ATOM 2362 O O . ARG A 1 290 ? 4.707 -33.469 -4.684 1 88.62 290 ARG A O 1
ATOM 2369 N N . GLN A 1 291 ? 6.742 -33.25 -5.652 1 76.12 291 GLN A N 1
ATOM 2370 C CA . GLN A 1 291 ? 6.402 -34.25 -6.648 1 76.12 291 GLN A CA 1
ATOM 2371 C C . GLN A 1 291 ? 6.234 -35.625 -6.008 1 76.12 291 GLN A C 1
ATOM 2373 O O . GLN A 1 291 ? 6.957 -35.969 -5.07 1 76.12 291 GLN A O 1
ATOM 2378 N N . LYS A 1 292 ? 5.051 -36.156 -6.117 1 61.56 292 LYS A N 1
ATOM 2379 C CA . LYS A 1 292 ? 4.867 -37.5 -5.613 1 61.56 292 LYS A CA 1
ATOM 2380 C C . LYS A 1 292 ? 5.926 -38.469 -6.172 1 61.56 292 LYS A C 1
ATOM 2382 O O . LYS A 1 292 ? 6.34 -38.312 -7.324 1 61.56 292 LYS A O 1
ATOM 2387 N N . GLU A 1 293 ? 6.832 -39.031 -5.219 1 51.22 293 GLU A N 1
ATOM 2388 C CA . GLU A 1 293 ? 7.699 -40.125 -5.629 1 51.22 293 GLU A CA 1
ATOM 2389 C C . GLU A 1 293 ? 6.906 -41.219 -6.348 1 51.22 293 GLU A C 1
ATOM 2391 O O . GLU A 1 293 ? 5.719 -41.406 -6.074 1 51.22 293 GLU A O 1
ATOM 2396 N N . MET B 1 1 ? -7.367 22.359 21.328 1 90 1 MET B N 1
ATOM 2397 C CA . MET B 1 1 ? -6.332 21.328 21.328 1 90 1 MET B CA 1
ATOM 2398 C C . MET B 1 1 ? -6.191 20.703 19.938 1 90 1 MET B C 1
ATOM 2400 O O . MET B 1 1 ? -7.191 20.406 19.281 1 90 1 MET B O 1
ATOM 2404 N N . ILE B 1 2 ? -4.945 20.609 19.516 1 96.69 2 ILE B N 1
ATOM 2405 C CA . ILE B 1 2 ? -4.652 20.016 18.219 1 96.69 2 ILE B CA 1
ATOM 2406 C C . ILE B 1 2 ? -3.713 18.828 18.391 1 96.69 2 ILE B C 1
ATOM 2408 O O . ILE B 1 2 ? -2.758 18.891 19.172 1 96.69 2 ILE B O 1
ATOM 2412 N N . THR B 1 3 ? -4.094 17.719 17.766 1 97.56 3 THR B N 1
ATOM 2413 C CA . THR B 1 3 ? -3.242 16.531 17.812 1 97.56 3 THR B CA 1
ATOM 2414 C C . THR B 1 3 ? -2.66 16.234 16.422 1 97.56 3 THR B C 1
ATOM 2416 O O . THR B 1 3 ? -3.389 16.203 15.438 1 97.56 3 THR B O 1
ATOM 2419 N N . VAL B 1 4 ? -1.356 16.062 16.391 1 98.5 4 VAL B N 1
ATOM 2420 C CA . VAL B 1 4 ? -0.671 15.664 15.164 1 98.5 4 VAL B CA 1
ATOM 2421 C C . VAL B 1 4 ? -0.296 14.188 15.25 1 98.5 4 VAL B C 1
ATOM 2423 O O . VAL B 1 4 ? 0.462 13.781 16.141 1 98.5 4 VAL B O 1
ATOM 2426 N N . TYR B 1 5 ? -0.837 13.391 14.32 1 98.25 5 TYR B N 1
ATOM 2427 C CA . TYR B 1 5 ? -0.499 11.977 14.234 1 98.25 5 TYR B CA 1
ATOM 2428 C C . TYR B 1 5 ? 0.549 11.727 13.156 1 98.25 5 TYR B C 1
ATOM 2430 O O . TYR B 1 5 ? 0.338 12.062 11.984 1 98.25 5 TYR B O 1
ATOM 2438 N N . PHE B 1 6 ? 1.679 11.188 13.594 1 98.56 6 PHE B N 1
ATOM 2439 C CA . PHE B 1 6 ? 2.707 10.781 12.648 1 98.56 6 PHE B CA 1
ATOM 2440 C C . PHE B 1 6 ? 2.492 9.344 12.195 1 98.56 6 PHE B C 1
ATOM 2442 O O . PHE B 1 6 ? 3.07 8.414 12.773 1 98.56 6 PHE B O 1
ATOM 2449 N N . ILE B 1 7 ? 1.778 9.156 11.102 1 98.38 7 ILE B N 1
ATOM 2450 C CA . ILE B 1 7 ? 1.389 7.824 10.641 1 98.38 7 ILE B CA 1
ATOM 2451 C C . ILE B 1 7 ? 2.59 7.129 10.008 1 98.38 7 ILE B C 1
ATOM 2453 O O . ILE B 1 7 ? 2.896 5.98 10.336 1 98.38 7 ILE B O 1
ATOM 2457 N N . GLY B 1 8 ? 3.205 7.781 9.086 1 98.31 8 GLY B N 1
ATOM 2458 C CA . GLY B 1 8 ? 4.469 7.363 8.5 1 98.31 8 GLY B CA 1
ATOM 2459 C C . GLY B 1 8 ? 5.484 8.484 8.414 1 98.31 8 GLY B C 1
ATOM 2460 O O . GLY B 1 8 ? 5.16 9.594 7.988 1 98.31 8 GLY B O 1
ATOM 2461 N N . THR B 1 9 ? 6.777 8.203 8.852 1 98.44 9 THR B N 1
ATOM 2462 C CA . THR B 1 9 ? 7.734 9.281 9.023 1 98.44 9 THR B CA 1
ATOM 2463 C C . THR B 1 9 ? 8.984 9.047 8.18 1 98.44 9 THR B C 1
ATOM 2465 O O . THR B 1 9 ? 9.93 9.836 8.219 1 98.44 9 THR B O 1
ATOM 2468 N N . GLY B 1 10 ? 8.977 7.934 7.441 1 97.5 10 GLY B N 1
ATOM 2469 C CA . GLY B 1 10 ? 10.086 7.645 6.547 1 97.5 10 GLY B CA 1
ATOM 2470 C C . GLY B 1 10 ? 9.875 8.18 5.145 1 97.5 10 GLY B C 1
ATOM 2471 O O . GLY B 1 10 ? 8.922 8.922 4.895 1 97.5 10 GLY B O 1
ATOM 2472 N N . GLY B 1 11 ? 10.812 7.879 4.281 1 95.88 11 GLY B N 1
ATOM 2473 C CA . GLY B 1 11 ? 10.711 8.328 2.902 1 95.88 11 GLY B CA 1
ATOM 2474 C C . GLY B 1 11 ? 11.352 7.367 1.916 1 95.88 11 GLY B C 1
ATOM 2475 O O . GLY B 1 11 ? 12.016 6.406 2.314 1 95.88 11 GLY B O 1
ATOM 2476 N N . GLY B 1 12 ? 11.055 7.629 0.679 1 93.56 12 GLY B N 1
ATOM 2477 C CA . GLY B 1 12 ? 11.625 6.809 -0.378 1 93.56 12 GLY B CA 1
ATOM 2478 C C . GLY B 1 12 ? 10.844 5.535 -0.637 1 93.56 12 GLY B C 1
ATOM 2479 O O . GLY B 1 12 ? 9.844 5.551 -1.348 1 93.56 12 GLY B O 1
ATOM 2480 N N . ALA B 1 13 ? 11.328 4.473 -0.025 1 91.5 13 ALA B N 1
ATOM 2481 C CA . ALA B 1 13 ? 10.672 3.168 -0.122 1 91.5 13 ALA B CA 1
ATOM 2482 C C . ALA B 1 13 ? 10.164 2.707 1.24 1 91.5 13 ALA B C 1
ATOM 2484 O O . ALA B 1 13 ? 10.672 3.133 2.277 1 91.5 13 ALA B O 1
ATOM 2485 N N . PRO B 1 14 ? 9.141 1.919 1.143 1 90.12 14 PRO B N 1
ATOM 2486 C CA . PRO B 1 14 ? 8.602 1.43 2.414 1 90.12 14 PRO B CA 1
ATOM 2487 C C . PRO B 1 14 ? 9.68 0.852 3.328 1 90.12 14 PRO B C 1
ATOM 2489 O O . PRO B 1 14 ? 10.586 0.157 2.857 1 90.12 14 PRO B O 1
ATOM 2492 N N . ASN B 1 15 ? 9.609 1.201 4.598 1 90.69 15 ASN B N 1
ATOM 2493 C CA . ASN B 1 15 ? 10.516 0.771 5.652 1 90.69 15 ASN B CA 1
ATOM 2494 C C . ASN B 1 15 ? 9.844 0.788 7.02 1 90.69 15 ASN B C 1
ATOM 2496 O O . ASN B 1 15 ? 8.625 0.97 7.117 1 90.69 15 ASN B O 1
ATOM 2500 N N . LYS B 1 16 ? 10.562 0.581 8.023 1 91.44 16 LYS B N 1
ATOM 2501 C CA . LYS B 1 16 ? 9.984 0.44 9.359 1 91.44 16 LYS B CA 1
ATOM 2502 C C . LYS B 1 16 ? 9.297 1.729 9.805 1 91.44 16 LYS B C 1
ATOM 2504 O O . LYS B 1 16 ? 8.406 1.702 10.648 1 91.44 16 LYS B O 1
ATOM 2509 N N . ARG B 1 17 ? 9.594 2.842 9.219 1 96 17 ARG B N 1
ATOM 2510 C CA . ARG B 1 17 ? 9.016 4.125 9.594 1 96 17 ARG B CA 1
ATOM 2511 C C . ARG B 1 17 ? 7.781 4.441 8.758 1 96 17 ARG B C 1
ATOM 2513 O O . ARG B 1 17 ? 7.078 5.422 9.023 1 96 17 ARG B O 1
ATOM 2520 N N . GLY B 1 18 ? 7.512 3.559 7.738 1 96.12 18 GLY B N 1
ATOM 2521 C CA . GLY B 1 18 ? 6.418 3.863 6.828 1 96.12 18 GLY B CA 1
ATOM 2522 C C . GLY B 1 18 ? 6.77 4.934 5.812 1 96.12 18 GLY B C 1
ATOM 2523 O O . GLY B 1 18 ? 7.938 5.289 5.656 1 96.12 18 GLY B O 1
ATOM 2524 N N . LEU B 1 19 ? 5.789 5.305 5.082 1 98.38 19 LEU B N 1
ATOM 2525 C CA . LEU B 1 19 ? 5.938 6.379 4.105 1 98.38 19 LEU B CA 1
ATOM 2526 C C . LEU B 1 19 ? 5.219 7.641 4.574 1 98.38 19 LEU B C 1
ATOM 2528 O O . LEU B 1 19 ? 4.43 7.594 5.523 1 98.38 19 LEU B O 1
ATOM 2532 N N . PRO B 1 20 ? 5.5 8.734 4.012 1 98.81 20 PRO B N 1
ATOM 2533 C CA . PRO B 1 20 ? 5.031 10.023 4.535 1 98.81 20 PRO B CA 1
ATOM 2534 C C . PRO B 1 20 ? 3.508 10.102 4.633 1 98.81 20 PRO B C 1
ATOM 2536 O O . PRO B 1 20 ? 2.811 9.906 3.635 1 98.81 20 PRO B O 1
ATOM 2539 N N . ALA B 1 21 ? 3.043 10.336 5.766 1 98.88 21 ALA B N 1
ATOM 2540 C CA . ALA B 1 21 ? 1.639 10.57 6.09 1 98.88 21 ALA B CA 1
ATOM 2541 C C . ALA B 1 21 ? 1.49 11.172 7.484 1 98.88 21 ALA B C 1
ATOM 2543 O O . ALA B 1 21 ? 1.866 10.547 8.484 1 98.88 21 ALA B O 1
ATOM 2544 N N . ILE B 1 22 ? 0.919 12.383 7.582 1 98.62 22 ILE B N 1
ATOM 2545 C CA . ILE B 1 22 ? 0.67 13.07 8.844 1 98.62 22 ILE B CA 1
ATOM 2546 C C . ILE B 1 22 ? -0.796 13.492 8.922 1 98.62 22 ILE B C 1
ATOM 2548 O O . ILE B 1 22 ? -1.348 14.023 7.957 1 98.62 22 ILE B O 1
ATOM 2552 N N . MET B 1 23 ? -1.411 13.234 10.031 1 98.69 23 MET B N 1
ATOM 2553 C CA . MET B 1 23 ? -2.799 13.656 10.211 1 98.69 23 MET B CA 1
ATOM 2554 C C . MET B 1 23 ? -2.916 14.688 11.32 1 98.69 23 MET B C 1
ATOM 2556 O O . MET B 1 23 ? -2.395 14.492 12.422 1 98.69 23 MET B O 1
ATOM 2560 N N . VAL B 1 24 ? -3.432 15.82 11.016 1 98.69 24 VAL B N 1
ATOM 2561 C CA . VAL B 1 24 ? -3.723 16.859 12 1 98.69 24 VAL B CA 1
ATOM 2562 C C . VAL B 1 24 ? -5.203 16.812 12.375 1 98.69 24 VAL B C 1
ATOM 2564 O O . VAL B 1 24 ? -6.07 16.969 11.508 1 98.69 24 VAL B O 1
ATOM 2567 N N . ARG B 1 25 ? -5.48 16.656 13.656 1 97.62 25 ARG B N 1
ATOM 2568 C CA . ARG B 1 25 ? -6.852 16.578 14.156 1 97.62 25 ARG B CA 1
ATOM 2569 C C . ARG B 1 25 ? -7.18 17.766 15.055 1 97.62 25 ARG B C 1
ATOM 2571 O O . ARG B 1 25 ? -6.473 18.016 16.031 1 97.62 25 ARG B O 1
ATOM 2578 N N . ARG B 1 26 ? -8.164 18.453 14.664 1 95.62 26 ARG B N 1
ATOM 2579 C CA . ARG B 1 26 ? -8.734 19.516 15.492 1 95.62 26 ARG B CA 1
ATOM 2580 C C . ARG B 1 26 ? -10.234 19.328 15.664 1 95.62 26 ARG B C 1
ATOM 2582 O O . ARG B 1 26 ? -11 19.547 14.719 1 95.62 26 ARG B O 1
ATOM 2589 N N . GLU B 1 27 ? -10.773 19.078 16.875 1 89.19 27 GLU B N 1
ATOM 2590 C CA . GLU B 1 27 ? -12.188 19.016 17.234 1 89.19 27 GLU B CA 1
ATOM 2591 C C . GLU B 1 27 ? -13 18.281 16.172 1 89.19 27 GLU B C 1
ATOM 2593 O O . GLU B 1 27 ? -14.023 18.797 15.711 1 89.19 27 GLU B O 1
ATOM 2598 N N . GLY B 1 28 ? -12.562 17.156 15.609 1 86.94 28 GLY B N 1
ATOM 2599 C CA . GLY B 1 28 ? -13.312 16.328 14.68 1 86.94 28 GLY B CA 1
ATOM 2600 C C . GLY B 1 28 ? -12.922 16.547 13.227 1 86.94 28 GLY B C 1
ATOM 2601 O O . GLY B 1 28 ? -13.469 15.914 12.328 1 86.94 28 GLY B O 1
ATOM 2602 N N . PHE B 1 29 ? -12.164 17.625 13.016 1 95.5 29 PHE B N 1
ATOM 2603 C CA . PHE B 1 29 ? -11.609 17.859 11.68 1 95.5 29 PHE B CA 1
ATOM 2604 C C . PHE B 1 29 ? -10.273 17.141 11.523 1 95.5 29 PHE B C 1
ATOM 2606 O O . PHE B 1 29 ? -9.312 17.453 12.234 1 95.5 29 PHE B O 1
ATOM 2613 N N . ASP B 1 30 ? -10.25 16.188 10.578 1 97.94 30 ASP B N 1
ATOM 2614 C CA . ASP B 1 30 ? -9.016 15.461 10.281 1 97.94 30 ASP B CA 1
ATOM 2615 C C . ASP B 1 30 ? -8.477 15.852 8.906 1 97.94 30 ASP B C 1
ATOM 2617 O O . ASP B 1 30 ? -9.18 15.734 7.902 1 97.94 30 ASP B O 1
ATOM 2621 N N . ALA B 1 31 ? -7.285 16.375 8.906 1 98.81 31 ALA B N 1
ATOM 2622 C CA . ALA B 1 31 ? -6.555 16.641 7.668 1 98.81 31 ALA B CA 1
ATOM 2623 C C . ALA B 1 31 ? -5.328 15.75 7.551 1 98.81 31 ALA B C 1
ATOM 2625 O O . ALA B 1 31 ? -4.508 15.688 8.469 1 98.81 31 ALA B O 1
ATOM 2626 N N . LEU B 1 32 ? -5.289 15.055 6.441 1 98.94 32 LEU B N 1
ATOM 2627 C CA . LEU B 1 32 ? -4.141 14.195 6.156 1 98.94 32 LEU B CA 1
ATOM 2628 C C . LEU B 1 32 ? -3.209 14.859 5.148 1 98.94 32 LEU B C 1
ATOM 2630 O O . LEU B 1 32 ? -3.662 15.375 4.121 1 98.94 32 LEU B O 1
ATOM 2634 N N . PHE B 1 33 ? -1.912 14.898 5.492 1 98.94 33 PHE B N 1
ATOM 2635 C CA . PHE B 1 33 ? -0.927 15.438 4.562 1 98.94 33 PHE B CA 1
ATOM 2636 C C . PHE B 1 33 ? 0.006 14.336 4.066 1 98.94 33 PHE B C 1
ATOM 2638 O O . PHE B 1 33 ? 0.726 13.719 4.859 1 98.94 33 PHE B O 1
ATOM 2645 N N . ASP B 1 34 ? -0.008 14.125 2.725 1 98.94 34 ASP B N 1
ATOM 2646 C CA . ASP B 1 34 ? 0.633 13.039 1.987 1 98.94 34 ASP B CA 1
ATOM 2647 C C . ASP B 1 34 ? 0.01 11.695 2.34 1 98.94 34 ASP B C 1
ATOM 2649 O O . ASP B 1 34 ? -0.677 11.57 3.355 1 98.94 34 ASP B O 1
ATOM 2653 N N . CYS B 1 35 ? 0.166 10.812 1.444 1 98.88 35 CYS B N 1
ATOM 2654 C CA . CYS B 1 35 ? -0.44 9.492 1.541 1 98.88 35 CYS B CA 1
ATOM 2655 C C . CYS B 1 35 ? 0.399 8.453 0.807 1 98.88 35 CYS B C 1
ATOM 2657 O O . CYS B 1 35 ? 0.087 8.086 -0.327 1 98.88 35 CYS B O 1
ATOM 2659 N N . GLY B 1 36 ? 1.437 8.016 1.464 1 98.56 36 GLY B N 1
ATOM 2660 C CA . GLY B 1 36 ? 2.246 6.957 0.882 1 98.56 36 GLY B CA 1
ATOM 2661 C C . GLY B 1 36 ? 1.585 5.594 0.953 1 98.56 36 GLY B C 1
ATOM 2662 O O . GLY B 1 36 ? 0.628 5.402 1.706 1 98.56 36 GLY B O 1
ATOM 2663 N N . GLU B 1 37 ? 2.055 4.73 0.162 1 97.69 37 GLU B N 1
ATOM 2664 C CA . GLU B 1 37 ? 1.537 3.365 0.17 1 97.69 37 GLU B CA 1
ATOM 2665 C C . GLU B 1 37 ? 1.487 2.803 1.588 1 97.69 37 GLU B C 1
ATOM 2667 O O . GLU B 1 37 ? 2.457 2.918 2.342 1 97.69 37 GLU B O 1
ATOM 2672 N N . GLY B 1 38 ? 0.33 2.182 1.929 1 95.88 38 GLY B N 1
ATOM 2673 C CA . GLY B 1 38 ? 0.21 1.53 3.223 1 95.88 38 GLY B CA 1
ATOM 2674 C C . GLY B 1 38 ? -0.345 2.441 4.301 1 95.88 38 GLY B C 1
ATOM 2675 O O . GLY B 1 38 ? -0.585 2.006 5.43 1 95.88 38 GLY B O 1
ATOM 2676 N N . THR B 1 39 ? -0.61 3.711 3.973 1 97.81 39 THR B N 1
ATOM 2677 C CA . THR B 1 39 ? -1.111 4.668 4.953 1 97.81 39 THR B CA 1
ATOM 2678 C C . THR B 1 39 ? -2.414 4.172 5.574 1 97.81 39 THR B C 1
ATOM 2680 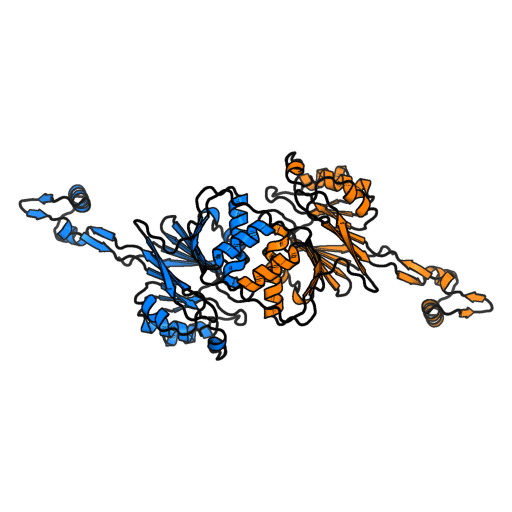O O . THR B 1 39 ? -2.561 4.168 6.797 1 97.81 39 THR B O 1
ATOM 2683 N N . GLN B 1 40 ? -3.334 3.688 4.719 1 97 40 GLN B N 1
ATOM 2684 C CA . GLN B 1 40 ? -4.621 3.26 5.258 1 97 40 GLN B CA 1
ATOM 2685 C C . GLN B 1 40 ? -4.457 2.041 6.164 1 97 40 GLN B C 1
ATOM 2687 O O . GLN B 1 40 ? -5.184 1.892 7.148 1 97 40 GLN B O 1
ATOM 2692 N N . TRP B 1 41 ? -3.494 1.184 5.859 1 93.62 41 TRP B N 1
ATOM 2693 C CA . TRP B 1 41 ? -3.223 0.017 6.695 1 93.62 41 TRP B CA 1
ATOM 2694 C C . TRP B 1 41 ? -2.748 0.438 8.078 1 93.62 41 TRP B C 1
ATOM 2696 O O . TRP B 1 41 ? -3.223 -0.085 9.094 1 93.62 41 TRP B O 1
ATOM 2706 N N . ARG B 1 42 ? -1.871 1.35 8.086 1 94.88 42 ARG B N 1
ATOM 2707 C CA . ARG B 1 42 ? -1.318 1.833 9.344 1 94.88 42 ARG B CA 1
ATOM 2708 C C . ARG B 1 42 ? -2.387 2.533 10.18 1 94.88 42 ARG B C 1
ATOM 2710 O O . ARG B 1 42 ? -2.439 2.365 11.398 1 94.88 42 ARG B O 1
ATOM 2717 N N . MET B 1 43 ? -3.199 3.275 9.492 1 96.69 43 MET B N 1
ATOM 2718 C CA . MET B 1 43 ? -4.297 3.939 10.188 1 96.69 43 MET B CA 1
ATOM 2719 C C . MET B 1 43 ? -5.242 2.918 10.812 1 96.69 43 MET B C 1
ATOM 2721 O O . MET B 1 43 ? -5.609 3.037 11.984 1 96.69 43 MET B O 1
ATOM 2725 N N . MET B 1 44 ? -5.559 1.886 10.031 1 92.06 44 MET B N 1
ATOM 2726 C CA . MET B 1 44 ? -6.461 0.844 10.516 1 92.06 44 MET B CA 1
ATOM 2727 C C . MET B 1 44 ? -5.867 0.122 11.719 1 92.06 44 MET B C 1
ATOM 2729 O O . MET B 1 44 ? -6.551 -0.094 12.719 1 92.06 44 MET B O 1
ATOM 2733 N N . GLU B 1 45 ? -4.652 -0.174 11.602 1 88.88 45 GLU B N 1
ATOM 2734 C CA . GLU B 1 45 ? -3.979 -0.935 12.648 1 88.88 45 GLU B CA 1
ATOM 2735 C C . GLU B 1 45 ? -3.859 -0.118 13.93 1 88.88 45 GLU B C 1
ATOM 2737 O O . GLU B 1 45 ? -3.721 -0.679 15.023 1 88.88 45 GLU B O 1
ATOM 2742 N N . HIS B 1 46 ? -3.977 1.169 13.797 1 92.19 46 HIS B N 1
ATOM 2743 C CA . HIS B 1 46 ? -3.793 2.027 14.961 1 92.19 46 HIS B CA 1
ATOM 2744 C C . HIS B 1 46 ? -5.086 2.74 15.336 1 92.19 46 HIS B C 1
ATOM 2746 O O . HIS B 1 46 ? -5.059 3.791 15.984 1 92.19 46 HIS B O 1
ATOM 2752 N N . ASN B 1 47 ? -6.168 2.279 14.805 1 92.88 47 ASN B N 1
ATOM 2753 C CA . ASN B 1 47 ? -7.52 2.707 15.141 1 92.88 47 ASN B CA 1
ATOM 2754 C C . ASN B 1 47 ? -7.746 4.176 14.789 1 92.88 47 ASN B C 1
ATOM 2756 O O . ASN B 1 47 ? -8.359 4.918 15.555 1 92.88 47 ASN B O 1
ATOM 2760 N N . LEU B 1 48 ? -7.074 4.641 13.773 1 94.62 48 LEU B N 1
ATOM 2761 C CA . LEU B 1 48 ? -7.355 5.93 13.156 1 94.62 48 LEU B CA 1
ATOM 2762 C C . LEU B 1 48 ? -8.281 5.766 11.953 1 94.62 48 LEU B C 1
ATOM 2764 O O . LEU B 1 48 ? -7.957 5.031 11.016 1 94.62 48 LEU B O 1
ATOM 2768 N N . SER B 1 49 ? -9.375 6.363 11.984 1 93.12 49 SER B N 1
ATOM 2769 C CA . SER B 1 49 ? -10.359 6.172 10.922 1 93.12 49 SER B CA 1
ATOM 2770 C C . SER B 1 49 ? -10.047 7.047 9.711 1 93.12 49 SER B C 1
ATOM 2772 O O . SER B 1 49 ? -9.984 8.273 9.828 1 93.12 49 SER B O 1
ATOM 2774 N N . PHE B 1 50 ? -9.914 6.422 8.633 1 94 50 PHE B N 1
ATOM 2775 C CA . PHE B 1 50 ? -9.734 7.191 7.41 1 94 50 PHE B CA 1
ATOM 2776 C C . PHE B 1 50 ? -11.07 7.715 6.898 1 94 50 PHE B C 1
ATOM 2778 O O . PHE B 1 50 ? -11.109 8.602 6.043 1 94 50 PHE B O 1
ATOM 2785 N N . MET B 1 51 ? -12.195 7.227 7.441 1 94.94 51 MET B N 1
ATOM 2786 C CA . MET B 1 51 ? -13.523 7.66 7.016 1 94.94 51 MET B CA 1
ATOM 2787 C C . MET B 1 51 ? -13.82 9.07 7.516 1 94.94 51 MET B C 1
ATOM 2789 O O . MET B 1 51 ? -14.695 9.75 6.977 1 94.94 51 MET B O 1
ATOM 2793 N N . LYS B 1 52 ? -13.078 9.547 8.492 1 94.62 52 LYS B N 1
ATOM 2794 C CA . LYS B 1 52 ? -13.328 10.836 9.117 1 94.62 52 LYS B CA 1
ATOM 2795 C C . LYS B 1 52 ? -12.492 11.938 8.477 1 94.62 52 LYS B C 1
ATOM 2797 O O . LYS B 1 52 ? -12.695 13.117 8.75 1 94.62 52 LYS B O 1
ATOM 2802 N N . ILE B 1 53 ? -11.617 11.562 7.605 1 98.31 53 ILE B N 1
ATOM 2803 C CA . ILE B 1 53 ? -10.742 12.539 6.973 1 98.31 53 ILE B CA 1
ATOM 2804 C C . ILE B 1 53 ? -11.562 13.484 6.098 1 98.31 53 ILE B C 1
ATOM 2806 O O . ILE B 1 53 ? -12.312 13.039 5.227 1 98.31 53 ILE B O 1
ATOM 2810 N N . LYS B 1 54 ? -11.406 14.742 6.367 1 98.31 54 LYS B N 1
ATOM 2811 C CA . LYS B 1 54 ? -12.141 15.742 5.598 1 98.31 54 LYS B CA 1
ATOM 2812 C C . LYS B 1 54 ? -11.305 16.25 4.426 1 98.31 54 LYS B C 1
ATOM 2814 O O . LYS B 1 54 ? -11.852 16.609 3.379 1 98.31 54 LYS B O 1
ATOM 2819 N N . LEU B 1 55 ? -10.023 16.328 4.648 1 98.81 55 LEU B N 1
ATOM 2820 C CA . LEU B 1 55 ? -9.117 16.922 3.672 1 98.81 55 LEU B CA 1
ATOM 2821 C C . LEU B 1 55 ? -7.824 16.125 3.57 1 98.81 55 LEU B C 1
ATOM 2823 O O . LEU B 1 55 ? -7.273 15.695 4.586 1 98.81 55 LEU B O 1
ATOM 2827 N N . ILE B 1 56 ? -7.402 15.852 2.34 1 98.94 56 ILE B N 1
ATOM 2828 C CA . ILE B 1 56 ? -6.078 15.289 2.096 1 98.94 56 ILE B CA 1
ATOM 2829 C C . ILE B 1 56 ? -5.254 16.25 1.242 1 98.94 56 ILE B C 1
ATOM 2831 O O . ILE B 1 56 ? -5.711 16.703 0.188 1 98.94 56 ILE B O 1
ATOM 2835 N N . GLY B 1 57 ? -4.109 16.656 1.756 1 98.94 57 GLY B N 1
ATOM 2836 C CA . GLY B 1 57 ? -3.178 17.484 1.001 1 98.94 57 GLY B CA 1
ATOM 2837 C C . GLY B 1 57 ? -1.928 16.734 0.581 1 98.94 57 GLY B C 1
ATOM 2838 O O . GLY B 1 57 ? -1.215 16.188 1.423 1 98.94 57 GLY B O 1
ATOM 2839 N N . ILE B 1 58 ? -1.632 16.688 -0.723 1 98.94 58 ILE B N 1
ATOM 2840 C CA . ILE B 1 58 ? -0.445 16.047 -1.264 1 98.94 58 ILE B CA 1
ATOM 2841 C C . ILE B 1 58 ? 0.625 17.094 -1.569 1 98.94 58 ILE B C 1
ATOM 2843 O O . ILE B 1 58 ? 0.366 18.062 -2.283 1 98.94 58 ILE B O 1
ATOM 2847 N N . THR B 1 59 ? 1.811 16.859 -1.054 1 98.88 59 THR B N 1
ATOM 2848 C CA . THR B 1 59 ? 2.869 17.844 -1.212 1 98.88 59 THR B CA 1
ATOM 2849 C C . THR B 1 59 ? 3.406 17.844 -2.641 1 98.88 59 THR B C 1
ATOM 2851 O O . THR B 1 59 ? 3.596 18.906 -3.242 1 98.88 59 THR B O 1
ATOM 2854 N N . HIS B 1 60 ? 3.695 16.688 -3.135 1 98.88 60 HIS B N 1
ATOM 2855 C CA . HIS B 1 60 ? 4.207 16.531 -4.492 1 98.88 60 HIS B CA 1
ATOM 2856 C C . HIS B 1 60 ? 3.986 15.125 -5.02 1 98.88 60 HIS B C 1
ATOM 2858 O O . HIS B 1 60 ? 3.492 14.258 -4.297 1 98.88 60 HIS B O 1
ATOM 2864 N N . MET B 1 61 ? 4.414 14.859 -6.277 1 98.81 61 MET B N 1
ATOM 2865 C CA . MET B 1 61 ? 3.877 13.703 -6.98 1 98.81 61 MET B CA 1
ATOM 2866 C C . MET B 1 61 ? 4.816 12.508 -6.859 1 98.81 61 MET B C 1
ATOM 2868 O O . MET B 1 61 ? 4.527 11.43 -7.379 1 98.81 61 MET B O 1
ATOM 2872 N N . HIS B 1 62 ? 5.922 12.617 -6.113 1 98.75 62 HIS B N 1
ATOM 2873 C CA . HIS B 1 62 ? 6.734 11.422 -5.938 1 98.75 62 HIS B CA 1
ATOM 2874 C C . HIS B 1 62 ? 5.926 10.297 -5.301 1 98.75 62 HIS B C 1
ATOM 2876 O O . HIS B 1 62 ? 5.055 10.547 -4.465 1 98.75 62 HIS B O 1
ATOM 2882 N N . GLY B 1 63 ? 6.285 9.117 -5.66 1 98.56 63 GLY B N 1
ATOM 2883 C CA . GLY B 1 63 ? 5.488 7.941 -5.336 1 98.56 63 GLY B CA 1
ATOM 2884 C C . GLY B 1 63 ? 5.301 7.738 -3.846 1 98.56 63 GLY B C 1
ATOM 2885 O O . GLY B 1 63 ? 4.215 7.363 -3.396 1 98.56 63 GLY B O 1
ATOM 2886 N N . ASP B 1 64 ? 6.34 7.988 -3.064 1 98.44 64 ASP B N 1
ATOM 2887 C CA . ASP B 1 64 ? 6.258 7.723 -1.632 1 98.44 64 ASP B CA 1
ATOM 2888 C C . ASP B 1 64 ? 5.34 8.727 -0.938 1 98.44 64 ASP B C 1
ATOM 2890 O O . ASP B 1 64 ? 5.016 8.562 0.24 1 98.44 64 ASP B O 1
ATOM 2894 N N . HIS B 1 65 ? 4.816 9.703 -1.651 1 98.88 65 HIS B N 1
ATOM 2895 C CA . HIS B 1 65 ? 3.916 10.688 -1.062 1 98.88 65 HIS B CA 1
ATOM 2896 C C . HIS B 1 65 ? 2.494 10.523 -1.588 1 98.88 65 HIS B C 1
ATOM 2898 O O . HIS B 1 65 ? 1.546 11.055 -1.008 1 98.88 65 HIS B O 1
ATOM 2904 N N . VAL B 1 66 ? 2.33 9.75 -2.703 1 98.88 66 VAL B N 1
ATOM 2905 C CA . VAL B 1 66 ? 1.026 9.883 -3.346 1 98.88 66 VAL B CA 1
ATOM 2906 C C . VAL B 1 66 ? 0.462 8.5 -3.662 1 98.88 66 VAL B C 1
ATOM 2908 O O . VAL B 1 66 ? -0.747 8.344 -3.846 1 98.88 66 VAL B O 1
ATOM 2911 N N . LEU B 1 67 ? 1.221 7.465 -3.717 1 98.81 67 LEU B N 1
ATOM 2912 C CA . LEU B 1 67 ? 0.8 6.199 -4.312 1 98.81 67 LEU B CA 1
ATOM 2913 C C . LEU B 1 67 ? -0.139 5.445 -3.377 1 98.81 67 LEU B C 1
ATOM 2915 O O . LEU B 1 67 ? -0.782 4.477 -3.787 1 98.81 67 LEU B O 1
ATOM 2919 N N . GLY B 1 68 ? -0.274 5.863 -2.166 1 98.56 68 GLY B N 1
ATOM 2920 C CA . GLY B 1 68 ? -1.274 5.285 -1.284 1 98.56 68 GLY B CA 1
ATOM 2921 C C . GLY B 1 68 ? -2.643 5.922 -1.436 1 98.56 68 GLY B C 1
ATOM 2922 O O . GLY B 1 68 ? -3.643 5.379 -0.957 1 98.56 68 GLY B O 1
ATOM 2923 N N . LEU B 1 69 ? -2.752 7.023 -2.125 1 98.81 69 LEU B N 1
ATOM 2924 C CA . LEU B 1 69 ? -3.957 7.844 -2.17 1 98.81 69 LEU B CA 1
ATOM 2925 C C . LEU B 1 69 ? -5.062 7.145 -2.957 1 98.81 69 LEU B C 1
ATOM 2927 O O . LEU B 1 69 ? -6.203 7.074 -2.502 1 98.81 69 LEU B O 1
ATOM 2931 N N . PRO B 1 70 ? -4.762 6.574 -4.188 1 98.75 70 PRO B N 1
ATOM 2932 C CA . PRO B 1 70 ? -5.844 5.922 -4.926 1 98.75 70 PRO B CA 1
ATOM 2933 C C . PRO B 1 70 ? -6.504 4.797 -4.133 1 98.75 70 PRO B C 1
ATOM 2935 O O . PRO B 1 70 ? -7.734 4.707 -4.082 1 98.75 70 PRO B O 1
ATOM 2938 N N . GLY B 1 71 ? -5.629 3.965 -3.531 1 98.31 71 GLY B N 1
ATOM 2939 C CA . GLY B 1 71 ? -6.168 2.881 -2.727 1 98.31 71 GLY B CA 1
ATOM 2940 C C . GLY B 1 71 ? -7.027 3.365 -1.571 1 98.31 71 GLY B C 1
ATOM 2941 O O . GLY B 1 71 ? -8.07 2.781 -1.279 1 98.31 71 GLY B O 1
ATOM 2942 N N . MET B 1 72 ? -6.617 4.41 -0.925 1 98.19 72 MET B N 1
ATOM 2943 C CA . MET B 1 72 ? -7.367 4.98 0.191 1 98.19 72 MET B CA 1
ATOM 2944 C C . MET B 1 72 ? -8.742 5.453 -0.263 1 98.19 72 MET B C 1
ATOM 2946 O O . MET B 1 72 ? -9.75 5.18 0.393 1 98.19 72 MET B O 1
ATOM 2950 N N . ILE B 1 73 ? -8.781 6.188 -1.341 1 98.62 73 ILE B N 1
ATOM 2951 C CA . ILE B 1 73 ? -10.031 6.738 -1.854 1 98.62 73 ILE B CA 1
ATOM 2952 C C . ILE B 1 73 ? -10.961 5.602 -2.277 1 98.62 73 ILE B C 1
ATOM 2954 O O . ILE B 1 73 ? -12.164 5.641 -2.01 1 98.62 73 ILE B O 1
ATOM 2958 N N . GLU B 1 74 ? -10.391 4.574 -2.938 1 98.06 74 GLU B N 1
ATOM 2959 C CA . GLU B 1 74 ? -11.203 3.424 -3.314 1 98.06 74 GLU B CA 1
ATOM 2960 C C . GLU B 1 74 ? -11.805 2.744 -2.086 1 98.06 74 GLU B C 1
ATOM 2962 O O . GLU B 1 74 ? -12.969 2.342 -2.098 1 98.06 74 GLU B O 1
ATOM 2967 N N . THR B 1 75 ? -10.992 2.623 -1.077 1 97.44 75 THR B N 1
ATOM 2968 C CA . THR B 1 75 ? -11.461 2.025 0.168 1 97.44 75 THR B CA 1
ATOM 2969 C C . THR B 1 75 ? -12.594 2.846 0.77 1 97.44 75 THR B C 1
ATOM 2971 O O . THR B 1 75 ? -13.602 2.291 1.219 1 97.44 75 THR B O 1
ATOM 2974 N N . MET B 1 76 ? -12.461 4.188 0.766 1 97.75 76 MET B N 1
ATOM 2975 C CA . MET B 1 76 ? -13.516 5.062 1.257 1 97.75 76 MET B CA 1
ATOM 2976 C C . MET B 1 76 ? -14.82 4.812 0.509 1 97.75 76 MET B C 1
ATOM 2978 O O . MET B 1 76 ? -15.891 4.77 1.116 1 97.75 76 MET B O 1
ATOM 2982 N N . GLY B 1 77 ? -14.688 4.691 -0.795 1 96.94 77 GLY B N 1
ATOM 2983 C CA . GLY B 1 77 ? -15.867 4.391 -1.598 1 96.94 77 GLY B CA 1
ATOM 2984 C C . GLY B 1 77 ? -16.5 3.061 -1.25 1 96.94 77 GLY B C 1
ATOM 2985 O O . GLY B 1 77 ? -17.719 2.963 -1.126 1 96.94 77 GLY B O 1
ATOM 2986 N N . MET B 1 78 ? -15.695 2.035 -1.128 1 94.06 78 MET B N 1
ATOM 2987 C CA . MET B 1 78 ? -16.188 0.691 -0.824 1 94.06 78 MET B CA 1
ATOM 2988 C C . MET B 1 78 ? -16.906 0.664 0.518 1 94.06 78 MET B C 1
ATOM 2990 O O . MET B 1 78 ? -17.844 -0.114 0.706 1 94.06 78 MET B O 1
ATOM 2994 N N . TYR B 1 79 ? -16.469 1.533 1.407 1 94.19 79 TYR B N 1
ATOM 2995 C CA . TYR B 1 79 ? -17.094 1.603 2.725 1 94.19 79 TYR B CA 1
ATOM 2996 C C . TYR B 1 79 ? -18.219 2.623 2.738 1 94.19 79 TYR B C 1
ATOM 2998 O O . TYR B 1 79 ? -18.656 3.057 3.805 1 94.19 79 TYR B O 1
ATOM 3006 N N . SER B 1 80 ? -18.609 3.113 1.611 1 95 80 SER B N 1
ATOM 3007 C CA . SER B 1 80 ? -19.812 3.895 1.377 1 95 80 SER B CA 1
ATOM 3008 C C . SER B 1 80 ? -19.688 5.289 1.981 1 95 80 SER B C 1
ATOM 3010 O O . SER B 1 80 ? -20.625 5.77 2.635 1 95 80 SER B O 1
ATOM 3012 N N . ARG B 1 81 ? -18.484 5.879 1.855 1 96.62 81 ARG B N 1
ATOM 3013 C CA . ARG B 1 81 ? -18.375 7.289 2.211 1 96.62 81 ARG B CA 1
ATOM 3014 C C . ARG B 1 81 ? -19.406 8.125 1.468 1 96.62 81 ARG B C 1
ATOM 3016 O O . ARG B 1 81 ? -19.656 7.91 0.277 1 96.62 81 ARG B O 1
ATOM 3023 N N . LYS B 1 82 ? -20 9.047 2.172 1 95.69 82 LYS B N 1
ATOM 3024 C CA . LYS B 1 82 ? -20.984 9.945 1.564 1 95.69 82 LYS B CA 1
ATOM 3025 C C . LYS B 1 82 ? -20.484 11.383 1.559 1 95.69 82 LYS B C 1
ATOM 3027 O O . LYS B 1 82 ? -20.766 12.141 0.627 1 95.69 82 LYS B O 1
ATOM 3032 N N . GLU B 1 83 ? -19.75 11.75 2.574 1 96.38 83 GLU B N 1
ATOM 3033 C CA . GLU B 1 83 ? -19.25 13.117 2.689 1 96.38 83 GLU B CA 1
ATOM 3034 C C . GLU B 1 83 ? -18.219 13.414 1.601 1 96.38 83 GLU B C 1
ATOM 3036 O O . GLU B 1 83 ? -17.453 12.531 1.204 1 96.38 83 GLU B O 1
ATOM 3041 N N . SER B 1 84 ? -18.203 14.625 1.222 1 98.06 84 SER B N 1
ATOM 3042 C CA . SER B 1 84 ? -17.203 15.047 0.237 1 98.06 84 SER B CA 1
ATOM 3043 C C . SER B 1 84 ? -15.797 14.961 0.798 1 98.06 84 SER B C 1
ATOM 3045 O O . SER B 1 84 ? -15.586 15.133 2 1 98.06 84 SER B O 1
ATOM 3047 N N . LEU B 1 85 ? -14.898 14.594 -0.045 1 98.69 85 LEU B N 1
ATOM 3048 C CA . LEU B 1 85 ? -13.477 14.625 0.279 1 98.69 85 LEU B CA 1
ATOM 3049 C C . LEU B 1 85 ? -12.781 15.789 -0.409 1 98.69 85 LEU B C 1
ATOM 3051 O O . LEU B 1 85 ? -12.891 15.953 -1.627 1 98.69 85 LEU B O 1
ATOM 3055 N N . LEU B 1 86 ? -12.148 16.672 0.406 1 98.81 86 LEU B N 1
ATOM 3056 C CA . LEU B 1 86 ? -11.391 17.797 -0.143 1 98.81 86 LEU B CA 1
ATOM 3057 C C . LEU B 1 86 ? -9.945 17.375 -0.417 1 98.81 86 LEU B C 1
ATOM 3059 O O . LEU B 1 86 ? -9.305 16.75 0.431 1 98.81 86 LEU B O 1
ATOM 3063 N N . LEU B 1 87 ? -9.492 17.688 -1.628 1 98.81 87 LEU B N 1
ATOM 3064 C CA . LEU B 1 87 ? -8.117 17.375 -2.002 1 98.81 87 LEU B CA 1
ATOM 3065 C C . LEU B 1 87 ? -7.348 18.641 -2.352 1 98.81 87 LEU B C 1
ATOM 3067 O O . LEU B 1 87 ? -7.883 19.547 -3.014 1 98.81 87 LEU B O 1
ATOM 3071 N N . MET B 1 88 ? -6.188 18.719 -1.802 1 98.81 88 MET B N 1
ATOM 3072 C CA . MET B 1 88 ? -5.207 19.719 -2.215 1 98.81 88 MET B CA 1
ATOM 3073 C C . MET B 1 88 ? -3.947 19.047 -2.76 1 98.81 88 MET B C 1
ATOM 3075 O O . MET B 1 88 ? -3.555 17.969 -2.291 1 98.81 88 MET B O 1
ATOM 3079 N N . GLY B 1 89 ? -3.322 19.609 -3.75 1 98.31 89 GLY B N 1
ATOM 3080 C CA . GLY B 1 89 ? -2.107 19.016 -4.281 1 98.31 89 GLY B CA 1
ATOM 3081 C C . GLY B 1 89 ? -1.649 19.641 -5.582 1 98.31 89 GLY B C 1
ATOM 3082 O O . GLY B 1 89 ? -2.219 20.641 -6.023 1 98.31 89 GLY B O 1
ATOM 3083 N N . PRO B 1 90 ? -0.56 19.141 -6.164 1 97.25 90 PRO B N 1
ATOM 3084 C CA . PRO B 1 90 ? -0.038 19.672 -7.426 1 97.25 90 PRO B CA 1
ATOM 3085 C C . PRO B 1 90 ? -1.043 19.562 -8.57 1 97.25 90 PRO B C 1
ATOM 3087 O O . PRO B 1 90 ? -2.074 18.906 -8.43 1 97.25 90 PRO B O 1
ATOM 3090 N N . LYS B 1 91 ? -0.768 20.25 -9.609 1 94.31 91 LYS B N 1
ATOM 3091 C CA . LYS B 1 91 ? -1.677 20.359 -10.75 1 94.31 91 LYS B CA 1
ATOM 3092 C C . LYS B 1 91 ? -1.952 19 -11.367 1 94.31 91 LYS B C 1
ATOM 3094 O O . LYS B 1 91 ? -3.025 18.766 -11.93 1 94.31 91 LYS B O 1
ATOM 3099 N N . GLU B 1 92 ? -1.07 18.047 -11.203 1 96.5 92 GLU B N 1
ATOM 3100 C CA . GLU B 1 92 ? -1.167 16.734 -11.852 1 96.5 92 GLU B CA 1
ATOM 3101 C C . GLU B 1 92 ? -2.068 15.797 -11.062 1 96.5 92 GLU B C 1
ATOM 3103 O O . GLU B 1 92 ? -2.49 14.758 -11.57 1 96.5 92 GLU B O 1
ATOM 3108 N N . LEU B 1 93 ? -2.418 16.188 -9.891 1 98.12 93 LEU B N 1
ATOM 3109 C CA . LEU B 1 93 ? -3.064 15.273 -8.969 1 98.12 93 LEU B CA 1
ATOM 3110 C C . LEU B 1 93 ? -4.422 14.828 -9.5 1 98.12 93 LEU B C 1
ATOM 3112 O O . LEU B 1 93 ? -4.758 13.641 -9.445 1 98.12 93 LEU B O 1
ATOM 3116 N N . LYS B 1 94 ? -5.195 15.734 -9.984 1 97.69 94 LYS B N 1
ATOM 3117 C CA . LYS B 1 94 ? -6.531 15.422 -10.484 1 97.69 94 LYS B CA 1
ATOM 3118 C C . LYS B 1 94 ? -6.473 14.398 -11.617 1 97.69 94 LYS B C 1
ATOM 3120 O O . LYS B 1 94 ? -7.156 13.367 -11.562 1 97.69 94 LYS B O 1
ATOM 3125 N N . GLU B 1 95 ? -5.699 14.711 -12.617 1 97.88 95 GLU B N 1
ATOM 3126 C CA . GLU B 1 95 ? -5.57 13.812 -13.758 1 97.88 95 GLU B CA 1
ATOM 3127 C C . GLU B 1 95 ? -5.004 12.461 -13.344 1 97.88 95 GLU B C 1
ATOM 3129 O O . GLU B 1 95 ? -5.418 11.422 -13.859 1 97.88 95 GLU B O 1
ATOM 3134 N N . PHE B 1 96 ? -4.059 12.531 -12.438 1 98.38 96 PHE B N 1
ATOM 3135 C CA . PHE B 1 96 ? -3.469 11.32 -11.883 1 98.38 96 PHE B CA 1
ATOM 3136 C C . PHE B 1 96 ? -4.547 10.398 -11.32 1 98.38 96 PHE B C 1
ATOM 3138 O O . PHE B 1 96 ? -4.617 9.219 -11.672 1 98.38 96 PHE B O 1
ATOM 3145 N N . LEU B 1 97 ? -5.426 10.922 -10.516 1 98.56 97 LEU B N 1
ATOM 3146 C CA . LEU B 1 97 ? -6.484 10.141 -9.883 1 98.56 97 LEU B CA 1
ATOM 3147 C C . LEU B 1 97 ? -7.516 9.688 -10.914 1 98.56 97 LEU B C 1
ATOM 3149 O O . LEU B 1 97 ? -7.957 8.539 -10.891 1 98.56 97 LEU B O 1
ATOM 3153 N N . GLU B 1 98 ? -7.898 10.562 -11.797 1 97.88 98 GLU B N 1
ATOM 3154 C CA . GLU B 1 98 ? -8.883 10.234 -12.828 1 97.88 98 GLU B CA 1
ATOM 3155 C C . GLU B 1 98 ? -8.414 9.07 -13.695 1 97.88 98 GLU B C 1
ATOM 3157 O O . GLU B 1 98 ? -9.18 8.148 -13.984 1 97.88 98 GLU B O 1
ATOM 3162 N N . ASP B 1 99 ? -7.156 9.125 -14.094 1 97.94 99 ASP B N 1
ATOM 3163 C CA . ASP B 1 99 ? -6.586 8.07 -14.93 1 97.94 99 ASP B CA 1
ATOM 3164 C C . ASP B 1 99 ? -6.582 6.73 -14.195 1 97.94 99 ASP B C 1
ATOM 3166 O O . ASP B 1 99 ? -6.949 5.703 -14.773 1 97.94 99 ASP B O 1
ATOM 3170 N N . ILE B 1 100 ? -6.191 6.777 -12.984 1 98.38 100 ILE B N 1
ATOM 3171 C CA . ILE B 1 100 ? -6.102 5.547 -12.203 1 98.38 100 ILE B CA 1
ATOM 3172 C C . ILE B 1 100 ? -7.5 4.973 -11.984 1 98.38 100 ILE B C 1
ATOM 3174 O O . ILE B 1 100 ? -7.723 3.771 -12.172 1 98.38 100 ILE B O 1
ATOM 3178 N N . PHE B 1 101 ? -8.445 5.828 -11.617 1 98.31 101 PHE B N 1
ATOM 3179 C CA . PHE B 1 101 ? -9.805 5.367 -11.352 1 98.31 101 PHE B CA 1
ATOM 3180 C C . PHE B 1 101 ? -10.43 4.789 -12.617 1 98.31 101 PHE B C 1
ATOM 3182 O O . PHE B 1 101 ? -11.125 3.775 -12.562 1 98.31 101 PHE B O 1
ATOM 3189 N N . LYS B 1 102 ? -10.164 5.426 -13.703 1 98.06 102 LYS B N 1
ATOM 3190 C CA . LYS B 1 102 ? -10.664 4.914 -14.977 1 98.06 102 LYS B CA 1
ATOM 3191 C C . LYS B 1 102 ? -10.094 3.529 -15.266 1 98.06 102 LYS B C 1
ATOM 3193 O O . LYS B 1 102 ? -10.828 2.611 -15.633 1 98.06 102 LYS B O 1
ATOM 3198 N N . LYS B 1 103 ? -8.844 3.328 -15.055 1 98 103 LYS B N 1
ATOM 3199 C CA . LYS B 1 103 ? -8.148 2.098 -15.422 1 98 103 LYS B CA 1
ATOM 3200 C C . LYS B 1 103 ? -8.445 0.98 -14.43 1 98 103 LYS B C 1
ATOM 3202 O O . LYS B 1 103 ? -8.336 -0.201 -14.766 1 98 103 LYS B O 1
ATOM 3207 N 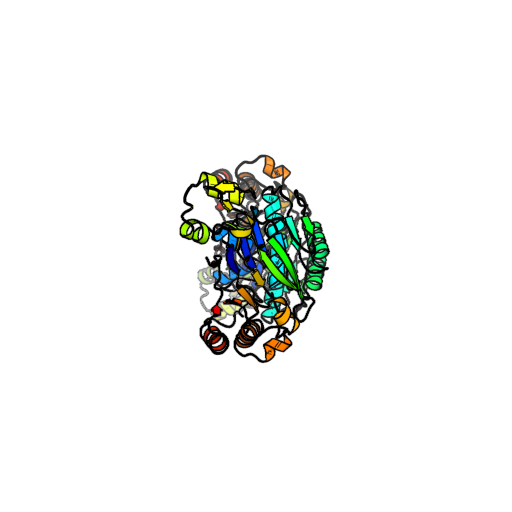N . THR B 1 104 ? -8.82 1.348 -13.227 1 97.94 104 THR B N 1
ATOM 3208 C CA . THR B 1 104 ? -9.141 0.337 -12.227 1 97.94 104 THR B CA 1
ATOM 3209 C C . THR B 1 104 ? -10.656 0.136 -12.125 1 97.94 104 THR B C 1
ATOM 3211 O O . THR B 1 104 ? -11.133 -0.578 -11.242 1 97.94 104 THR B O 1
ATOM 3214 N N . TYR B 1 105 ? -11.406 0.88 -12.961 1 97.5 105 TYR B N 1
ATOM 3215 C CA . TYR B 1 105 ? -12.859 0.76 -13.039 1 97.5 105 TYR B CA 1
ATOM 3216 C C . TYR B 1 105 ? -13.516 1.171 -11.727 1 97.5 105 TYR B C 1
ATOM 3218 O O . TYR B 1 105 ? -14.453 0.522 -11.258 1 97.5 105 TYR B O 1
ATOM 3226 N N . PHE B 1 106 ? -12.906 2.172 -11.125 1 97.38 106 PHE B N 1
ATOM 3227 C CA . PHE B 1 106 ? -13.461 2.713 -9.891 1 97.38 106 PHE B CA 1
ATOM 3228 C C . PHE B 1 106 ? -14.195 4.023 -10.148 1 97.38 106 PHE B C 1
ATOM 3230 O O . PHE B 1 106 ? -13.688 4.887 -10.867 1 97.38 106 PHE B O 1
ATOM 3237 N N . TYR B 1 107 ? -15.367 4.145 -9.578 1 95.31 107 TYR B N 1
ATOM 3238 C CA . TYR B 1 107 ? -16.156 5.367 -9.594 1 95.31 107 TYR B CA 1
ATOM 3239 C C . TYR B 1 107 ? -16.562 5.777 -8.18 1 95.31 107 TYR B C 1
ATOM 3241 O O . TYR B 1 107 ? -17.391 5.125 -7.551 1 95.31 107 TYR B O 1
ATOM 3249 N N . PRO B 1 108 ? -15.984 6.871 -7.738 1 94.31 108 PRO B N 1
ATOM 3250 C CA . PRO B 1 108 ? -16.328 7.285 -6.375 1 94.31 108 PRO B CA 1
ATOM 3251 C C . PRO B 1 108 ? -17.812 7.551 -6.195 1 94.31 108 PRO B C 1
ATOM 3253 O O . PRO B 1 108 ? -18.453 8.141 -7.074 1 94.31 108 PRO B O 1
ATOM 3256 N N . ASN B 1 109 ? -18.391 7.09 -5.098 1 95.94 109 ASN B N 1
ATOM 3257 C CA . ASN B 1 109 ? -19.797 7.34 -4.762 1 95.94 109 ASN B CA 1
ATOM 3258 C C . ASN B 1 109 ? -19.953 8.578 -3.877 1 95.94 109 ASN B C 1
ATOM 3260 O O . ASN B 1 109 ? -20.984 8.75 -3.223 1 95.94 109 ASN B O 1
ATOM 3264 N N . PHE B 1 110 ? -18.938 9.352 -3.691 1 97.69 110 PHE B N 1
ATOM 3265 C CA . PHE B 1 110 ? -18.906 10.625 -2.99 1 97.69 110 PHE B CA 1
ATOM 3266 C C . PHE B 1 110 ? -18.172 11.672 -3.811 1 97.69 110 PHE B C 1
ATOM 3268 O O . PHE B 1 110 ? -17.438 11.336 -4.742 1 97.69 110 PHE B O 1
ATOM 3275 N N . GLU B 1 111 ? -18.344 12.914 -3.455 1 98 111 GLU B N 1
ATOM 3276 C CA . GLU B 1 111 ? -17.75 14.008 -4.215 1 98 111 GLU B CA 1
ATOM 3277 C C . GLU B 1 111 ? -16.297 14.242 -3.799 1 98 111 GLU B C 1
ATOM 3279 O O . GLU B 1 111 ? -15.984 14.258 -2.607 1 98 111 GLU B O 1
ATOM 3284 N N . ILE B 1 112 ? -15.422 14.32 -4.742 1 98.12 112 ILE B N 1
ATOM 3285 C CA . ILE B 1 112 ? -14.047 14.75 -4.531 1 98.12 112 ILE B CA 1
ATOM 3286 C C . ILE B 1 112 ? -13.859 16.172 -5.066 1 98.12 112 ILE B C 1
ATOM 3288 O O . ILE B 1 112 ? -14.086 16.422 -6.25 1 98.12 112 ILE B O 1
ATOM 3292 N N . GLN B 1 113 ? -13.508 17.062 -4.219 1 98.25 113 GLN B N 1
ATOM 3293 C CA . GLN B 1 113 ? -13.32 18.453 -4.605 1 98.25 113 GLN B CA 1
ATOM 3294 C C . GLN B 1 113 ? -11.852 18.859 -4.488 1 98.25 113 GLN B C 1
ATOM 3296 O O . GLN B 1 113 ? -11.25 18.734 -3.416 1 98.25 113 GLN B O 1
ATOM 3301 N N . ILE B 1 114 ? -11.305 19.297 -5.566 1 98.12 114 ILE B N 1
ATOM 3302 C CA . ILE B 1 114 ? -9.945 19.828 -5.551 1 98.12 114 ILE B CA 1
ATOM 3303 C C . ILE B 1 114 ? -9.977 21.312 -5.203 1 98.12 114 ILE B C 1
ATOM 3305 O O . ILE B 1 114 ? -10.648 22.094 -5.875 1 98.12 114 ILE B O 1
ATOM 3309 N N . ILE B 1 115 ? -9.281 21.672 -4.141 1 98.44 115 ILE B N 1
ATOM 3310 C CA . ILE B 1 115 ? -9.297 23.062 -3.701 1 98.44 115 ILE B CA 1
ATOM 3311 C C . ILE B 1 115 ? -7.863 23.562 -3.506 1 98.44 115 ILE B C 1
ATOM 3313 O O . ILE B 1 115 ? -6.941 22.766 -3.354 1 98.44 115 ILE B O 1
ATOM 3317 N N . ASP B 1 116 ? -7.695 24.859 -3.527 1 97.69 116 ASP B N 1
ATOM 3318 C CA . ASP B 1 116 ? -6.375 25.469 -3.377 1 97.69 116 ASP B CA 1
ATOM 3319 C C . ASP B 1 116 ? -6.102 25.828 -1.919 1 97.69 116 ASP B C 1
ATOM 3321 O O . ASP B 1 116 ? -4.945 25.891 -1.494 1 97.69 116 ASP B O 1
ATOM 3325 N N . LYS B 1 117 ? -7.152 26.156 -1.238 1 98.31 117 LYS B N 1
ATOM 3326 C CA . LYS B 1 117 ? -7.098 26.562 0.161 1 98.31 117 LYS B CA 1
ATOM 3327 C C . LYS B 1 117 ? -8.383 26.203 0.896 1 98.31 117 LYS B C 1
ATOM 3329 O O . LYS B 1 117 ? -9.445 26.078 0.28 1 98.31 117 LYS B O 1
ATOM 3334 N N . TYR B 1 118 ? -8.227 25.875 2.146 1 98.69 118 TYR B N 1
ATOM 3335 C CA . TYR B 1 118 ? -9.391 25.578 2.982 1 98.69 118 TYR B CA 1
ATOM 3336 C C . TYR B 1 118 ? -9.508 26.594 4.113 1 98.69 118 TYR B C 1
ATOM 3338 O O . TYR B 1 118 ? -8.508 26.984 4.719 1 98.69 118 TYR B O 1
ATOM 3346 N N . GLU B 1 119 ? -10.711 27.109 4.316 1 98.25 119 GLU B N 1
ATOM 3347 C CA . GLU B 1 119 ? -10.953 28.031 5.422 1 98.25 119 GLU B CA 1
ATOM 3348 C C . GLU B 1 119 ? -12.367 27.875 5.973 1 98.25 119 GLU B C 1
ATOM 3350 O O . GLU B 1 119 ? -13.328 27.781 5.211 1 98.25 119 GLU B O 1
ATOM 3355 N N . ASP B 1 120 ? -12.508 27.703 7.273 1 96.5 120 ASP B N 1
ATOM 3356 C CA . ASP B 1 120 ? -13.789 27.781 7.965 1 96.5 120 ASP B CA 1
ATOM 3357 C C . ASP B 1 120 ? -13.711 28.703 9.172 1 96.5 120 ASP B C 1
ATOM 3359 O O . ASP B 1 120 ? -12.883 29.625 9.211 1 96.5 120 ASP B O 1
ATOM 3363 N N . GLU B 1 121 ? -14.609 28.656 10.086 1 94.5 121 GLU B N 1
ATOM 3364 C CA . GLU B 1 121 ? -14.664 29.594 11.203 1 94.5 121 GLU B CA 1
ATOM 3365 C C . GLU B 1 121 ? -13.516 29.359 12.18 1 94.5 121 GLU B C 1
ATOM 3367 O O . GLU B 1 121 ? -13.156 30.25 12.945 1 94.5 121 GLU B O 1
ATOM 3372 N N . ASN B 1 122 ? -12.898 28.188 12.031 1 94.75 122 ASN B N 1
ATOM 3373 C CA . ASN B 1 122 ? -11.969 27.812 13.086 1 94.75 122 ASN B CA 1
ATOM 3374 C C . ASN B 1 122 ? -10.547 27.641 12.555 1 94.75 122 ASN B C 1
ATOM 3376 O O . ASN B 1 122 ? -9.578 27.844 13.289 1 94.75 122 ASN B O 1
ATOM 3380 N N . ILE B 1 123 ? -10.422 27.234 11.25 1 97.38 123 ILE B N 1
ATOM 3381 C CA . ILE B 1 123 ? -9.078 26.891 10.766 1 97.38 123 ILE B CA 1
ATOM 3382 C C . ILE B 1 123 ? -8.914 27.375 9.328 1 97.38 123 ILE B C 1
ATOM 3384 O O . ILE B 1 123 ? -9.906 27.594 8.625 1 97.38 123 ILE B O 1
ATOM 3388 N N . LYS B 1 124 ? -7.691 27.578 8.977 1 98.44 124 LYS B N 1
ATOM 3389 C CA . LYS B 1 124 ? -7.238 27.844 7.609 1 98.44 124 LYS B CA 1
ATOM 3390 C C . LYS B 1 124 ? -6.102 26.906 7.219 1 98.44 124 LYS B C 1
ATOM 3392 O O . LYS B 1 124 ? -5.172 26.688 8 1 98.44 124 LYS B O 1
ATOM 3397 N N . ILE B 1 125 ? -6.234 26.219 6.051 1 98.88 125 ILE B N 1
ATOM 3398 C CA . ILE B 1 125 ? -5.172 25.391 5.492 1 98.88 125 ILE B CA 1
ATOM 3399 C C . ILE B 1 125 ? -4.723 25.969 4.148 1 98.88 125 ILE B C 1
ATOM 3401 O O . ILE B 1 125 ? -5.527 26.109 3.227 1 98.88 125 ILE B O 1
ATOM 3405 N N . SER B 1 126 ? -3.508 26.359 4.09 1 98.81 126 SER B N 1
ATOM 3406 C CA . SER B 1 126 ? -2.938 26.953 2.881 1 98.81 126 SER B CA 1
ATOM 3407 C C . SER B 1 126 ? -1.625 26.266 2.502 1 98.81 126 SER B C 1
ATOM 3409 O O . SER B 1 126 ? -1.15 25.391 3.215 1 98.81 126 SER B O 1
ATOM 3411 N N . THR B 1 127 ? -1.144 26.625 1.312 1 98.81 127 THR B N 1
ATOM 3412 C CA . THR B 1 127 ? 0.104 26.047 0.827 1 98.81 127 THR B CA 1
ATOM 3413 C C . THR B 1 127 ? 1.212 27.094 0.796 1 98.81 127 THR B C 1
ATOM 3415 O O . THR B 1 127 ? 0.938 28.297 0.858 1 98.81 127 THR B O 1
ATOM 3418 N N . PHE B 1 128 ? 2.432 26.672 0.846 1 98.62 128 PHE B N 1
ATOM 3419 C CA . PHE B 1 128 ? 3.592 27.5 0.561 1 98.62 128 PHE B CA 1
ATOM 3420 C C . PHE B 1 128 ? 4.59 26.75 -0.317 1 98.62 128 PHE B C 1
ATOM 3422 O O . PHE B 1 128 ? 4.598 25.531 -0.355 1 98.62 128 PHE B O 1
ATOM 3429 N N . GLU B 1 129 ? 5.398 27.469 -1.011 1 98.06 129 GLU B N 1
ATOM 3430 C CA . GLU B 1 129 ? 6.363 26.875 -1.933 1 98.06 129 GLU B CA 1
ATOM 3431 C C . GLU B 1 129 ? 7.539 26.266 -1.18 1 98.06 129 GLU B C 1
ATOM 3433 O O . GLU B 1 129 ? 8.023 26.828 -0.201 1 98.06 129 GLU B O 1
ATOM 3438 N N . THR B 1 130 ? 7.949 25.094 -1.613 1 98.56 130 THR B N 1
ATOM 3439 C CA . THR B 1 130 ? 9.156 24.453 -1.112 1 98.56 130 THR B CA 1
ATOM 3440 C C . THR B 1 130 ? 10.172 24.25 -2.236 1 98.56 130 THR B C 1
ATOM 3442 O O . THR B 1 130 ? 9.898 24.578 -3.391 1 98.56 130 THR B O 1
ATOM 3445 N N . CYS B 1 131 ? 11.398 23.859 -1.908 1 98.31 131 CYS B N 1
ATOM 3446 C CA . CYS B 1 131 ? 12.469 23.688 -2.883 1 98.31 131 CYS B CA 1
ATOM 3447 C C . CYS B 1 131 ? 12.812 22.203 -3.045 1 98.31 131 CYS B C 1
ATOM 3449 O O . CYS B 1 131 ? 13.609 21.656 -2.275 1 98.31 131 CYS B O 1
ATOM 3451 N N . HIS B 1 132 ? 12.266 21.547 -4.023 1 98.25 132 HIS B N 1
ATOM 3452 C CA . HIS B 1 132 ? 12.477 20.141 -4.332 1 98.25 132 HIS B CA 1
ATOM 3453 C C . HIS B 1 132 ? 12.781 19.938 -5.816 1 98.25 132 HIS B C 1
ATOM 3455 O O . HIS B 1 132 ? 12.836 20.906 -6.578 1 98.25 132 HIS B O 1
ATOM 3461 N N . THR B 1 133 ? 13.133 18.766 -6.238 1 97.44 133 THR B N 1
ATOM 3462 C CA . THR B 1 133 ? 13.57 18.484 -7.602 1 97.44 133 THR B CA 1
ATOM 3463 C C . THR B 1 133 ? 12.406 18.594 -8.578 1 97.44 133 THR B C 1
ATOM 3465 O O . THR B 1 133 ? 12.617 18.797 -9.781 1 97.44 133 THR B O 1
ATOM 3468 N N . ILE B 1 134 ? 11.18 18.484 -8.086 1 97.56 134 ILE B N 1
ATOM 3469 C CA . ILE B 1 134 ? 9.969 18.719 -8.867 1 97.56 134 ILE B CA 1
ATOM 3470 C C . ILE B 1 134 ? 9.062 19.703 -8.148 1 97.56 134 ILE B C 1
ATOM 3472 O O . ILE B 1 134 ? 9.344 20.109 -7.012 1 97.56 134 ILE B O 1
ATOM 3476 N N . GLU B 1 135 ? 8.023 20.156 -8.844 1 96.88 135 GLU B N 1
ATOM 3477 C CA . GLU B 1 135 ? 7.078 21.062 -8.188 1 96.88 135 GLU B CA 1
ATOM 3478 C C . GLU B 1 135 ? 6.598 20.469 -6.863 1 96.88 135 GLU B C 1
ATOM 3480 O O . GLU B 1 135 ? 6.191 19.312 -6.801 1 96.88 135 GLU B O 1
ATOM 3485 N N . SER B 1 136 ? 6.738 21.234 -5.84 1 97.94 136 SER B N 1
ATOM 3486 C CA . SER B 1 136 ? 6.402 20.781 -4.496 1 97.94 136 SER B CA 1
ATOM 3487 C C . SER B 1 136 ? 5.852 21.922 -3.652 1 97.94 136 SER B C 1
ATOM 3489 O O . SER B 1 136 ? 6.148 23.094 -3.912 1 97.94 136 SER B O 1
ATOM 3491 N N . GLN B 1 137 ? 5.008 21.641 -2.76 1 98.69 137 GLN B N 1
ATOM 3492 C CA . GLN B 1 137 ? 4.406 22.594 -1.842 1 98.69 137 GLN B CA 1
ATOM 3493 C C . GLN B 1 137 ? 4.328 22.031 -0.427 1 98.69 137 GLN B C 1
ATOM 3495 O O . GLN B 1 137 ? 4.23 20.812 -0.243 1 98.69 137 GLN B O 1
ATOM 3500 N N . GLY B 1 138 ? 4.469 22.922 0.567 1 98.81 138 GLY B N 1
ATOM 3501 C CA . GLY B 1 138 ? 4.164 22.578 1.949 1 98.81 138 GLY B CA 1
ATOM 3502 C C . GLY B 1 138 ? 2.775 23.016 2.377 1 98.81 138 GLY B C 1
ATOM 3503 O O . GLY B 1 138 ? 2.033 23.609 1.589 1 98.81 138 GLY B O 1
ATOM 3504 N N . TYR B 1 139 ? 2.426 22.656 3.561 1 98.94 139 TYR B N 1
ATOM 3505 C CA . TYR B 1 139 ? 1.101 23 4.07 1 98.94 139 TYR B CA 1
ATOM 3506 C C . TYR B 1 139 ? 1.199 23.75 5.391 1 98.94 139 TYR B C 1
ATOM 3508 O O . TYR B 1 139 ? 2.039 23.422 6.234 1 98.94 139 TYR B O 1
ATOM 3516 N N . LEU B 1 140 ? 0.391 24.766 5.531 1 98.88 140 LEU B N 1
ATOM 3517 C CA . LEU B 1 140 ? 0.213 25.516 6.77 1 98.88 140 LEU B CA 1
ATOM 3518 C C . LEU B 1 140 ? -1.188 25.312 7.332 1 98.88 140 LEU B C 1
ATOM 3520 O O . LEU B 1 140 ? -2.18 25.656 6.684 1 98.88 140 LEU B O 1
ATOM 3524 N N . PHE B 1 141 ? -1.291 24.641 8.445 1 98.81 141 PHE B N 1
ATOM 3525 C CA . PHE B 1 141 ? -2.525 24.469 9.203 1 98.81 141 PHE B CA 1
ATOM 3526 C C . PHE B 1 141 ? -2.613 25.516 10.32 1 98.81 141 PHE B C 1
ATOM 3528 O O . PHE B 1 141 ? -1.832 25.484 11.273 1 98.81 141 PHE B O 1
ATOM 3535 N N . GLU B 1 142 ? -3.607 26.406 10.211 1 98.06 142 GLU B N 1
ATOM 3536 C CA . GLU B 1 142 ? -3.67 27.531 11.141 1 98.06 142 GLU B CA 1
ATOM 3537 C C . GLU B 1 142 ? -5.016 27.578 11.859 1 98.06 142 GLU B C 1
ATOM 3539 O O . GLU B 1 142 ? -6.059 27.734 11.219 1 98.06 142 GLU B O 1
ATOM 3544 N N . GLU B 1 143 ? -4.973 27.484 13.117 1 96.62 143 GLU B N 1
ATOM 3545 C CA . GLU B 1 143 ? -6.137 27.781 13.945 1 96.62 143 GLU B CA 1
ATOM 3546 C C . GLU B 1 143 ? -6.352 29.281 14.07 1 96.62 143 GLU B C 1
ATOM 3548 O O . GLU B 1 143 ? -5.398 30.047 14.289 1 96.62 143 GLU B O 1
ATOM 3553 N N . LYS B 1 144 ? -7.586 29.688 13.922 1 94.5 144 LYS B N 1
ATOM 3554 C CA . LYS B 1 144 ? -7.875 31.109 14.047 1 94.5 144 LYS B CA 1
ATOM 3555 C C . LYS B 1 144 ? -7.832 31.562 15.508 1 94.5 144 LYS B C 1
ATOM 3557 O O . LYS B 1 144 ? -8.141 30.781 16.406 1 94.5 144 LYS B O 1
ATOM 3562 N N . ASP B 1 145 ? -7.488 32.844 15.625 1 92.62 145 ASP B N 1
ATOM 3563 C CA . ASP B 1 145 ? -7.527 33.438 16.969 1 92.62 145 ASP B CA 1
ATOM 3564 C C . ASP B 1 145 ? -8.945 33.438 17.531 1 92.62 145 ASP B C 1
ATOM 3566 O O . ASP B 1 145 ? -9.922 33.5 16.766 1 92.62 145 ASP B O 1
ATOM 3570 N N . ARG B 1 146 ? -8.992 33.312 18.828 1 88.12 146 ARG B N 1
ATOM 3571 C CA . ARG B 1 146 ? -10.281 33.375 19.5 1 88.12 146 ARG B CA 1
ATOM 3572 C C . ARG B 1 146 ? -10.266 34.438 20.609 1 88.12 146 ARG B C 1
ATOM 3574 O O . ARG B 1 146 ? -9.211 34.719 21.156 1 88.12 146 ARG B O 1
ATOM 3581 N N . LEU B 1 147 ? -11.406 35 20.703 1 83.94 147 LEU B N 1
ATOM 3582 C CA . LEU B 1 147 ? -11.57 35.938 21.812 1 83.94 147 LEU B CA 1
ATOM 3583 C C . LEU B 1 147 ? -12.086 35.219 23.062 1 83.94 147 LEU B C 1
ATOM 3585 O O . LEU B 1 147 ? -12.984 34.375 22.969 1 83.94 147 LEU B O 1
ATOM 3589 N N . LYS B 1 148 ? -11.391 35.438 24.078 1 83.38 148 LYS B N 1
ATOM 3590 C CA . LYS B 1 148 ? -11.828 34.875 25.359 1 83.38 148 LYS B CA 1
ATOM 3591 C C . LYS B 1 148 ? -12.031 35.938 26.406 1 83.38 148 LYS B C 1
ATOM 3593 O O . LYS B 1 148 ? -11.445 37.031 26.297 1 83.38 148 LYS B O 1
ATOM 3598 N N . ILE B 1 149 ? -12.922 35.688 27.312 1 85.38 149 ILE B N 1
ATOM 3599 C CA . ILE B 1 149 ? -13.133 36.625 28.422 1 85.38 149 ILE B CA 1
ATOM 3600 C C . ILE B 1 149 ? -11.961 36.531 29.391 1 85.38 149 ILE B C 1
ATOM 3602 O O . ILE B 1 149 ? -11.445 35.469 29.672 1 85.38 149 ILE B O 1
ATOM 3606 N N . ASP B 1 150 ? -11.523 37.656 29.75 1 87.19 150 ASP B N 1
ATOM 3607 C CA . ASP B 1 150 ? -10.445 37.719 30.734 1 87.19 150 ASP B CA 1
ATOM 3608 C C . ASP B 1 150 ? -10.969 37.5 32.156 1 87.19 150 ASP B C 1
ATOM 3610 O O . ASP B 1 150 ? -11.195 38.469 32.875 1 87.19 150 ASP B O 1
ATOM 3614 N N . ILE B 1 151 ? -11.047 36.344 32.5 1 85.31 151 ILE B N 1
ATOM 3615 C CA . ILE B 1 151 ? -11.633 35.969 33.781 1 85.31 151 ILE B CA 1
ATOM 3616 C C . ILE B 1 151 ? -10.758 36.5 34.906 1 85.31 151 ILE B C 1
ATOM 3618 O O . ILE B 1 151 ? -11.266 36.906 35.969 1 85.31 151 ILE B O 1
ATOM 3622 N N . ASP B 1 152 ? -9.5 36.438 34.719 1 88.44 152 ASP B N 1
ATOM 3623 C CA . ASP B 1 152 ? -8.586 36.906 35.75 1 88.44 152 ASP B CA 1
ATOM 3624 C C . ASP B 1 152 ? -8.797 38.406 36.031 1 88.44 152 ASP B C 1
ATOM 3626 O O . ASP B 1 152 ? -8.805 38.812 37.188 1 88.44 152 ASP B O 1
ATOM 3630 N N . LYS B 1 153 ? -8.922 39.062 34.938 1 89.25 153 LYS B N 1
ATOM 3631 C CA . LYS B 1 153 ? -9.195 40.5 35.094 1 89.25 153 LYS B CA 1
ATOM 3632 C C . LYS B 1 153 ? -10.516 40.719 35.812 1 89.25 153 LYS B C 1
ATOM 3634 O O . LYS B 1 153 ? -10.609 41.594 36.688 1 89.25 153 LYS B O 1
ATOM 3639 N N . LEU B 1 154 ? -11.484 39.969 35.5 1 88 154 LEU B N 1
ATOM 3640 C CA . LEU B 1 154 ? -12.789 40.094 36.125 1 88 154 LEU B CA 1
ATOM 3641 C C . LEU B 1 154 ? -12.695 39.781 37.625 1 88 154 LEU B C 1
ATOM 3643 O O . LEU B 1 154 ? -13.258 40.469 38.438 1 88 154 LEU B O 1
ATOM 3647 N N . ARG B 1 155 ? -11.977 38.719 37.906 1 88.25 155 ARG B N 1
ATOM 3648 C CA . ARG B 1 155 ? -11.797 38.312 39.312 1 88.25 155 ARG B CA 1
ATOM 3649 C C . ARG B 1 155 ? -11.07 39.406 40.094 1 88.25 155 ARG B C 1
ATOM 3651 O O . ARG B 1 155 ? -11.414 39.656 41.25 1 88.25 155 ARG B O 1
ATOM 3658 N N . LYS B 1 156 ? -10.07 39.938 39.5 1 90.75 156 LYS B N 1
ATOM 3659 C CA . LYS B 1 156 ? -9.297 41 40.125 1 90.75 156 LYS B CA 1
ATOM 3660 C C . LYS B 1 156 ? -10.18 42.188 40.438 1 90.75 156 LYS B C 1
ATOM 3662 O O . LYS B 1 156 ? -9.945 42.906 41.406 1 90.75 156 LYS B O 1
ATOM 3667 N N . GLU B 1 157 ? -11.172 42.375 39.625 1 87.69 157 GLU B N 1
ATOM 3668 C CA . GLU B 1 157 ? -12.07 43.531 39.812 1 87.69 157 GLU B CA 1
ATOM 3669 C C . GLU B 1 157 ? -13.258 43.125 40.719 1 87.69 157 GLU B C 1
ATOM 3671 O O . GLU B 1 157 ? -14.188 43.906 40.875 1 87.69 157 GLU B O 1
ATOM 3676 N N . GLY B 1 158 ? -13.25 41.844 41.156 1 85.94 158 GLY B N 1
ATOM 3677 C CA . GLY B 1 158 ? -14.258 41.406 42.094 1 85.94 158 GLY B CA 1
ATOM 3678 C C . GLY B 1 158 ? -15.531 40.938 41.438 1 85.94 158 GLY B C 1
ATOM 3679 O O . GLY B 1 158 ? -16.578 40.812 42.094 1 85.94 158 GLY B O 1
ATOM 3680 N N . ILE B 1 159 ? -15.391 40.906 40.219 1 85 159 ILE B N 1
ATOM 3681 C CA . ILE B 1 159 ? -16.578 40.469 39.469 1 85 159 ILE B CA 1
ATOM 3682 C C . ILE B 1 159 ? -16.578 38.969 39.344 1 85 159 ILE B C 1
ATOM 3684 O O . ILE B 1 159 ? -15.75 38.375 38.625 1 85 159 ILE B O 1
ATOM 3688 N N . LYS B 1 160 ? -17.5 38.25 40.094 1 84.81 160 LYS B N 1
ATOM 3689 C CA . LYS B 1 160 ? -17.516 36.781 40.094 1 84.81 160 LYS B CA 1
ATOM 3690 C C . LYS B 1 160 ? -18.859 36.219 39.594 1 84.81 160 LYS B C 1
ATOM 3692 O O . LYS B 1 160 ? -19 35.031 39.375 1 84.81 160 LYS B O 1
ATOM 3697 N N . ASP B 1 161 ? -19.734 37.156 39.406 1 86.19 161 ASP B N 1
ATOM 3698 C CA . ASP B 1 161 ? -21.078 36.719 38.969 1 86.19 161 ASP B CA 1
ATOM 3699 C C . ASP B 1 161 ? -21.062 36.125 37.562 1 86.19 161 ASP B C 1
ATOM 3701 O O . ASP B 1 161 ? -20.719 36.844 36.625 1 86.19 161 ASP B O 1
ATOM 3705 N N . TRP B 1 162 ? -21.422 34.875 37.469 1 85.38 162 TRP B N 1
ATOM 3706 C CA . TRP B 1 162 ? -21.391 34.156 36.219 1 85.38 162 TRP B CA 1
ATOM 3707 C C . TRP B 1 162 ? -22.312 34.812 35.188 1 85.38 162 TRP B C 1
ATOM 3709 O O . TRP B 1 162 ? -22.062 34.719 33.969 1 85.38 162 TRP B O 1
ATOM 3719 N N . ARG B 1 163 ? -23.438 35.375 35.625 1 83.31 163 ARG B N 1
ATOM 3720 C CA . ARG B 1 163 ? -24.391 36.062 34.719 1 83.31 163 ARG B CA 1
ATOM 3721 C C . ARG B 1 163 ? -23.734 37.219 34.031 1 83.31 163 ARG B C 1
ATOM 3723 O O . ARG B 1 163 ? -24.016 37.5 32.844 1 83.31 163 ARG B O 1
ATOM 3730 N N . ILE B 1 164 ? -22.828 37.969 34.812 1 86.38 164 ILE B N 1
ATOM 3731 C CA . ILE B 1 164 ? -22.109 39.125 34.281 1 86.38 164 ILE B CA 1
ATOM 3732 C C . ILE B 1 164 ? -21.078 38.656 33.25 1 86.38 164 ILE B C 1
ATOM 3734 O O . ILE B 1 164 ? -20.969 39.219 32.188 1 86.38 164 ILE B O 1
ATOM 3738 N N . ILE B 1 165 ? -20.375 37.594 33.656 1 86.56 165 ILE B N 1
ATOM 3739 C CA . ILE B 1 165 ? -19.344 37 32.781 1 86.56 165 ILE B CA 1
ATOM 3740 C C . ILE B 1 165 ? -19.969 36.562 31.453 1 86.56 165 ILE B C 1
ATOM 3742 O O . ILE B 1 165 ? -19.422 36.844 30.391 1 86.56 165 ILE B O 1
ATOM 3746 N N . ARG B 1 166 ? -21.094 36.031 31.453 1 86.81 166 ARG B N 1
ATOM 3747 C CA . ARG B 1 166 ? -21.797 35.562 30.266 1 86.81 166 ARG B CA 1
ATOM 3748 C C . ARG B 1 166 ? -22.203 36.719 29.391 1 86.81 166 ARG B C 1
ATOM 3750 O O . ARG B 1 166 ? -22.062 36.688 28.172 1 86.81 166 ARG B O 1
ATOM 3757 N N . MET B 1 167 ? -22.672 37.719 30.031 1 87.5 167 MET B N 1
ATOM 3758 C CA . MET B 1 167 ? -23.125 38.906 29.297 1 87.5 167 MET B CA 1
ATOM 3759 C C . MET B 1 167 ? -21.969 39.594 28.578 1 87.5 167 MET B C 1
ATOM 3761 O O . MET B 1 167 ? -22.078 39.969 27.422 1 87.5 167 MET B O 1
ATOM 3765 N N . LEU B 1 168 ? -20.891 39.625 29.266 1 87.38 168 LEU B N 1
ATOM 3766 C CA . LEU B 1 168 ? -19.703 40.219 28.688 1 87.38 168 LEU B CA 1
ATOM 3767 C C . LEU B 1 168 ? -19.188 39.375 27.516 1 87.38 168 LEU B C 1
ATOM 3769 O O . LEU B 1 168 ? -18.797 39.938 26.484 1 87.38 168 LEU B O 1
ATOM 3773 N N . LYS B 1 169 ? -19.281 38.125 27.656 1 81.38 169 LYS B N 1
ATOM 3774 C CA . LYS B 1 169 ? -18.844 37.219 26.609 1 81.38 169 LYS B CA 1
ATOM 3775 C C . LYS B 1 169 ? -19.703 37.344 25.359 1 81.38 169 LYS B C 1
ATOM 3777 O O . LYS B 1 169 ? -19.219 37.188 24.234 1 81.38 169 LYS B O 1
ATOM 3782 N N . GLU B 1 170 ? -20.891 37.719 25.594 1 84.88 170 GLU B N 1
ATOM 3783 C CA . GLU B 1 170 ? -21.828 37.906 24.5 1 84.88 170 GLU B CA 1
ATOM 3784 C C . GLU B 1 170 ? -21.719 39.281 23.875 1 84.88 170 GLU B C 1
ATOM 3786 O O . GLU B 1 170 ? -22.453 39.625 22.938 1 84.88 170 GLU B O 1
ATOM 3791 N N . GLY B 1 171 ? -20.781 40.062 24.375 1 83.44 171 GLY B N 1
ATOM 3792 C CA . GLY B 1 171 ? -20.531 41.375 23.797 1 83.44 171 GLY B CA 1
ATOM 3793 C C . GLY B 1 171 ? -21.453 42.438 24.359 1 83.44 171 GLY B C 1
ATOM 3794 O O . GLY B 1 171 ? -21.547 43.531 23.781 1 83.44 171 GLY B O 1
ATOM 3795 N N . LYS B 1 172 ? -22.062 42.094 25.516 1 89.56 172 LYS B N 1
ATOM 3796 C CA . LYS B 1 172 ? -23 43.031 26.062 1 89.56 172 LYS B CA 1
ATOM 3797 C C . LYS B 1 172 ? -22.344 43.906 27.141 1 89.56 172 LYS B C 1
ATOM 3799 O O . LYS B 1 172 ? -21.547 43.406 27.938 1 89.56 172 LYS B O 1
ATOM 3804 N N . ARG B 1 173 ? -22.719 45.156 27.141 1 90.94 173 ARG B N 1
ATOM 3805 C CA . ARG B 1 173 ? -22.297 46.031 28.219 1 90.94 173 ARG B CA 1
ATOM 3806 C C . ARG B 1 173 ? -23.062 45.75 29.5 1 90.94 173 ARG B C 1
ATOM 3808 O O . ARG B 1 173 ? -24.25 45.406 29.469 1 90.94 173 ARG B O 1
ATOM 3815 N N . VAL B 1 174 ? -22.344 45.719 30.562 1 90.19 174 VAL B N 1
ATOM 3816 C CA . VAL B 1 174 ? -22.969 45.438 31.844 1 90.19 174 VAL B CA 1
ATOM 3817 C C . VAL B 1 174 ? -22.703 46.562 32.812 1 90.19 174 VAL B C 1
ATOM 3819 O O . VAL B 1 174 ? -21.594 47.125 32.875 1 90.19 174 VAL B O 1
ATOM 3822 N N . GLU B 1 175 ? -23.734 47.062 33.469 1 89.56 175 GLU B N 1
ATOM 3823 C CA . GLU B 1 175 ? -23.594 48.094 34.5 1 89.56 175 GLU B CA 1
ATOM 3824 C C . GLU B 1 175 ? -23.656 47.469 35.875 1 89.56 175 GLU B C 1
ATOM 3826 O O . GLU B 1 175 ? -24.609 46.781 36.219 1 89.56 175 GLU B O 1
ATOM 3831 N N . ILE B 1 176 ? -22.641 47.75 36.625 1 82.31 176 ILE B N 1
ATOM 3832 C CA . ILE B 1 176 ? -22.578 47.281 38.031 1 82.31 176 ILE B CA 1
ATOM 3833 C C . ILE B 1 176 ? -22.156 48.406 38.938 1 82.31 176 ILE B C 1
ATOM 3835 O O . ILE B 1 176 ? -21.062 48.969 38.781 1 82.31 176 ILE B O 1
ATOM 3839 N N . ASN B 1 177 ? -22.984 48.656 40.031 1 82.94 177 ASN B N 1
ATOM 3840 C CA . ASN B 1 177 ? -22.688 49.656 41.062 1 82.94 177 ASN B CA 1
ATOM 3841 C C . ASN B 1 177 ? -22.234 50.969 40.438 1 82.94 177 ASN B C 1
ATOM 3843 O O . ASN B 1 177 ? -21.234 51.562 40.875 1 82.94 177 ASN B O 1
ATOM 3847 N N . GLY B 1 178 ? -22.766 51.375 39.312 1 84.06 178 GLY B N 1
ATOM 3848 C CA . GLY B 1 178 ? -22.484 52.656 38.688 1 84.06 178 GLY B CA 1
ATOM 3849 C C . GLY B 1 178 ? -21.344 52.594 37.688 1 84.06 178 GLY B C 1
ATOM 3850 O O . GLY B 1 178 ? -21.047 53.594 37 1 84.06 178 GLY B O 1
ATOM 3851 N N . LYS B 1 179 ? -20.641 51.469 37.719 1 86.31 179 LYS B N 1
ATOM 3852 C CA . LYS B 1 179 ? -19.562 51.281 36.75 1 86.31 179 LYS B CA 1
ATOM 3853 C C . LYS B 1 179 ? -20.047 50.5 35.531 1 86.31 179 LYS B C 1
ATOM 3855 O O . LYS B 1 179 ? -20.719 49.469 35.656 1 86.31 179 LYS B O 1
ATOM 3860 N N . VAL B 1 180 ? -19.797 51.031 34.344 1 91.31 180 VAL B N 1
ATOM 3861 C CA . VAL B 1 180 ? -20.156 50.344 33.125 1 91.31 180 VAL B CA 1
ATOM 3862 C C . VAL B 1 180 ? -19 49.469 32.656 1 91.31 180 VAL B C 1
ATOM 3864 O O . VAL B 1 180 ? -17.875 49.969 32.469 1 91.31 180 VAL B O 1
ATOM 3867 N N . LEU B 1 181 ? -19.188 48.156 32.625 1 88.88 181 LEU B N 1
ATOM 3868 C CA . LEU B 1 181 ? -18.203 47.219 32.125 1 88.88 181 LEU B CA 1
ATOM 3869 C C . LEU B 1 181 ? -18.375 47 30.609 1 88.88 181 LEU B C 1
ATOM 3871 O O . LEU B 1 181 ? -19.438 46.531 30.172 1 88.88 181 LEU B O 1
ATOM 3875 N N . LEU B 1 182 ? -17.328 47.344 29.844 1 91.31 182 LEU B N 1
ATOM 3876 C CA . LEU B 1 182 ? -17.359 47.094 28.406 1 91.31 182 LEU B CA 1
ATOM 3877 C C . LEU B 1 182 ? -16.734 45.75 28.078 1 91.31 182 LEU B C 1
ATOM 3879 O O . LEU B 1 182 ? -15.664 45.406 28.578 1 91.31 182 LEU B O 1
ATOM 3883 N N . PRO B 1 183 ? -17.422 44.906 27.266 1 87.69 183 PRO B N 1
ATOM 3884 C CA . PRO B 1 183 ? -16.891 43.594 26.891 1 87.69 183 PRO B CA 1
ATOM 3885 C C . PRO B 1 183 ? -15.453 43.656 26.375 1 87.69 183 PRO B C 1
ATOM 3887 O O . PRO B 1 183 ? -14.633 42.812 26.703 1 87.69 183 PRO B O 1
ATOM 3890 N N . GLU B 1 184 ? -15.195 44.688 25.625 1 87.62 184 GLU B N 1
ATOM 3891 C CA . GLU B 1 184 ? -13.891 44.812 24.984 1 87.62 184 GLU B CA 1
ATOM 3892 C C . GLU B 1 184 ? -12.781 44.938 26.016 1 87.62 184 GLU B C 1
ATOM 3894 O O . GLU B 1 184 ? -11.625 44.625 25.734 1 87.62 184 GLU B O 1
ATOM 3899 N N . ASP B 1 185 ? -13.195 45.406 27.203 1 86.69 185 ASP B N 1
ATOM 3900 C CA . ASP B 1 185 ? -12.211 45.594 28.266 1 86.69 185 ASP B CA 1
ATOM 3901 C C . ASP B 1 185 ? -11.812 44.281 28.906 1 86.69 185 ASP B C 1
ATOM 3903 O O . ASP B 1 185 ? -10.812 44.188 29.609 1 86.69 185 ASP B O 1
ATOM 3907 N N . TYR B 1 186 ? -12.609 43.281 28.609 1 87.62 186 TYR B N 1
ATOM 3908 C CA . TYR B 1 186 ? -12.383 42 29.312 1 87.62 186 TYR B CA 1
ATOM 3909 C C . TYR B 1 186 ? -12.172 40.875 28.328 1 87.62 186 TYR B C 1
ATOM 3911 O O . TYR B 1 186 ? -12.344 39.688 28.688 1 87.62 186 TYR B O 1
ATOM 3919 N N . LEU B 1 187 ? -11.938 41.25 27.141 1 86.25 187 LEU B N 1
ATOM 3920 C CA . LEU B 1 187 ? -11.688 40.219 26.125 1 86.25 187 LEU B CA 1
ATOM 3921 C C . LEU B 1 187 ? -10.188 40.094 25.844 1 86.25 187 LEU B C 1
ATOM 3923 O O . LEU B 1 187 ? -9.477 41.094 25.797 1 86.25 187 LEU B O 1
ATOM 3927 N N . ILE B 1 188 ? -9.727 38.812 25.875 1 86.44 188 ILE B N 1
ATOM 3928 C CA . ILE B 1 188 ? -8.336 38.531 25.516 1 86.44 188 ILE B CA 1
ATOM 3929 C C . ILE B 1 188 ? -8.297 37.656 24.266 1 86.44 188 ILE B C 1
ATOM 3931 O O . ILE B 1 188 ? -9.188 36.844 24.062 1 86.44 188 ILE B O 1
ATOM 3935 N N . VAL B 1 189 ? -7.293 37.969 23.516 1 87.19 189 VAL B N 1
ATOM 3936 C CA . VAL B 1 189 ? -7.125 37.188 22.297 1 87.19 189 VAL B CA 1
ATOM 3937 C C . VAL B 1 189 ? -6.312 35.938 22.594 1 87.19 189 VAL B C 1
ATOM 3939 O O . VAL B 1 189 ? -5.207 36 23.125 1 87.19 189 VAL B O 1
ATOM 3942 N N . LYS B 1 190 ? -6.941 34.844 22.391 1 88.25 190 LYS B N 1
ATOM 3943 C CA . LYS B 1 190 ? -6.211 33.594 22.391 1 88.25 190 LYS B CA 1
ATOM 3944 C C . LYS B 1 190 ? -5.691 33.25 20.984 1 88.25 190 LYS B C 1
ATOM 3946 O O . LYS B 1 190 ? -6.477 32.969 20.078 1 88.25 190 LYS B O 1
ATOM 3951 N N . LYS B 1 191 ? -4.375 33.25 20.891 1 92.25 191 LYS B N 1
ATOM 3952 C CA . LYS B 1 191 ? -3.768 33.031 19.578 1 92.25 191 LYS B CA 1
ATOM 3953 C C . LYS B 1 191 ? -3.965 31.562 19.141 1 92.25 191 LYS B C 1
ATOM 3955 O O . LYS B 1 191 ? -3.854 30.641 19.938 1 92.25 191 LYS B O 1
ATOM 3960 N N . GLY B 1 192 ? -4.289 31.391 17.875 1 95.38 192 GLY B N 1
ATOM 3961 C CA . GLY B 1 192 ? -4.461 30.047 17.328 1 95.38 192 GLY B CA 1
ATOM 3962 C C . GLY B 1 192 ? -3.148 29.328 17.094 1 95.38 192 GLY B C 1
ATOM 3963 O O . GLY B 1 192 ? -2.096 29.953 16.984 1 95.38 192 GLY B O 1
ATOM 3964 N N . ILE B 1 193 ? -3.207 28.016 17.047 1 97.19 193 ILE B N 1
ATOM 3965 C CA . ILE B 1 193 ? -2.047 27.156 16.812 1 97.19 193 ILE B CA 1
ATOM 3966 C C . ILE B 1 193 ? -1.734 27.109 15.32 1 97.19 193 ILE B C 1
ATOM 3968 O O . ILE B 1 193 ? -2.645 27.016 14.492 1 97.19 193 ILE B O 1
ATOM 3972 N N . ARG B 1 194 ? -0.486 27.219 15 1 98.12 194 ARG B N 1
ATOM 3973 C CA . ARG B 1 194 ? -0.027 27.141 13.617 1 98.12 194 ARG B CA 1
ATOM 3974 C C . ARG B 1 194 ? 0.955 25.984 13.438 1 98.12 194 ARG B C 1
ATOM 3976 O O . ARG B 1 194 ? 1.952 25.891 14.156 1 98.12 194 ARG B O 1
ATOM 3983 N N . ILE B 1 195 ? 0.668 25.078 12.492 1 98.81 195 ILE B N 1
ATOM 3984 C CA . ILE B 1 195 ? 1.499 23.922 12.18 1 98.81 195 ILE B CA 1
ATOM 3985 C C . ILE B 1 195 ? 1.928 23.953 10.719 1 98.81 195 ILE B C 1
ATOM 3987 O O . ILE B 1 195 ? 1.106 24.203 9.828 1 98.81 195 ILE B O 1
ATOM 3991 N N . ALA B 1 196 ? 3.205 23.75 10.461 1 98.94 196 ALA B N 1
ATOM 3992 C CA . ALA B 1 196 ? 3.711 23.719 9.086 1 98.94 196 ALA B CA 1
ATOM 3993 C C . ALA B 1 196 ? 4.328 22.375 8.758 1 98.94 196 ALA B C 1
ATOM 3995 O O . ALA B 1 196 ? 5.055 21.797 9.57 1 98.94 196 ALA B O 1
ATOM 3996 N N . TYR B 1 197 ? 4.039 21.859 7.637 1 98.94 197 TYR B N 1
ATOM 3997 C CA . TYR B 1 197 ? 4.594 20.641 7.074 1 98.94 197 TYR B CA 1
ATOM 3998 C C . TYR B 1 197 ? 5.227 20.906 5.715 1 98.94 197 TYR B C 1
ATOM 4000 O O . TYR B 1 197 ? 4.543 21.297 4.766 1 98.94 197 TYR B O 1
ATOM 4008 N N . THR B 1 198 ? 6.473 20.609 5.629 1 98.94 198 THR B N 1
ATOM 4009 C CA . THR B 1 198 ? 7.18 21.062 4.438 1 98.94 198 THR B CA 1
ATOM 4010 C C . THR B 1 198 ? 7.047 20.047 3.307 1 98.94 198 THR B C 1
ATOM 4012 O O . THR B 1 198 ? 7.234 20.391 2.135 1 98.94 198 THR B O 1
ATOM 4015 N N . GLY B 1 199 ? 6.734 18.797 3.605 1 98.69 199 GLY B N 1
ATOM 4016 C CA . GLY B 1 199 ? 7.062 17.781 2.621 1 98.69 199 GLY B CA 1
ATOM 4017 C C . GLY B 1 199 ? 8.547 17.672 2.346 1 98.69 199 GLY B C 1
ATOM 4018 O O . GLY B 1 199 ? 9.367 17.812 3.258 1 98.69 199 GLY B O 1
ATOM 4019 N N . ASP B 1 200 ? 8.852 17.328 1.099 1 98.81 200 ASP B N 1
ATOM 4020 C CA . ASP B 1 200 ? 10.266 17.266 0.72 1 98.81 200 ASP B CA 1
ATOM 4021 C C . ASP B 1 200 ? 10.789 18.641 0.325 1 98.81 200 ASP B C 1
ATOM 4023 O O . ASP B 1 200 ? 10.141 19.359 -0.427 1 98.81 200 ASP B O 1
ATOM 4027 N N . THR B 1 201 ? 11.922 18.953 0.87 1 98.81 201 THR B N 1
ATOM 4028 C CA . THR B 1 201 ? 12.539 20.234 0.53 1 98.81 201 THR B CA 1
ATOM 4029 C C . THR B 1 201 ? 14.016 20.25 0.919 1 98.81 201 THR B C 1
ATOM 4031 O O . THR B 1 201 ? 14.398 19.656 1.932 1 98.81 201 THR B O 1
ATOM 4034 N N . GLY B 1 202 ? 14.836 20.875 0.081 1 98.06 202 GLY B N 1
ATOM 4035 C CA . GLY B 1 202 ? 16.141 21.312 0.542 1 98.06 202 GLY B CA 1
ATOM 4036 C C . GLY B 1 202 ? 16.109 22.625 1.307 1 98.06 202 GLY B C 1
ATOM 4037 O O . GLY B 1 202 ? 15.023 23.141 1.588 1 98.06 202 GLY B O 1
ATOM 4038 N N . PRO B 1 203 ? 17.312 23.047 1.742 1 95.69 203 PRO B N 1
ATOM 4039 C CA . PRO B 1 203 ? 17.344 24.406 2.309 1 95.69 203 PRO B CA 1
ATOM 4040 C C . PRO B 1 203 ? 16.703 25.438 1.391 1 95.69 203 PRO B C 1
ATOM 4042 O O . PRO B 1 203 ? 17.016 25.5 0.201 1 95.69 203 PRO B O 1
ATOM 4045 N N . CYS B 1 204 ? 15.742 26.172 1.932 1 96.38 204 CYS B N 1
ATOM 4046 C CA . CYS B 1 204 ? 14.906 27.031 1.101 1 96.38 204 CYS B CA 1
ATOM 4047 C C . CYS B 1 204 ? 14.477 28.281 1.86 1 96.38 204 CYS B C 1
ATOM 4049 O O . CYS B 1 204 ? 13.766 28.188 2.861 1 96.38 204 CYS B O 1
ATOM 4051 N N . GLU B 1 205 ? 14.844 29.484 1.37 1 97.44 205 GLU B N 1
ATOM 4052 C CA . GLU B 1 205 ? 14.477 30.75 2.008 1 97.44 205 GLU B CA 1
ATOM 4053 C C . GLU B 1 205 ? 12.961 30.938 2.023 1 97.44 205 GLU B C 1
ATOM 4055 O O . GLU B 1 205 ? 12.414 31.5 2.971 1 97.44 205 GLU B O 1
ATOM 4060 N N . LYS B 1 206 ? 12.328 30.5 0.98 1 98 206 LYS B N 1
ATOM 4061 C CA . LYS B 1 206 ? 10.875 30.609 0.914 1 98 206 LYS B CA 1
ATOM 4062 C C . LYS B 1 206 ? 10.219 29.859 2.068 1 98 206 LYS B C 1
ATOM 4064 O O . LYS B 1 206 ? 9.18 30.281 2.586 1 98 206 LYS B O 1
ATOM 4069 N N . VAL B 1 207 ? 10.836 28.75 2.434 1 98.69 207 VAL B N 1
ATOM 4070 C CA . VAL B 1 207 ? 10.305 27.969 3.541 1 98.69 207 VAL B CA 1
ATOM 4071 C C . VAL B 1 207 ? 10.484 28.734 4.852 1 98.69 207 VAL B C 1
ATOM 4073 O O . VAL B 1 207 ? 9.555 28.812 5.656 1 98.69 207 VAL B O 1
ATOM 4076 N N . ILE B 1 208 ? 11.648 29.328 5.055 1 98.69 208 ILE B N 1
ATOM 4077 C CA . ILE B 1 208 ? 11.93 30.078 6.27 1 98.69 208 ILE B CA 1
ATOM 4078 C C . ILE B 1 208 ? 10.867 31.172 6.453 1 98.69 208 ILE B C 1
ATOM 4080 O O . ILE B 1 208 ? 10.312 31.328 7.543 1 98.69 208 ILE B O 1
ATOM 4084 N N . ASN B 1 209 ? 10.555 31.844 5.383 1 98.5 209 ASN B N 1
ATOM 4085 C CA . ASN B 1 209 ? 9.586 32.938 5.43 1 98.5 209 ASN B CA 1
ATOM 4086 C C . ASN B 1 209 ? 8.172 32.438 5.68 1 98.5 209 ASN B C 1
ATOM 4088 O O . ASN B 1 209 ? 7.402 33.031 6.422 1 98.5 209 ASN B O 1
ATOM 4092 N N . ALA B 1 210 ? 7.859 31.344 5.117 1 98.62 210 ALA B N 1
ATOM 4093 C CA . ALA B 1 210 ? 6.504 30.812 5.164 1 98.62 210 ALA B CA 1
ATOM 4094 C C . ALA B 1 210 ? 6.184 30.25 6.547 1 98.62 210 ALA B C 1
ATOM 4096 O O . ALA B 1 210 ? 5.031 30.266 6.98 1 98.62 210 ALA B O 1
ATOM 4097 N N . VAL B 1 211 ? 7.211 29.766 7.273 1 98.75 211 VAL B N 1
ATOM 4098 C CA . VAL B 1 211 ? 6.922 29.016 8.484 1 98.75 211 VAL B CA 1
ATOM 4099 C C . VAL B 1 211 ? 7.293 29.844 9.711 1 98.75 211 VAL B C 1
ATOM 4101 O O . VAL B 1 211 ? 7.469 29.297 10.805 1 98.75 211 VAL B O 1
ATOM 4104 N N . LYS B 1 212 ? 7.418 31.141 9.484 1 98.69 212 LYS B N 1
ATOM 4105 C CA . LYS B 1 212 ? 7.801 32.031 10.57 1 98.69 212 LYS B CA 1
ATOM 4106 C C . LYS B 1 212 ? 6.832 31.922 11.742 1 98.69 212 LYS B C 1
ATOM 4108 O O . LYS B 1 212 ? 5.613 31.953 11.555 1 98.69 212 LYS B O 1
ATOM 4113 N N . ASP B 1 213 ? 7.34 31.672 12.961 1 98.31 213 ASP B N 1
ATOM 4114 C CA . ASP B 1 213 ? 6.68 31.75 14.258 1 98.31 213 ASP B CA 1
ATOM 4115 C C . ASP B 1 213 ? 5.637 30.641 14.422 1 98.31 213 ASP B C 1
ATOM 4117 O O . ASP B 1 213 ? 4.738 30.75 15.258 1 98.31 213 ASP B O 1
ATOM 4121 N N . VAL B 1 214 ? 5.695 29.578 13.602 1 98.5 214 VAL B N 1
ATOM 4122 C CA . VAL B 1 214 ? 4.727 28.516 13.773 1 98.5 214 VAL B CA 1
ATOM 4123 C C . VAL B 1 214 ? 4.984 27.781 15.094 1 98.5 214 VAL B C 1
ATOM 4125 O O . VAL B 1 214 ? 6.09 27.859 15.641 1 98.5 214 VAL B O 1
ATOM 4128 N N . ASP B 1 215 ? 3.92 27.141 15.562 1 98.31 215 ASP B N 1
ATOM 4129 C CA . ASP B 1 215 ? 4.02 26.406 16.828 1 98.31 215 ASP B CA 1
ATOM 4130 C C . ASP B 1 215 ? 4.742 25.078 16.641 1 98.31 215 ASP B C 1
ATOM 4132 O O . ASP B 1 215 ? 5.438 24.609 17.547 1 98.31 215 ASP B O 1
ATOM 4136 N N . LEU B 1 216 ? 4.562 24.453 15.508 1 98.81 216 LEU B N 1
ATOM 4137 C CA . LEU B 1 216 ? 5.227 23.203 15.164 1 98.81 216 LEU B CA 1
ATOM 4138 C C . LEU B 1 216 ? 5.621 23.188 13.688 1 98.81 216 LEU B C 1
ATOM 4140 O O . LEU B 1 216 ? 4.781 23.391 12.812 1 98.81 216 LEU B O 1
ATOM 4144 N N . LEU B 1 217 ? 6.875 23 13.477 1 98.94 217 LEU B N 1
ATOM 4145 C CA . LEU B 1 217 ? 7.395 22.781 12.133 1 98.94 217 LEU B CA 1
ATOM 4146 C C . LEU B 1 217 ? 7.758 21.328 11.922 1 98.94 217 LEU B C 1
ATOM 4148 O O . LEU B 1 217 ? 8.578 20.766 12.656 1 98.94 217 LEU B O 1
ATOM 4152 N N . ILE B 1 218 ? 7.094 20.672 11.023 1 98.94 218 ILE B N 1
ATOM 4153 C CA . ILE B 1 218 ? 7.461 19.328 10.555 1 98.94 218 ILE B CA 1
ATOM 4154 C C . ILE B 1 218 ? 8.266 19.438 9.266 1 98.94 218 ILE B C 1
ATOM 4156 O O . ILE B 1 218 ? 7.727 19.797 8.211 1 98.94 218 ILE B O 1
ATOM 4160 N N . HIS B 1 219 ? 9.516 19.141 9.297 1 98.94 219 HIS B N 1
ATOM 4161 C CA . HIS B 1 219 ? 10.422 19.531 8.219 1 98.94 219 HIS B CA 1
ATOM 4162 C C . HIS B 1 219 ? 11.164 18.312 7.664 1 98.94 219 HIS B C 1
ATOM 4164 O O . HIS B 1 219 ? 11.586 17.438 8.43 1 98.94 219 HIS B O 1
ATOM 4170 N N . ASP B 1 220 ? 11.336 18.266 6.43 1 98.88 220 ASP B N 1
ATOM 4171 C CA . ASP B 1 220 ? 12.219 17.312 5.762 1 98.88 220 ASP B CA 1
ATOM 4172 C C . ASP B 1 220 ? 13.57 17.234 6.469 1 98.88 220 ASP B C 1
ATOM 4174 O O . ASP B 1 220 ? 14.211 18.25 6.715 1 98.88 220 ASP B O 1
ATOM 4178 N N . SER B 1 221 ? 13.914 16.094 6.82 1 98.62 221 SER B N 1
ATOM 4179 C CA . SER B 1 221 ? 15.18 15.758 7.457 1 98.62 221 SER B CA 1
ATOM 4180 C C . SER B 1 221 ? 15.68 14.391 6.992 1 98.62 221 SER B C 1
ATOM 4182 O O . SER B 1 221 ? 16.047 13.547 7.816 1 98.62 221 SER B O 1
ATOM 4184 N N . THR B 1 222 ? 15.719 14.234 5.766 1 98.38 222 THR B N 1
ATOM 4185 C CA . THR B 1 222 ? 15.984 12.938 5.141 1 98.38 222 THR B CA 1
ATOM 4186 C C . THR B 1 222 ? 17.344 12.398 5.57 1 98.38 222 THR B C 1
ATOM 4188 O O . THR B 1 222 ? 17.484 11.195 5.801 1 98.38 222 THR B O 1
ATOM 4191 N N . PHE B 1 223 ? 18.312 13.336 5.723 1 98.25 223 PHE B N 1
ATOM 4192 C CA . PHE B 1 223 ? 19.672 12.867 5.969 1 98.25 223 PHE B CA 1
ATOM 4193 C C . PHE B 1 223 ? 20.234 13.492 7.234 1 98.25 223 PHE B C 1
ATOM 4195 O O . PHE B 1 223 ? 19.672 14.445 7.777 1 98.25 223 PHE B O 1
ATOM 4202 N N . ILE B 1 224 ? 21.312 12.859 7.73 1 97.25 224 ILE B N 1
ATOM 4203 C CA . ILE B 1 224 ? 22.031 13.383 8.883 1 97.25 224 ILE B CA 1
ATOM 4204 C C . ILE B 1 224 ? 23.047 14.43 8.43 1 97.25 224 ILE B C 1
ATOM 4206 O O . ILE B 1 224 ? 23.016 15.57 8.906 1 97.25 224 ILE B O 1
ATOM 4210 N N . ASP B 1 225 ? 23.891 14.031 7.523 1 94.81 225 ASP B N 1
ATOM 4211 C CA . ASP B 1 225 ? 24.953 14.891 7.031 1 94.81 225 ASP B CA 1
ATOM 4212 C C . ASP B 1 225 ? 25.484 14.391 5.688 1 94.81 225 ASP B C 1
ATOM 4214 O O . ASP B 1 225 ? 26.688 14.156 5.531 1 94.81 225 ASP B O 1
ATOM 4218 N N . GLU B 1 226 ? 24.547 14.266 4.738 1 96.19 226 GLU B N 1
ATOM 4219 C CA . GLU B 1 226 ? 24.922 13.781 3.406 1 96.19 226 GLU B CA 1
ATOM 4220 C C . GLU B 1 226 ? 24.953 14.93 2.398 1 96.19 226 GLU B C 1
ATOM 4222 O O . GLU B 1 226 ? 24.031 15.734 2.326 1 96.19 226 GLU B O 1
ATOM 4227 N N . LYS B 1 227 ? 26.031 15.008 1.682 1 92.12 227 LYS B N 1
ATOM 4228 C CA . LYS B 1 227 ? 26.141 16.047 0.661 1 92.12 227 LYS B CA 1
ATOM 4229 C C . LYS B 1 227 ? 25.109 15.852 -0.443 1 92.12 227 LYS B C 1
ATOM 4231 O O . LYS B 1 227 ? 24.641 16.828 -1.04 1 92.12 227 LYS B O 1
ATOM 4236 N N . GLU B 1 228 ? 24.719 14.625 -0.687 1 93.06 228 GLU B N 1
ATOM 4237 C CA . GLU B 1 228 ? 23.781 14.273 -1.751 1 93.06 228 GLU B CA 1
ATOM 4238 C C . GLU B 1 228 ? 22.375 14.766 -1.431 1 93.06 228 GLU B C 1
ATOM 4240 O O . GLU B 1 228 ? 21.516 14.812 -2.311 1 93.06 228 GLU B O 1
ATOM 4245 N N . ALA B 1 229 ? 22.188 15.172 -0.218 1 96.19 229 ALA B N 1
ATOM 4246 C CA . ALA B 1 229 ? 20.875 15.648 0.187 1 96.19 229 ALA B CA 1
ATOM 4247 C C . ALA B 1 229 ? 20.359 16.734 -0.763 1 96.19 229 ALA B C 1
ATOM 4249 O O . ALA B 1 229 ? 19.234 16.656 -1.241 1 96.19 229 ALA B O 1
ATOM 4250 N N . TYR B 1 230 ? 21.234 17.625 -1.104 1 96.06 230 TYR B N 1
ATOM 4251 C CA . TYR B 1 230 ? 20.828 18.797 -1.883 1 96.06 230 TYR B CA 1
ATOM 4252 C C . TYR B 1 230 ? 20.609 18.422 -3.346 1 96.06 230 TYR B C 1
ATOM 4254 O O . TYR B 1 230 ? 19.719 18.969 -4.004 1 96.06 230 TYR B O 1
ATOM 4262 N N . LYS B 1 231 ? 21.406 17.5 -3.844 1 95.25 231 LYS B N 1
ATOM 4263 C CA . LYS B 1 231 ? 21.234 17 -5.203 1 95.25 231 LYS B CA 1
ATOM 4264 C C . LYS B 1 231 ? 19.844 16.375 -5.375 1 95.25 231 LYS B C 1
ATOM 4266 O O . LYS B 1 231 ? 19.234 16.5 -6.434 1 95.25 231 LYS B O 1
ATOM 4271 N N . TYR B 1 232 ? 19.359 15.781 -4.328 1 95.31 232 TYR B N 1
ATOM 4272 C CA . TYR B 1 232 ? 18.078 15.078 -4.387 1 95.31 232 TYR B CA 1
ATOM 4273 C C . TYR B 1 232 ? 16.953 15.969 -3.887 1 95.31 232 TYR B C 1
ATOM 4275 O O . TYR B 1 232 ? 15.805 15.523 -3.766 1 95.31 232 TYR B O 1
ATOM 4283 N N . GLY B 1 233 ? 17.25 17.219 -3.604 1 97.88 233 GLY B N 1
ATOM 4284 C CA . GLY B 1 233 ? 16.234 18.156 -3.178 1 97.88 233 GLY B CA 1
ATOM 4285 C C . GLY B 1 233 ? 15.727 17.891 -1.774 1 97.88 233 GLY B C 1
ATOM 4286 O O . GLY B 1 233 ? 14.531 18.062 -1.502 1 97.88 233 GLY B O 1
ATOM 4287 N N . HIS B 1 234 ? 16.625 17.375 -0.91 1 98.62 234 HIS B N 1
ATOM 4288 C CA . HIS B 1 234 ? 16.25 17.078 0.469 1 98.62 234 HIS B CA 1
ATOM 4289 C C . HIS B 1 234 ? 17.109 17.859 1.454 1 98.62 234 HIS B C 1
ATOM 4291 O O . HIS B 1 234 ? 17.984 18.625 1.047 1 98.62 234 HIS B O 1
ATOM 4297 N N . SER B 1 235 ? 16.828 17.734 2.727 1 98.69 235 SER B N 1
ATOM 4298 C CA . SER B 1 235 ? 17.547 18.422 3.797 1 98.69 235 SER B CA 1
ATOM 4299 C C . SER B 1 235 ? 18.25 17.422 4.711 1 98.69 235 SER B C 1
ATOM 4301 O O . SER B 1 235 ? 17.812 16.281 4.848 1 98.69 235 SER B O 1
ATOM 4303 N N . ASN B 1 236 ? 19.328 17.875 5.246 1 98.5 236 ASN B N 1
ATOM 4304 C CA . ASN B 1 236 ? 19.891 17.25 6.441 1 98.5 236 ASN B CA 1
ATOM 4305 C C . ASN B 1 236 ? 19.188 17.734 7.707 1 98.5 236 ASN B C 1
ATOM 4307 O O . ASN B 1 236 ? 18.516 18.75 7.695 1 98.5 236 ASN B O 1
ATOM 4311 N N . SER B 1 237 ? 19.375 16.938 8.773 1 98.44 237 SER B N 1
ATOM 4312 C CA . SER B 1 237 ? 18.703 17.312 10.016 1 98.44 237 SER B CA 1
ATOM 4313 C C . SER B 1 237 ? 19.141 18.688 10.492 1 98.44 237 SER B C 1
ATOM 4315 O O . SER B 1 237 ? 18.328 19.453 11.031 1 98.44 237 SER B O 1
ATOM 4317 N N . TYR B 1 238 ? 20.359 19.062 10.328 1 97.62 238 TYR B N 1
ATOM 4318 C CA . TYR B 1 238 ? 20.828 20.375 10.781 1 97.62 238 TYR B CA 1
ATOM 4319 C C . TYR B 1 238 ? 20.25 21.484 9.914 1 97.62 238 TYR B C 1
ATOM 4321 O O . TYR B 1 238 ? 20.062 22.609 10.383 1 97.62 238 TYR B O 1
ATOM 4329 N N . ASP B 1 239 ? 19.984 21.203 8.594 1 98.56 239 ASP B N 1
ATOM 4330 C CA . ASP B 1 239 ? 19.297 22.172 7.75 1 98.56 239 ASP B CA 1
ATOM 4331 C C . ASP B 1 239 ? 17.906 22.516 8.312 1 98.56 239 ASP B C 1
ATOM 4333 O O . ASP B 1 239 ? 17.516 23.672 8.359 1 98.56 239 ASP B O 1
ATOM 4337 N N . ALA B 1 240 ? 17.203 21.469 8.703 1 98.81 240 ALA B N 1
ATOM 4338 C CA . ALA B 1 240 ? 15.883 21.656 9.297 1 98.81 240 ALA B CA 1
ATOM 4339 C C . ALA B 1 240 ? 15.961 22.516 10.555 1 98.81 240 ALA B C 1
ATOM 4341 O O . ALA B 1 240 ? 15.133 23.406 10.758 1 98.81 240 ALA B O 1
ATOM 4342 N N . ALA B 1 241 ? 16.938 22.219 11.359 1 98.88 241 ALA B N 1
ATOM 4343 C CA . ALA B 1 241 ? 17.141 22.969 12.594 1 98.88 241 ALA B CA 1
ATOM 4344 C C . ALA B 1 241 ? 17.469 24.438 12.305 1 98.88 241 ALA B C 1
ATOM 4346 O O . ALA B 1 241 ? 17.031 25.328 13.023 1 98.88 241 ALA B O 1
ATOM 4347 N N . TYR B 1 242 ? 18.25 24.625 11.305 1 98.75 242 TYR B N 1
ATOM 4348 C CA . TYR B 1 242 ? 18.578 25.984 10.906 1 98.75 242 TYR B CA 1
ATOM 4349 C C . TYR B 1 242 ? 17.328 26.75 10.484 1 98.75 242 TYR B C 1
ATOM 4351 O O . TYR B 1 242 ? 17.156 27.906 10.852 1 98.75 242 TYR B O 1
ATOM 4359 N N . VAL B 1 243 ? 16.516 26.125 9.68 1 98.88 243 VAL B N 1
ATOM 4360 C CA . VAL B 1 243 ? 15.25 26.734 9.273 1 98.88 243 VAL B CA 1
ATOM 4361 C C . VAL B 1 243 ? 14.414 27.062 10.508 1 98.88 243 VAL B C 1
ATOM 4363 O O . VAL B 1 243 ? 13.844 28.156 10.609 1 98.88 243 VAL B O 1
ATOM 4366 N N . ALA B 1 244 ? 14.352 26.125 11.406 1 98.88 244 ALA B N 1
ATOM 4367 C CA . ALA B 1 244 ? 13.586 26.312 12.633 1 98.88 244 ALA B CA 1
ATOM 4368 C C . ALA B 1 244 ? 14.086 27.516 13.414 1 98.88 244 ALA B C 1
ATOM 4370 O O . ALA B 1 244 ? 13.289 28.328 13.883 1 98.88 244 ALA B O 1
ATOM 4371 N N . LEU B 1 245 ? 15.359 27.594 13.547 1 98.81 245 LEU B N 1
ATOM 4372 C CA . LEU B 1 245 ? 15.984 28.703 14.266 1 98.81 245 LEU B CA 1
ATOM 4373 C C . LEU B 1 245 ? 15.68 30.031 13.586 1 98.81 245 LEU B C 1
ATOM 4375 O O . LEU B 1 245 ? 15.227 30.969 14.242 1 98.81 245 LEU B O 1
ATOM 4379 N N . LYS B 1 246 ? 15.945 30.109 12.305 1 98.81 246 LYS B N 1
ATOM 4380 C CA . LYS B 1 246 ? 15.781 31.344 11.547 1 98.81 246 LYS B CA 1
ATOM 4381 C C . LYS B 1 246 ? 14.32 31.781 11.508 1 98.81 246 LYS B C 1
ATOM 4383 O O . LYS B 1 246 ? 14.016 32.969 11.5 1 98.81 246 LYS B O 1
ATOM 4388 N N . ALA B 1 247 ? 13.406 30.828 11.469 1 98.81 247 ALA B N 1
ATOM 4389 C CA . ALA B 1 247 ? 11.977 31.125 11.352 1 98.81 247 ALA B CA 1
ATOM 4390 C C . ALA B 1 247 ? 11.352 31.344 12.727 1 98.81 247 ALA B C 1
ATOM 4392 O O . ALA B 1 247 ? 10.172 31.688 12.828 1 98.81 247 ALA B O 1
ATOM 4393 N N . ASN B 1 248 ? 12.086 31.172 13.773 1 98.5 248 ASN B N 1
ATOM 4394 C CA . ASN B 1 248 ? 11.617 31.359 15.148 1 98.5 248 ASN B CA 1
ATOM 4395 C C . ASN B 1 248 ? 10.414 30.484 15.461 1 98.5 248 ASN B C 1
ATOM 4397 O O . ASN B 1 248 ? 9.391 30.969 15.93 1 98.5 248 ASN B O 1
ATOM 4401 N N . VAL B 1 249 ? 10.5 29.188 15.07 1 98.62 249 VAL B N 1
ATOM 4402 C CA . VAL B 1 249 ? 9.391 28.281 15.352 1 98.62 249 VAL B CA 1
ATOM 4403 C C . VAL B 1 249 ? 9.438 27.844 16.812 1 98.62 249 VAL B C 1
ATOM 4405 O O . VAL B 1 249 ? 10.453 28.031 17.5 1 98.62 249 VAL B O 1
ATOM 4408 N N . LYS B 1 250 ? 8.367 27.328 17.359 1 98.25 250 LYS B N 1
ATOM 4409 C CA . LYS B 1 250 ? 8.344 26.906 18.766 1 98.25 250 LYS B CA 1
ATOM 4410 C C . LYS B 1 250 ? 8.938 25.5 18.922 1 98.25 250 LYS B C 1
ATOM 4412 O O . LYS B 1 250 ? 9.648 25.234 19.891 1 98.25 250 LYS B O 1
ATOM 4417 N N . ARG B 1 251 ? 8.602 24.609 18.016 1 98.62 251 ARG B N 1
ATOM 4418 C CA . ARG B 1 251 ? 9.102 23.234 18.047 1 98.62 251 ARG B CA 1
ATOM 4419 C C . ARG B 1 251 ? 9.367 22.719 16.641 1 98.62 251 ARG B C 1
ATOM 4421 O O . ARG B 1 251 ? 8.688 23.094 15.695 1 98.62 251 ARG B O 1
ATOM 4428 N N . LEU B 1 252 ? 10.406 21.859 16.562 1 98.88 252 LEU B N 1
ATOM 4429 C CA . LEU B 1 252 ? 10.773 21.234 15.289 1 98.88 252 LEU B CA 1
ATOM 4430 C C . LEU B 1 252 ? 10.641 19.719 15.359 1 98.88 252 LEU B C 1
ATOM 4432 O O . LEU B 1 252 ? 11.156 19.094 16.297 1 98.88 252 LEU B O 1
ATOM 4436 N N . ALA B 1 253 ? 9.906 19.172 14.445 1 98.94 253 ALA B N 1
ATOM 4437 C CA . ALA B 1 253 ? 9.867 17.719 14.258 1 98.94 253 ALA B CA 1
ATOM 4438 C C . ALA B 1 253 ? 10.664 17.312 13.016 1 98.94 253 ALA B C 1
ATOM 4440 O O . ALA B 1 253 ? 10.383 17.766 11.914 1 98.94 253 ALA B O 1
ATOM 4441 N N . LEU B 1 254 ? 11.664 16.453 13.266 1 98.88 254 LEU B N 1
ATOM 4442 C CA . LEU B 1 254 ? 12.398 15.875 12.148 1 98.88 254 LEU B CA 1
ATOM 4443 C C . LEU B 1 254 ? 11.586 14.773 11.477 1 98.88 254 LEU B C 1
ATOM 4445 O O . LEU B 1 254 ? 11.086 13.867 12.156 1 98.88 254 LEU B O 1
ATOM 4449 N N . PHE B 1 255 ? 11.484 14.828 10.125 1 98.62 255 PHE B N 1
ATOM 4450 C CA . PHE B 1 255 ? 10.555 13.984 9.383 1 98.62 255 PHE B CA 1
ATOM 4451 C C . PHE B 1 255 ? 11.172 13.523 8.07 1 98.62 255 PHE B C 1
ATOM 4453 O O . PHE B 1 255 ? 12.227 14.023 7.66 1 98.62 255 PHE B O 1
ATOM 4460 N N . HIS B 1 256 ? 10.57 12.484 7.426 1 98.69 256 HIS B N 1
ATOM 4461 C CA . HIS B 1 256 ? 11 11.938 6.145 1 98.69 256 HIS B CA 1
ATOM 4462 C C . HIS B 1 256 ? 12.398 11.344 6.234 1 98.69 256 HIS B C 1
ATOM 4464 O O . HIS B 1 256 ? 13.281 11.703 5.445 1 98.69 256 HIS B O 1
ATOM 4470 N N . ILE B 1 257 ? 12.625 10.523 7.168 1 98.12 257 ILE B N 1
ATOM 4471 C CA . ILE B 1 257 ? 13.945 10.008 7.52 1 98.12 257 ILE B CA 1
ATOM 4472 C C . ILE B 1 257 ? 14.305 8.836 6.617 1 98.12 257 ILE B C 1
ATOM 4474 O O . ILE B 1 257 ? 13.516 7.895 6.473 1 98.12 257 ILE B O 1
ATOM 4478 N N . SER B 1 258 ? 15.453 8.852 6.105 1 96.56 258 SER B N 1
ATOM 4479 C CA . SER B 1 258 ? 15.938 7.805 5.207 1 96.56 258 SER B CA 1
ATOM 4480 C C . SER B 1 258 ? 15.977 6.453 5.91 1 96.56 258 SER B C 1
ATOM 4482 O O . SER B 1 258 ? 16.375 6.363 7.074 1 96.56 258 SER B O 1
ATOM 4484 N N . PRO B 1 259 ? 15.617 5.43 5.168 1 92.69 259 PRO B N 1
ATOM 4485 C CA . PRO B 1 259 ? 15.656 4.094 5.758 1 92.69 259 PRO B CA 1
ATOM 4486 C C . PRO B 1 259 ? 17.078 3.635 6.09 1 92.69 259 PRO B C 1
ATOM 4488 O O . PRO B 1 259 ? 17.266 2.631 6.781 1 92.69 259 PRO B O 1
ATOM 4491 N N . ARG B 1 260 ? 18.047 4.32 5.625 1 92.88 260 ARG B N 1
ATOM 4492 C CA . ARG B 1 260 ? 19.438 3.93 5.863 1 92.88 260 ARG B CA 1
ATOM 4493 C C . ARG B 1 260 ? 19.812 4.117 7.328 1 92.88 260 ARG B C 1
ATOM 4495 O O . ARG B 1 260 ? 20.828 3.582 7.785 1 92.88 260 ARG B O 1
ATOM 4502 N N . TYR B 1 261 ? 18.984 4.883 8.016 1 93.81 261 TYR B N 1
ATOM 4503 C CA . TYR B 1 261 ? 19.297 5.164 9.414 1 93.81 261 TYR B CA 1
ATOM 4504 C C . TYR B 1 261 ? 18.438 4.328 10.344 1 93.81 261 TYR B C 1
ATOM 4506 O O . TYR B 1 261 ? 17.219 4.559 10.453 1 93.81 261 TYR B O 1
ATOM 4514 N N . ASP B 1 262 ? 19.016 3.432 11.039 1 89.81 262 ASP B N 1
ATOM 4515 C CA . ASP B 1 262 ? 18.297 2.646 12.039 1 89.81 262 ASP B CA 1
ATOM 4516 C C . ASP B 1 262 ? 18.125 3.43 13.344 1 89.81 262 ASP B C 1
ATOM 4518 O O . ASP B 1 262 ? 17.141 3.268 14.055 1 89.81 262 ASP B O 1
ATOM 4522 N N . ASP B 1 263 ? 19.125 4.188 13.578 1 93.62 263 ASP B N 1
ATOM 4523 C CA . ASP B 1 263 ? 19.188 5.012 14.773 1 93.62 263 ASP B CA 1
ATOM 4524 C C . ASP B 1 263 ? 19.125 6.496 14.422 1 93.62 263 ASP B C 1
ATOM 4526 O O . ASP B 1 263 ? 19.812 6.945 13.508 1 93.62 263 ASP B O 1
ATOM 4530 N N . THR B 1 264 ? 18.281 7.195 15.148 1 96.38 264 THR B N 1
ATOM 4531 C CA . THR B 1 264 ? 18.078 8.602 14.812 1 96.38 264 THR B CA 1
ATOM 4532 C C . THR B 1 264 ? 18.766 9.5 15.828 1 96.38 264 THR B C 1
ATOM 4534 O O . THR B 1 264 ? 18.578 10.719 15.828 1 96.38 264 THR B O 1
ATOM 4537 N N . TYR B 1 265 ? 19.516 8.945 16.688 1 97.44 265 TYR B N 1
ATOM 4538 C CA . TYR B 1 265 ? 20.156 9.695 17.766 1 97.44 265 TYR B CA 1
ATOM 4539 C C . TYR B 1 265 ? 21.062 10.773 17.219 1 97.44 265 TYR B C 1
ATOM 4541 O O . TYR B 1 265 ? 21 11.938 17.625 1 97.44 265 TYR B O 1
ATOM 4549 N N . GLU B 1 266 ? 21.922 10.398 16.312 1 97.69 266 GLU B N 1
ATOM 4550 C CA . GLU B 1 266 ? 22.859 11.352 15.727 1 97.69 266 GLU B CA 1
ATOM 4551 C C . GLU B 1 266 ? 22.125 12.5 15.039 1 97.69 266 GLU B C 1
ATOM 4553 O O . GLU B 1 266 ? 22.547 13.656 15.141 1 97.69 266 GLU B O 1
ATOM 4558 N N . MET B 1 267 ? 21.094 12.148 14.367 1 97.81 267 MET B N 1
ATOM 4559 C CA . MET B 1 267 ? 20.281 13.148 13.68 1 97.81 267 MET B CA 1
ATOM 4560 C C . MET B 1 267 ? 19.703 14.156 14.68 1 97.81 267 MET B C 1
ATOM 4562 O O . MET B 1 267 ? 19.719 15.359 14.422 1 97.81 267 MET B O 1
ATOM 4566 N N . LEU B 1 268 ? 19.234 13.641 15.719 1 98.62 268 LEU B N 1
ATOM 4567 C CA . LEU B 1 268 ? 18.609 14.477 16.734 1 98.62 268 LEU B CA 1
ATOM 4568 C C . LEU B 1 268 ? 19.641 15.383 17.391 1 98.62 268 LEU B C 1
ATOM 4570 O O . LEU B 1 268 ? 19.406 16.578 17.578 1 98.62 268 LEU B O 1
ATOM 4574 N N . ILE B 1 269 ? 20.781 14.844 17.734 1 98.31 269 ILE B N 1
ATOM 4575 C CA . ILE B 1 269 ? 21.812 15.594 18.438 1 98.31 269 ILE B CA 1
ATOM 4576 C C . ILE B 1 269 ? 22.328 16.719 17.547 1 98.31 269 ILE B C 1
ATOM 4578 O O . ILE B 1 269 ? 22.516 17.844 18.016 1 98.31 269 ILE B O 1
ATOM 4582 N N . LYS B 1 270 ? 22.531 16.422 16.359 1 98.25 270 LYS B N 1
ATOM 4583 C CA . LYS B 1 270 ? 23.016 17.438 15.43 1 98.25 270 LYS B CA 1
ATOM 4584 C C . LYS B 1 270 ? 22 18.562 15.266 1 98.25 270 LYS B C 1
ATOM 4586 O O . LYS B 1 270 ? 22.375 19.734 15.203 1 98.25 270 LYS B O 1
ATOM 4591 N N . ALA B 1 271 ? 20.781 18.219 15.164 1 98.81 271 ALA B N 1
ATOM 4592 C CA . ALA B 1 271 ? 19.734 19.219 15.039 1 98.81 271 ALA B CA 1
ATOM 4593 C C . ALA B 1 271 ? 19.594 20.031 16.312 1 98.81 271 ALA B C 1
ATOM 4595 O O . ALA B 1 271 ? 19.484 21.266 16.266 1 98.81 271 ALA B O 1
ATOM 4596 N N . LYS B 1 272 ? 19.641 19.406 17.484 1 98.81 272 LYS B N 1
ATOM 4597 C CA . LYS B 1 272 ? 19.438 20.062 18.781 1 98.81 272 LYS B CA 1
ATOM 4598 C C . LYS B 1 272 ? 20.562 21.062 19.062 1 98.81 272 LYS B C 1
ATOM 4600 O O . LYS B 1 272 ? 20.344 22.047 19.766 1 98.81 272 LYS B O 1
ATOM 4605 N N . ARG B 1 273 ? 21.719 20.812 18.562 1 98.56 273 ARG B N 1
ATOM 4606 C CA . ARG B 1 273 ? 22.828 21.734 18.734 1 98.56 273 ARG B CA 1
ATOM 4607 C C . ARG B 1 273 ? 22.5 23.094 18.125 1 98.56 273 ARG B C 1
ATOM 4609 O O . ARG B 1 273 ? 22.984 24.125 18.609 1 98.56 273 ARG B O 1
ATOM 4616 N N . ILE B 1 274 ? 21.719 23.078 17.156 1 98.69 274 ILE B N 1
ATOM 4617 C CA . ILE B 1 274 ? 21.359 24.297 16.453 1 98.69 274 ILE B CA 1
ATOM 4618 C C . ILE B 1 274 ? 20.031 24.844 17 1 98.69 274 ILE B C 1
ATOM 4620 O O . ILE B 1 274 ? 19.891 26.047 17.234 1 98.69 274 ILE B O 1
ATOM 4624 N N . PHE B 1 275 ? 19.094 23.953 17.172 1 98.81 275 PHE B N 1
ATOM 4625 C CA . PHE B 1 275 ? 17.766 24.297 17.688 1 98.81 275 PHE B CA 1
ATOM 4626 C C . PHE B 1 275 ? 17.312 23.281 18.734 1 98.81 275 PHE B C 1
ATOM 4628 O O . PHE B 1 275 ? 16.766 22.234 18.391 1 98.81 275 PHE B O 1
ATOM 4635 N N . GLU B 1 276 ? 17.375 23.641 19.984 1 98.69 276 GLU B N 1
ATOM 4636 C CA . GLU B 1 276 ? 17.234 22.734 21.125 1 98.69 276 GLU B CA 1
ATOM 4637 C C . GLU B 1 276 ? 15.836 22.125 21.156 1 98.69 276 GLU B C 1
ATOM 4639 O O . GLU B 1 276 ? 15.68 20.969 21.531 1 98.69 276 GLU B O 1
ATOM 4644 N N . LYS B 1 277 ? 14.789 22.828 20.734 1 98.69 277 LYS B N 1
ATOM 4645 C CA . LYS B 1 277 ? 13.414 22.359 20.812 1 98.69 277 LYS B CA 1
ATOM 4646 C C . LYS B 1 277 ? 13.062 21.484 19.625 1 98.69 277 LYS B C 1
ATOM 4648 O O . LYS B 1 277 ? 12.078 21.734 18.922 1 98.69 277 LYS B O 1
ATOM 4653 N N . THR B 1 278 ? 13.898 20.453 19.469 1 98.81 278 THR B N 1
ATOM 4654 C CA . THR B 1 278 ? 13.789 19.547 18.328 1 98.81 278 THR B CA 1
ATOM 4655 C C . THR B 1 278 ? 13.477 18.125 18.812 1 98.81 278 THR B C 1
ATOM 4657 O O . THR B 1 278 ? 14.031 17.672 19.812 1 98.81 278 THR B O 1
ATOM 4660 N N . PHE B 1 279 ? 12.539 17.422 18.141 1 98.75 279 PHE B N 1
ATOM 4661 C CA . PHE B 1 279 ? 12.344 15.992 18.359 1 98.75 279 PHE B CA 1
ATOM 4662 C C . PHE B 1 279 ? 12.258 15.25 17.031 1 98.75 279 PHE B C 1
ATOM 4664 O O . PHE B 1 279 ? 12.07 15.867 15.984 1 98.75 279 PHE B O 1
ATOM 4671 N N . VAL B 1 280 ? 12.477 13.953 17.062 1 98.69 280 VAL B N 1
ATOM 4672 C CA . VAL B 1 280 ? 12.297 13.094 15.906 1 98.69 280 VAL B CA 1
ATOM 4673 C C . VAL B 1 280 ? 10.875 12.539 15.883 1 98.69 280 VAL B C 1
ATOM 4675 O O . VAL B 1 280 ? 10.422 11.938 16.859 1 98.69 280 VAL B O 1
ATOM 4678 N N . ALA B 1 281 ? 10.172 12.812 14.742 1 98.19 281 ALA B N 1
ATOM 4679 C CA . ALA B 1 281 ? 8.852 12.195 14.586 1 98.19 281 ALA B CA 1
ATOM 4680 C C . ALA B 1 281 ? 8.969 10.68 14.484 1 98.19 281 ALA B C 1
ATOM 4682 O O . ALA B 1 281 ? 9.656 10.164 13.602 1 98.19 281 ALA B O 1
ATOM 4683 N N . GLU B 1 282 ? 8.336 9.984 15.359 1 97.31 282 GLU B N 1
ATOM 4684 C CA . GLU B 1 282 ? 8.32 8.531 15.32 1 97.31 282 GLU B CA 1
ATOM 4685 C C . GLU B 1 282 ? 7.039 8 14.688 1 97.31 282 GLU B C 1
ATOM 4687 O O . GLU B 1 282 ? 5.957 8.555 14.914 1 97.31 282 GLU B O 1
ATOM 4692 N N . PRO B 1 283 ? 7.227 6.973 13.883 1 96.44 283 PRO B N 1
ATOM 4693 C CA . PRO B 1 283 ? 6.016 6.445 13.25 1 96.44 283 PRO B CA 1
ATOM 4694 C C . PRO B 1 283 ? 4.973 5.984 14.273 1 96.44 283 PRO B C 1
ATOM 4696 O O . PRO B 1 283 ? 5.328 5.414 15.305 1 96.44 283 PRO B O 1
ATOM 4699 N N . LEU B 1 284 ? 3.707 6.301 13.961 1 96 284 LEU B N 1
ATOM 4700 C CA . LEU B 1 284 ? 2.535 5.895 14.727 1 96 284 LEU B CA 1
ATOM 4701 C C . LEU B 1 284 ? 2.541 6.539 16.109 1 96 284 LEU B C 1
ATOM 4703 O O . LEU B 1 284 ? 1.997 5.977 17.062 1 96 284 LEU B O 1
ATOM 4707 N N . SER B 1 285 ? 3.195 7.641 16.203 1 97 285 SER B N 1
ATOM 4708 C CA . SER B 1 285 ? 3.156 8.477 17.406 1 97 285 SER B CA 1
ATOM 4709 C C . SER B 1 285 ? 2.283 9.711 17.188 1 97 285 SER B C 1
ATOM 4711 O O . SER B 1 285 ? 1.756 9.922 16.094 1 97 285 SER B O 1
ATOM 4713 N N . TYR B 1 286 ? 2.027 10.391 18.297 1 97.31 286 TYR B N 1
ATOM 4714 C CA . TYR B 1 286 ? 1.268 11.633 18.156 1 97.31 286 TYR B CA 1
ATOM 4715 C C . TYR B 1 286 ? 1.853 12.727 19.031 1 97.31 286 TYR B C 1
ATOM 4717 O O . TYR B 1 286 ? 2.627 12.445 19.953 1 97.31 286 TYR B O 1
ATOM 4725 N N . TYR B 1 287 ? 1.628 13.945 18.656 1 97.5 287 TYR B N 1
ATOM 4726 C CA . TYR B 1 287 ? 2.055 15.156 19.359 1 97.5 287 TYR B CA 1
ATOM 4727 C C . TYR B 1 287 ? 0.871 16.078 19.625 1 97.5 287 TYR B C 1
ATOM 4729 O O . TYR B 1 287 ? 0.17 16.484 18.703 1 97.5 287 TYR B O 1
ATOM 4737 N N . ILE B 1 288 ? 0.665 16.391 20.938 1 97.19 288 ILE B N 1
ATOM 4738 C CA . ILE B 1 288 ? -0.459 17.234 21.328 1 97.19 288 ILE B CA 1
ATOM 4739 C C . ILE B 1 288 ? 0.018 18.672 21.516 1 97.19 288 ILE B C 1
ATOM 4741 O O . ILE B 1 288 ? 0.995 18.922 22.234 1 97.19 288 ILE B O 1
ATOM 4745 N N . ILE B 1 289 ? -0.625 19.578 20.812 1 95.81 289 ILE B N 1
ATOM 4746 C CA . ILE B 1 289 ? -0.335 21 20.953 1 95.81 289 ILE B CA 1
ATOM 4747 C C . ILE B 1 289 ? -1.506 21.688 21.641 1 95.81 289 ILE B C 1
ATOM 4749 O O . ILE B 1 289 ? -2.643 21.625 21.156 1 95.81 289 ILE B O 1
ATOM 4753 N N . ARG B 1 290 ? -1.19 22.312 22.766 1 88.5 290 ARG B N 1
ATOM 4754 C CA . ARG B 1 290 ? -2.193 23.047 23.516 1 88.5 290 ARG B CA 1
ATOM 4755 C C . ARG B 1 290 ? -1.912 24.547 23.453 1 88.5 290 ARG B C 1
ATOM 4757 O O . ARG B 1 290 ? -0.753 24.969 23.391 1 88.5 290 ARG B O 1
ATOM 4764 N N . GLN B 1 291 ? -3.004 25.25 23.312 1 76.06 291 GLN B N 1
ATOM 4765 C CA . GLN B 1 291 ? -2.844 26.703 23.359 1 76.06 291 GLN B CA 1
ATOM 4766 C C . GLN B 1 291 ? -2.283 27.156 24.703 1 76.06 291 GLN B C 1
ATOM 4768 O O . GLN B 1 291 ? -2.621 26.578 25.734 1 76.06 291 GLN B O 1
ATOM 4773 N N . LYS B 1 292 ? -1.132 27.781 24.656 1 61.56 292 LYS B N 1
ATOM 4774 C CA . LYS B 1 292 ? -0.605 28.328 25.906 1 61.56 292 LYS B CA 1
ATOM 4775 C C . LYS B 1 292 ? -1.64 29.203 26.609 1 61.56 292 LYS B C 1
ATOM 4777 O O . LYS B 1 292 ? -2.395 29.922 25.953 1 61.56 292 LYS B O 1
ATOM 4782 N N . GLU B 1 293 ? -2.098 28.719 27.844 1 51.31 293 GLU B N 1
ATOM 4783 C CA . GLU B 1 293 ? -2.875 29.625 28.688 1 51.31 293 GLU B CA 1
ATOM 4784 C C . GLU B 1 293 ? -2.182 30.984 28.812 1 51.31 293 GLU B C 1
ATOM 4786 O O . GLU B 1 293 ? -0.952 31.062 28.766 1 51.31 293 GLU B O 1
#

Sequence (586 aa):
MITVYFIGTGGGAPNKRGLPAIMVRREGFDALFDCGEGTQWRMMEHNLSFMKIKLIGITHMHGDHVLGLPGMIETMGMYSRKESLLLMGPKELKEFLEDIFKKTYFYPNFEIQIIDKYEDENIKISTFETCHTIESQGYLFEEKDRLKIDIDKLRKEGIKDWRIIRMLKEGKRVEINGKVLLPEDYLIVKKGIRIAYTGDTGPCEKVINAVKDVDLLIHDSTFIDEKEAYKYGHSNSYDAAYVALKANVKRLALFHISPRYDDTYEMLIKAKRIFEKTFVAEPLSYYIIRQKEMITVYFIGTGGGAPNKRGLPAIMVRREGFDALFDCGEGTQWRMMEHNLSFMKIKLIGITHMHGDHVLGLPGMIETMGMYSRKESLLLMGPKELKEFLEDIFKKTYFYPNFEIQIIDKYEDENIKISTFETCHTIESQGYLFEEKDRLKIDIDKLRKEGIKDWRIIRMLKEGKRVEINGKVLLPEDYLIVKKGIRIAYTGDTGPCEKVINAVKDVDLLIHDSTFIDEKEAYKYGHSNSYDAAYVALKANVKRLALFHISPRYDDTYEMLIKAKRIFEKTFVAEPLSYYIIRQKE

Radius of gyration: 30.84 Å; Cα contacts (8 Å, |Δi|>4): 1433; chains: 2; bounding box: 55×112×66 Å

pLDDT: mean 95.27, std 5.57, range [51.22, 98.94]